Protein AF-A0A0F9F2Z1-F1 (afdb_monomer)

Secondary structure (DSSP, 8-state):
-HHHHHHHHHS-HHHHHHHHHH-HHHHS-HHHHHHHH-HHHHHHHHHTTSS---SHHHHHHHHHHHHHTT--GGGS-TTS---GGGHHHHHHHHHHHHTT-TTSHHHHHHHHHHHHHHHHHTPPPHHHHHHHTT---PPPSS-HHHHHHHHHTHHHHHHHHHHHH-TTS-SS---TTS--HHHHHHHHHHT-EETTEEHHHHHHHHHHHHHH--SSSPPPHHHHHHHHHHHHHHHHH-TTSHHHHHHHHH-HHHHHHHHHH-TT-----S---HHHHHHHHHHHHTHHHHHHHHHTT-TTSTT---SHHHHHHHHHHHHTSTTHHHHHHHHHHHH-TTS-GGGHHHHHHHHHHHHHHHHHHGGGHHHHHHHHHHHSTTHHHHTT-PPPS----HHHHHHHHHTHHHHHHHHHS-HHHHHHHHTSGGGHHHHHHHHHHHHHHTT--SHHHHHHHHHHHIIIIIS-S-TTS-TTS---HHHHHHHH-HHHHHHHHHHHHHH-TTTTHHHHHHHHT---HHHHHHHHHHHHS-SHHHHHHHHHHHHHTT------

Solvent-accessible surface area (backbone atoms only — not comparable to full-atom values): 31124 Å² total; per-residue (Å²): 104,72,65,54,53,48,32,70,74,73,49,53,70,70,56,39,49,57,48,30,71,76,33,57,78,72,63,48,67,51,71,57,54,47,29,46,77,33,25,68,60,24,17,56,33,28,77,72,72,75,40,72,61,63,38,72,65,10,49,54,47,32,53,53,48,35,62,75,67,68,56,56,74,91,74,49,64,86,81,62,65,69,50,83,95,23,46,65,58,51,50,56,44,50,52,34,44,75,72,71,31,61,84,34,57,61,38,51,37,49,52,42,51,43,42,51,54,15,60,78,71,74,50,71,22,50,42,56,51,31,38,76,69,74,57,65,48,84,71,67,63,49,21,70,65,41,35,47,56,50,48,78,42,37,68,60,52,53,51,49,52,50,56,74,67,41,84,84,49,48,77,78,62,55,50,100,85,67,44,22,54,40,53,50,54,53,50,53,56,34,62,38,74,53,88,97,40,33,39,45,50,51,52,51,52,38,52,51,33,60,76,68,14,27,53,93,52,55,65,55,70,68,47,50,53,49,51,51,52,47,50,54,41,21,73,75,72,30,72,89,33,50,59,31,51,41,50,42,70,75,37,53,70,46,45,52,49,40,58,76,66,38,90,83,49,69,84,70,63,90,68,77,43,71,51,56,55,51,36,33,50,48,48,51,75,40,40,74,58,51,54,52,59,50,26,30,72,35,86,88,37,94,64,40,40,90,52,65,68,61,35,51,49,54,48,55,60,50,31,68,45,93,56,44,36,62,50,51,44,40,41,55,45,57,70,36,85,71,41,53,81,92,42,39,68,59,53,32,53,48,50,55,48,48,70,64,29,50,85,74,45,61,88,56,32,53,51,59,52,39,35,49,33,58,72,39,85,64,47,16,64,44,69,76,44,81,61,55,96,72,61,66,57,72,67,45,54,54,48,47,61,76,39,39,71,59,50,57,54,51,68,70,39,53,81,90,45,39,70,61,57,50,64,37,80,90,30,47,67,58,46,49,48,50,38,42,41,53,26,30,76,56,68,40,80,51,67,68,53,26,52,51,45,30,53,36,49,38,43,63,75,64,68,51,71,61,89,85,52,61,90,91,57,83,84,51,66,43,57,50,55,35,67,79,32,56,67,54,43,53,50,51,48,58,44,48,29,75,82,36,75,70,53,59,55,69,54,57,60,44,54,82,74,51,70,52,74,68,57,44,54,51,50,50,60,38,66,72,34,79,52,70,69,51,27,52,50,48,54,52,50,40,52,73,70,66,63,71,86,76,92,122

Foldseek 3Di:
DVVLVCCVVPNDPVSNVVVCVVVVVVVDPCVLVVCQVCLLVVLVCLQVPNHARQDPSVVVNNVVVCVVVVPDPVNRDLPHDDPPLCRVLVNVLVVCVSVVNNVPLVNLLSQQVQVVVCVVVVHQGPQNSCVVVVNHDDNFFFANVLSVLCVVCVVLVVQLVVLVPPPPFFPDDADPVGDGRSRVSNVVSQQPDDPPHGVVLSVVLSVCRVVFNTHVRGDDVLLSVLVSVLVVQCVVPNCPALSSVLSCVVVVVNVVCCVVGPPPVPPPPVPPPVLVNLLSVLCVVCVVLVVLLVLCPDPVHPSHDPDPVVNVVVNVVSCPPPNNVLSVLLNVLSPQPLADPVCSVLSSVLVVLCVPDVVPPPPLSVLVSLCSLQVPPCNCVSVVHDNDPDHFDPLLNVLCVVCVVVVVVLVPDDPVCNLVVCLPPVNVVVLLSVQLNVCRVLVNDDPVLSVLSSVLCCDPRHVDDDPPPDPVDDDCVSLQSCVVPVVSVVSCLVSVCVVPVCPCVVVVVVNVVRDHPVVVVLVVVLVPQPDPVSSVVSVVVCVVVVVPDPPD

Mean predicted aligned error: 10.88 Å

Structure (mmCIF, N/CA/C/O backbone):
data_AF-A0A0F9F2Z1-F1
#
_entry.id   AF-A0A0F9F2Z1-F1
#
loop_
_atom_site.group_PDB
_atom_site.id
_atom_site.type_symbol
_atom_site.label_atom_id
_atom_site.label_alt_id
_atom_site.label_comp_id
_atom_site.label_asym_id
_atom_site.label_entity_id
_atom_site.label_seq_id
_atom_site.pdbx_PDB_ins_code
_atom_site.Cartn_x
_atom_site.Cartn_y
_atom_site.Cartn_z
_atom_site.occupancy
_atom_site.B_iso_or_equiv
_atom_site.auth_seq_id
_atom_site.auth_comp_id
_atom_site.auth_asym_id
_atom_site.auth_atom_id
_atom_site.pdbx_PDB_model_num
ATOM 1 N N . LEU A 1 1 ? -37.367 -12.300 63.112 1.00 57.94 1 LEU A N 1
ATOM 2 C CA . LEU A 1 1 ? -37.069 -10.859 62.886 1.00 57.94 1 LEU A CA 1
ATOM 3 C C . LEU A 1 1 ? -36.165 -10.239 63.952 1.00 57.94 1 LEU A C 1
ATOM 5 O O . LEU A 1 1 ? -35.085 -9.807 63.586 1.00 57.94 1 LEU A O 1
ATOM 9 N N . ILE A 1 2 ? -36.539 -10.191 65.240 1.00 68.81 2 ILE A N 1
ATOM 10 C CA . ILE A 1 2 ? -35.634 -9.657 66.289 1.00 68.81 2 ILE A CA 1
ATOM 11 C C . ILE A 1 2 ? -34.346 -10.487 66.365 1.00 68.81 2 ILE A C 1
ATOM 13 O O . ILE A 1 2 ? -33.257 -9.933 66.327 1.00 68.81 2 ILE A O 1
ATOM 17 N N . GLU A 1 3 ? -34.479 -11.812 66.384 1.00 74.94 3 GLU A N 1
ATOM 18 C CA . GLU A 1 3 ? -33.351 -12.750 66.410 1.00 74.94 3 GLU A CA 1
ATOM 19 C C . GLU A 1 3 ? -32.491 -12.648 65.139 1.00 74.94 3 GLU A C 1
ATOM 21 O O . GLU A 1 3 ? -31.282 -12.490 65.240 1.00 74.94 3 GLU A O 1
ATOM 26 N N . TYR A 1 4 ? -33.125 -12.558 63.961 1.00 77.88 4 TYR A N 1
ATOM 27 C CA . TYR A 1 4 ? -32.459 -12.246 62.687 1.00 77.88 4 TYR A CA 1
ATOM 28 C C . TYR A 1 4 ? -31.630 -10.956 62.754 1.00 77.88 4 TYR A C 1
ATOM 30 O O . TYR A 1 4 ? -30.471 -10.952 62.365 1.00 77.88 4 TYR A O 1
ATOM 38 N N . HIS A 1 5 ? -32.188 -9.854 63.271 1.00 71.12 5 HIS A N 1
ATOM 39 C CA . HIS A 1 5 ? -31.456 -8.589 63.374 1.00 71.12 5 HIS A CA 1
ATOM 40 C C . HIS A 1 5 ? -30.351 -8.619 64.433 1.00 71.12 5 HIS A C 1
ATOM 42 O O . HIS A 1 5 ? -29.343 -7.941 64.265 1.00 71.12 5 HIS A O 1
ATOM 48 N N . ILE A 1 6 ? -30.510 -9.394 65.507 1.00 83.25 6 ILE A N 1
ATOM 49 C CA . ILE A 1 6 ? -29.444 -9.609 66.490 1.00 83.25 6 ILE A CA 1
ATOM 50 C C . ILE A 1 6 ? -28.301 -10.390 65.838 1.00 83.25 6 ILE A C 1
ATOM 52 O O . ILE A 1 6 ? -27.161 -9.942 65.904 1.00 83.25 6 ILE A O 1
ATOM 56 N N . ILE A 1 7 ? -28.598 -11.495 65.152 1.00 83.12 7 ILE A N 1
ATOM 57 C CA . ILE A 1 7 ? -27.598 -12.331 64.472 1.00 83.12 7 ILE A CA 1
ATOM 58 C C . ILE A 1 7 ? -26.920 -11.550 63.342 1.00 83.12 7 ILE A C 1
ATOM 60 O O . ILE A 1 7 ? -25.701 -11.500 63.297 1.00 83.12 7 ILE A O 1
ATOM 64 N N . LYS A 1 8 ? -27.676 -10.827 62.511 1.00 77.81 8 LYS A N 1
ATOM 65 C CA . LYS A 1 8 ? -27.122 -9.980 61.444 1.00 77.81 8 LYS A CA 1
ATOM 66 C C . LYS A 1 8 ? -26.182 -8.886 61.961 1.00 77.81 8 LYS A C 1
ATOM 68 O O . LYS A 1 8 ? -25.235 -8.526 61.277 1.00 77.81 8 LYS A O 1
ATOM 73 N N . ASN A 1 9 ? -26.454 -8.323 63.140 1.00 74.81 9 ASN A N 1
ATOM 74 C CA . ASN A 1 9 ? -25.667 -7.207 63.674 1.00 74.81 9 ASN A CA 1
ATOM 75 C C . ASN A 1 9 ? -24.539 -7.641 64.621 1.00 74.81 9 ASN A C 1
ATOM 77 O O . ASN A 1 9 ? -23.664 -6.831 64.917 1.00 74.81 9 ASN A O 1
ATOM 81 N N . THR A 1 10 ? -24.595 -8.855 65.175 1.00 85.12 10 THR A N 1
ATOM 82 C CA . THR A 1 10 ? -23.687 -9.285 66.256 1.00 85.12 10 THR A CA 1
ATOM 83 C C . THR A 1 10 ? -23.154 -10.710 66.115 1.00 85.12 10 THR A C 1
ATOM 85 O O . THR A 1 10 ? -22.261 -11.084 66.872 1.00 85.12 10 THR A O 1
ATOM 88 N N . GLY A 1 11 ? -23.690 -11.500 65.185 1.00 86.94 11 GLY A N 1
ATOM 89 C CA . GLY A 1 11 ? -23.263 -12.867 64.900 1.00 86.94 11 GLY A CA 1
ATOM 90 C C . GLY A 1 11 ? -22.208 -12.943 63.797 1.00 86.94 11 GLY A C 1
ATOM 91 O O . GLY A 1 11 ? -21.857 -11.935 63.186 1.00 86.94 11 GLY A O 1
ATOM 92 N N . THR A 1 12 ? -21.686 -14.147 63.569 1.00 91.19 12 THR A N 1
ATOM 93 C CA . THR A 1 12 ? -20.809 -14.450 62.426 1.00 91.19 12 THR A CA 1
ATOM 94 C C . THR A 1 12 ? -21.632 -14.767 61.178 1.00 91.19 12 THR A C 1
ATOM 96 O O . THR A 1 12 ? -22.800 -15.145 61.290 1.00 91.19 12 THR A O 1
ATOM 99 N N . ASP A 1 13 ? -21.021 -14.671 59.996 1.00 80.62 13 ASP A N 1
ATOM 100 C CA . ASP A 1 13 ? -21.683 -15.021 58.730 1.00 80.62 13 ASP A CA 1
ATOM 101 C C . ASP A 1 13 ? -22.209 -16.468 58.754 1.00 80.62 13 ASP A C 1
ATOM 103 O O . ASP A 1 13 ? -23.357 -16.710 58.411 1.00 80.62 13 ASP A O 1
ATOM 107 N N . GLU A 1 14 ? -21.463 -17.408 59.344 1.00 87.44 14 GLU A N 1
ATOM 108 C CA . GLU A 1 14 ? -21.900 -18.803 59.537 1.00 87.44 14 GLU A CA 1
ATOM 109 C C . GLU A 1 14 ? -23.153 -18.934 60.424 1.00 87.44 14 GLU A C 1
ATOM 111 O O . GLU A 1 14 ? -23.973 -19.830 60.229 1.00 87.44 14 GLU A O 1
ATOM 116 N N . GLN A 1 15 ? -23.320 -18.055 61.421 1.00 89.69 15 GLN A N 1
ATOM 117 C CA . GLN A 1 15 ? -24.524 -18.027 62.258 1.00 89.69 15 GLN A CA 1
ATOM 118 C C . GLN A 1 15 ? -25.708 -17.422 61.514 1.00 89.69 15 GLN A C 1
ATOM 120 O O . GLN A 1 15 ? -26.841 -17.848 61.738 1.00 89.69 15 GLN A O 1
ATOM 125 N N . LEU A 1 16 ? -25.458 -16.429 60.661 1.00 81.25 16 LEU A N 1
ATOM 126 C CA . LEU A 1 16 ? -26.478 -15.847 59.803 1.00 81.25 16 LEU A CA 1
ATOM 127 C C . LEU A 1 16 ? -26.937 -16.865 58.755 1.00 81.25 16 LEU A C 1
ATOM 129 O O . LEU A 1 16 ? -28.141 -17.054 58.613 1.00 81.25 16 LEU A O 1
ATOM 133 N N . ASP A 1 17 ? -26.012 -17.580 58.118 1.00 82.38 17 ASP A N 1
ATOM 134 C CA . ASP A 1 17 ? -26.298 -18.607 57.115 1.00 82.38 17 ASP A CA 1
ATOM 135 C C . ASP A 1 17 ? -27.052 -19.791 57.719 1.00 82.38 17 ASP A C 1
ATOM 137 O O . ASP A 1 17 ? -28.117 -20.150 57.224 1.00 82.38 17 ASP A O 1
ATOM 141 N N . ALA A 1 18 ? -26.593 -20.333 58.853 1.00 87.88 18 ALA A N 1
ATOM 142 C CA . ALA A 1 18 ? -27.311 -21.401 59.553 1.00 87.88 18 ALA A CA 1
ATOM 143 C C . ALA A 1 18 ? -28.713 -20.956 60.015 1.00 87.88 18 ALA A C 1
ATOM 145 O O . ALA A 1 18 ? -29.653 -21.751 60.052 1.00 87.88 18 ALA A O 1
ATOM 146 N N . PHE A 1 19 ? -28.875 -19.677 60.371 1.00 85.44 19 PHE A N 1
ATOM 147 C CA . PHE A 1 19 ? -30.176 -19.120 60.730 1.00 85.44 19 PHE A CA 1
ATOM 148 C C . PHE A 1 19 ? -31.085 -18.953 59.506 1.00 85.44 19 PHE A C 1
ATOM 150 O O . PHE A 1 19 ? -32.275 -19.242 59.594 1.00 85.44 19 PHE A O 1
ATOM 157 N N . LEU A 1 20 ? -30.541 -18.519 58.368 1.00 82.19 20 LEU A N 1
ATOM 158 C CA . LEU A 1 20 ? -31.265 -18.390 57.103 1.00 82.19 20 LEU A CA 1
ATOM 159 C C . LEU A 1 20 ? -31.618 -19.753 56.487 1.00 82.19 20 LEU A C 1
ATOM 161 O O . LEU A 1 20 ? -32.684 -19.883 55.896 1.00 82.19 20 LEU A O 1
ATOM 165 N N . GLU A 1 21 ? -30.796 -20.784 56.687 1.00 85.94 21 GLU A N 1
ATOM 166 C CA . GLU A 1 21 ? -31.073 -22.166 56.268 1.00 85.94 21 GLU A CA 1
ATOM 167 C C . GLU A 1 21 ? -32.255 -22.770 57.050 1.00 85.94 21 GLU A C 1
ATOM 169 O O . GLU A 1 21 ? -33.092 -23.483 56.494 1.00 85.94 21 GLU A O 1
ATOM 174 N N . LEU A 1 22 ? -32.372 -22.429 58.339 1.00 87.81 22 LEU A N 1
ATOM 175 C CA . LEU A 1 22 ? -33.513 -22.799 59.186 1.00 87.81 22 LEU A CA 1
ATOM 176 C C . LEU A 1 22 ? -34.759 -21.932 58.943 1.00 87.81 22 LEU A C 1
ATOM 178 O O . LEU A 1 22 ? -35.867 -22.357 59.278 1.00 87.81 22 LEU A O 1
ATOM 182 N N . HIS A 1 23 ? -34.576 -20.739 58.375 1.00 78.06 23 HIS A N 1
ATOM 183 C CA . HIS A 1 23 ? -35.622 -19.751 58.116 1.00 78.06 23 HIS A CA 1
ATOM 184 C C . HIS A 1 23 ? -35.543 -19.204 56.683 1.00 78.06 23 HIS A C 1
ATOM 186 O O . HIS A 1 23 ? -35.281 -18.007 56.492 1.00 78.06 23 HIS A O 1
ATOM 192 N N . PRO A 1 24 ? -35.786 -20.045 55.659 1.00 75.62 24 PRO A N 1
ATOM 193 C CA . PRO A 1 24 ? -35.690 -19.633 54.259 1.00 75.62 24 PRO A CA 1
ATOM 194 C C . PRO A 1 24 ? -36.660 -18.491 53.908 1.00 75.62 24 PRO A C 1
ATOM 196 O O . PRO A 1 24 ? -36.387 -17.699 53.008 1.00 75.62 24 PRO A O 1
ATOM 199 N N . GLU A 1 25 ? -37.752 -18.321 54.663 1.00 61.75 25 GLU A N 1
ATOM 200 C CA . GLU A 1 25 ? -38.688 -17.196 54.540 1.00 61.75 25 GLU A CA 1
ATOM 201 C C . GLU A 1 25 ? -38.085 -15.828 54.912 1.00 61.75 25 GLU A C 1
ATOM 203 O O . GLU A 1 25 ? -38.629 -14.789 54.540 1.00 61.75 25 GLU A O 1
ATOM 208 N N . LEU A 1 26 ? -36.980 -15.815 55.664 1.00 66.50 26 LEU A N 1
ATOM 209 C CA . LEU A 1 26 ? -36.228 -14.609 56.028 1.00 66.50 26 LEU A CA 1
ATOM 210 C C . LEU A 1 26 ? -35.025 -14.366 55.107 1.00 66.50 26 LEU A C 1
ATOM 212 O O . LEU A 1 26 ? -34.454 -13.275 55.149 1.00 66.50 26 LEU A O 1
ATOM 216 N N . ALA A 1 27 ? -34.645 -15.367 54.305 1.00 62.88 27 ALA A N 1
ATOM 217 C CA . ALA A 1 27 ? -33.585 -15.276 53.302 1.00 62.88 27 ALA A CA 1
ATOM 218 C C . ALA A 1 27 ? -34.062 -14.554 52.032 1.00 62.88 27 ALA A C 1
ATOM 220 O O . ALA A 1 27 ? -33.276 -13.875 51.375 1.00 62.88 27 ALA A O 1
ATOM 221 N N . GLN A 1 28 ? -35.357 -14.651 51.712 1.00 56.31 28 GLN A N 1
ATOM 222 C CA . GLN A 1 28 ? -35.971 -13.898 50.620 1.00 56.31 28 GLN A CA 1
ATOM 223 C C . GLN A 1 28 ? -36.139 -12.421 50.984 1.00 56.31 28 GLN A C 1
ATOM 225 O O . GLN A 1 28 ? -36.321 -12.051 52.147 1.00 56.31 28 GLN A O 1
ATOM 230 N N . VAL A 1 29 ? -36.124 -11.562 49.968 1.00 60.00 29 VAL A N 1
ATOM 231 C CA . VAL A 1 29 ? -36.244 -10.100 50.041 1.00 60.00 29 VAL A CA 1
ATOM 232 C C . VAL A 1 29 ? -37.689 -9.680 50.401 1.00 60.00 29 VAL A C 1
ATOM 234 O O . VAL A 1 29 ? -38.270 -8.757 49.832 1.00 60.00 29 VAL A O 1
ATOM 237 N N . ALA A 1 30 ? -38.283 -10.326 51.411 1.00 72.69 30 ALA A N 1
ATOM 238 C CA . ALA A 1 30 ? -39.699 -10.273 51.756 1.00 72.69 30 ALA A CA 1
ATOM 239 C C . ALA A 1 30 ? -40.182 -8.858 52.071 1.00 72.69 30 ALA A C 1
ATOM 241 O O . ALA A 1 30 ? -41.321 -8.515 51.779 1.00 72.69 30 ALA A O 1
ATOM 242 N N . ARG A 1 31 ? -39.330 -7.994 52.642 1.00 82.06 31 ARG A N 1
ATOM 243 C CA . ARG A 1 31 ? -39.726 -6.603 52.906 1.00 82.06 31 ARG A CA 1
ATOM 244 C C . ARG A 1 31 ? -39.918 -5.822 51.610 1.00 82.06 31 ARG A C 1
ATOM 246 O O . ARG A 1 31 ? -40.877 -5.068 51.523 1.00 82.06 31 ARG A O 1
ATOM 253 N N . ARG A 1 32 ? -39.022 -5.959 50.631 1.00 85.12 32 ARG A N 1
ATOM 254 C CA . ARG A 1 32 ? -39.130 -5.206 49.375 1.00 85.12 32 ARG A CA 1
ATOM 255 C C . ARG A 1 32 ? -40.265 -5.751 48.520 1.00 85.12 32 ARG A C 1
ATOM 257 O O . ARG A 1 32 ? -41.100 -4.968 48.094 1.00 85.12 32 ARG A O 1
ATOM 264 N N . GLU A 1 33 ? -40.330 -7.066 48.344 1.00 86.31 33 GLU A N 1
ATOM 265 C CA . GLU A 1 33 ? -41.411 -7.727 47.603 1.00 86.31 33 GLU A CA 1
ATOM 266 C C . GLU A 1 33 ? -42.780 -7.420 48.220 1.00 86.31 33 GLU A C 1
ATOM 268 O O . GLU A 1 33 ? -43.728 -7.102 47.506 1.00 86.31 33 GLU A O 1
ATOM 273 N N . TRP A 1 34 ? -42.880 -7.411 49.555 1.00 87.00 34 TRP A N 1
ATOM 274 C CA . TRP A 1 34 ? -44.100 -6.986 50.238 1.00 87.00 34 TRP A CA 1
ATOM 275 C C . TRP A 1 34 ? -44.420 -5.511 49.980 1.00 87.00 34 TRP A C 1
ATOM 277 O O . TRP A 1 34 ? -45.579 -5.193 49.739 1.00 87.00 34 TRP A O 1
ATOM 287 N N . LEU A 1 35 ? -43.432 -4.608 50.002 1.00 90.31 35 LEU A N 1
ATOM 288 C CA . LEU A 1 35 ? -43.659 -3.192 49.687 1.00 90.31 35 LEU A CA 1
ATOM 289 C C . LEU A 1 35 ? -44.115 -2.993 48.231 1.00 90.31 35 LEU A C 1
ATOM 291 O O . LEU A 1 35 ? -45.012 -2.187 48.005 1.00 90.31 35 LEU A O 1
ATOM 295 N N . ILE A 1 36 ? -43.570 -3.757 47.278 1.00 90.81 36 ILE A N 1
ATOM 296 C CA . ILE A 1 36 ? -44.010 -3.767 45.871 1.00 90.81 36 ILE A CA 1
ATOM 297 C C . ILE A 1 36 ? -45.457 -4.271 45.765 1.00 90.81 36 ILE A C 1
ATOM 299 O O . ILE A 1 36 ? -46.292 -3.639 45.126 1.00 90.81 36 ILE A O 1
ATOM 303 N N . ALA A 1 37 ? -45.787 -5.375 46.442 1.00 91.69 37 ALA A N 1
ATOM 304 C CA . ALA A 1 37 ? -47.127 -5.966 46.421 1.00 91.69 37 ALA A CA 1
ATOM 305 C C . ALA A 1 37 ? -48.190 -5.144 47.181 1.00 91.69 37 ALA A C 1
ATOM 307 O O . ALA A 1 37 ? -49.386 -5.386 47.018 1.00 91.69 37 ALA A O 1
ATOM 308 N N . ASN A 1 38 ? -47.774 -4.191 48.022 1.00 93.56 38 ASN A N 1
ATOM 309 C CA . ASN A 1 38 ? -48.647 -3.367 48.862 1.00 93.56 38 ASN A CA 1
ATOM 310 C C . ASN A 1 38 ? -48.329 -1.869 48.659 1.00 93.56 38 ASN A C 1
ATOM 312 O O . ASN A 1 38 ? -47.841 -1.201 49.579 1.00 93.56 38 ASN A O 1
ATOM 316 N N . PRO A 1 39 ? -48.601 -1.305 47.462 1.00 95.75 39 PRO A N 1
ATOM 317 C CA . PRO A 1 39 ? -48.191 0.056 47.106 1.00 95.75 39 PRO A CA 1
ATOM 318 C C . PRO A 1 39 ? -48.835 1.134 47.991 1.00 95.75 39 PRO A C 1
ATOM 320 O O . PRO A 1 39 ? -48.235 2.181 48.229 1.00 95.75 39 PRO A O 1
ATOM 323 N N . GLN A 1 40 ? -50.030 0.878 48.538 1.00 95.88 40 GLN A N 1
ATOM 324 C CA . GLN A 1 40 ? -50.716 1.796 49.450 1.00 95.88 40 GLN A CA 1
ATOM 325 C C . GLN A 1 40 ? -49.989 1.917 50.795 1.00 95.88 40 GLN A C 1
ATOM 327 O O . GLN A 1 40 ? -49.794 3.019 51.316 1.00 95.88 40 GLN A O 1
ATOM 332 N N . GLU A 1 41 ? -49.588 0.790 51.370 1.00 94.19 41 GLU A N 1
ATOM 333 C CA . GLU A 1 41 ? -48.808 0.710 52.596 1.00 94.19 41 GLU A CA 1
ATOM 334 C C . GLU A 1 41 ? -47.394 1.246 52.373 1.00 94.19 41 GLU A C 1
ATOM 336 O O . GLU A 1 41 ? -46.895 1.998 53.210 1.00 94.19 41 GLU A O 1
ATOM 341 N N . ASN A 1 42 ? -46.767 0.931 51.234 1.00 93.56 42 ASN A N 1
ATOM 342 C CA . ASN A 1 42 ? -45.454 1.459 50.888 1.00 93.56 42 ASN A CA 1
ATOM 343 C C . ASN A 1 42 ? -45.462 2.987 50.762 1.00 93.56 42 ASN A C 1
ATOM 345 O O . ASN A 1 42 ? -44.616 3.630 51.383 1.00 93.56 42 ASN A O 1
ATOM 349 N N . ALA A 1 43 ? -46.446 3.563 50.065 1.00 93.69 43 ALA A N 1
ATOM 350 C CA . ALA A 1 43 ? -46.624 5.010 49.957 1.00 93.69 43 ALA A CA 1
ATOM 351 C C . ALA A 1 43 ? -46.824 5.680 51.325 1.00 93.69 43 ALA A C 1
ATOM 353 O O . ALA A 1 43 ? -46.188 6.689 51.621 1.00 93.69 43 ALA A O 1
ATOM 354 N N . ASN A 1 44 ? -47.658 5.095 52.194 1.00 92.75 44 ASN A N 1
ATOM 355 C CA . ASN A 1 44 ? -47.851 5.598 53.556 1.00 92.75 44 ASN A CA 1
ATOM 356 C C . ASN A 1 44 ? -46.552 5.544 54.374 1.00 92.75 44 ASN A C 1
ATOM 358 O O . ASN A 1 44 ? -46.220 6.506 55.058 1.00 92.75 44 ASN A O 1
ATOM 362 N N . LEU A 1 45 ? -45.808 4.437 54.318 1.00 90.69 45 LEU A N 1
ATOM 363 C CA . LEU A 1 45 ? -44.536 4.305 55.032 1.00 90.69 45 LEU A CA 1
ATOM 364 C C . LEU A 1 45 ? -43.482 5.286 54.505 1.00 90.69 45 LEU A C 1
ATOM 366 O O . LEU A 1 45 ? -42.739 5.853 55.306 1.00 90.69 45 LEU A O 1
ATOM 370 N N . ALA A 1 46 ? -43.434 5.505 53.191 1.00 90.81 46 ALA A N 1
ATOM 371 C CA . ALA A 1 46 ? -42.532 6.465 52.567 1.00 90.81 46 ALA A CA 1
ATOM 372 C C . ALA A 1 46 ? -42.860 7.910 52.946 1.00 90.81 46 ALA A C 1
ATOM 374 O O . ALA A 1 46 ? -41.946 8.667 53.263 1.00 90.81 46 ALA A O 1
ATOM 375 N N . LEU A 1 47 ? -44.148 8.271 53.025 1.00 90.25 47 LEU A N 1
ATOM 376 C CA . LEU A 1 47 ? -44.596 9.606 53.442 1.00 90.25 47 LEU A CA 1
ATOM 377 C C . LEU A 1 47 ? -44.050 10.011 54.816 1.00 90.25 47 LEU A C 1
ATOM 379 O O . LEU A 1 47 ? -43.745 11.176 55.053 1.00 90.25 47 LEU A O 1
ATOM 383 N N . TRP A 1 48 ? -43.888 9.035 55.708 1.00 88.44 48 TRP A N 1
ATOM 384 C CA . TRP A 1 48 ? -43.362 9.238 57.058 1.00 88.44 48 TRP A CA 1
ATOM 385 C C . TRP A 1 48 ? -41.867 8.896 57.197 1.00 88.44 48 TRP A C 1
ATOM 387 O O . TRP A 1 48 ? -41.351 8.858 58.312 1.00 88.44 48 TRP A O 1
ATOM 397 N N . GLY A 1 49 ? -41.161 8.631 56.091 1.00 86.25 49 GLY A N 1
ATOM 398 C CA . GLY A 1 49 ? -39.723 8.334 56.085 1.00 86.25 49 GLY A CA 1
ATOM 399 C C . GLY A 1 49 ? -39.340 6.964 56.662 1.00 86.25 49 GLY A C 1
ATOM 400 O O . GLY A 1 49 ? -38.201 6.762 57.077 1.00 86.25 49 GLY A O 1
ATOM 401 N N . HIS A 1 50 ? -40.274 6.010 56.726 1.00 87.19 50 HIS A N 1
ATOM 402 C CA . HIS A 1 50 ? -40.046 4.677 57.303 1.00 87.19 50 HIS A CA 1
ATOM 403 C C . HIS A 1 50 ? -39.610 3.611 56.284 1.00 87.19 50 HIS A C 1
ATOM 405 O O . HIS A 1 50 ? -39.094 2.555 56.676 1.00 87.19 50 HIS A O 1
ATOM 411 N N . ALA A 1 51 ? -39.824 3.850 54.990 1.00 87.94 51 ALA A N 1
ATOM 412 C CA . ALA A 1 51 ? -39.397 2.973 53.902 1.00 87.94 51 ALA A CA 1
ATOM 413 C C . ALA A 1 51 ? -39.167 3.782 52.614 1.00 87.94 51 ALA A C 1
ATOM 415 O O . ALA A 1 51 ? -39.870 4.767 52.412 1.00 87.94 51 ALA A O 1
ATOM 416 N N . PRO A 1 52 ? -38.237 3.380 51.730 1.00 88.94 52 PRO A N 1
ATOM 417 C CA . PRO A 1 52 ? -38.192 3.922 50.376 1.00 88.94 52 PRO A CA 1
ATOM 418 C C . PRO A 1 52 ? -39.415 3.451 49.578 1.00 88.94 52 PRO A C 1
ATOM 420 O O . PRO A 1 52 ? -39.996 2.403 49.881 1.00 88.94 52 PRO A O 1
ATOM 423 N N . LEU A 1 53 ? -39.800 4.209 48.553 1.00 91.44 53 LEU A N 1
ATOM 424 C CA . LEU A 1 53 ? -40.770 3.740 47.566 1.00 91.44 53 LEU A CA 1
ATOM 425 C C . LEU A 1 53 ? -40.148 2.590 46.768 1.00 91.44 53 LEU A C 1
ATOM 427 O O . LEU A 1 53 ? -38.969 2.635 46.431 1.00 91.44 53 LEU A O 1
ATOM 431 N N . ALA A 1 54 ? -40.925 1.539 46.535 1.00 90.38 54 ALA A N 1
ATOM 432 C CA . ALA A 1 54 ? -40.454 0.286 45.957 1.00 90.38 54 ALA A CA 1
ATOM 433 C C . ALA A 1 54 ? -41.068 -0.011 44.580 1.00 90.38 54 ALA A C 1
ATOM 435 O O . ALA A 1 54 ? -40.554 -0.891 43.897 1.00 90.38 54 ALA A O 1
ATOM 436 N N . SER A 1 55 ? -42.130 0.700 44.176 1.00 92.88 55 SER A N 1
ATOM 437 C CA . SER A 1 55 ? -42.768 0.554 42.862 1.00 92.88 55 SER A CA 1
ATOM 438 C C . SER A 1 55 ? -43.371 1.867 42.347 1.00 92.88 55 SER A C 1
ATOM 440 O O . SER A 1 55 ? -43.618 2.806 43.113 1.00 92.88 55 SER A O 1
ATOM 442 N N . GLN A 1 56 ? -43.668 1.917 41.048 1.00 93.06 56 GLN A N 1
ATOM 443 C CA . GLN A 1 56 ? -44.276 3.077 40.393 1.00 93.06 56 GLN A CA 1
ATOM 444 C C . GLN A 1 56 ? -45.736 3.308 40.826 1.00 93.06 56 GLN A C 1
ATOM 446 O O . GLN A 1 56 ? -46.194 4.450 40.953 1.00 93.06 56 GLN A O 1
ATOM 451 N N . GLU A 1 57 ? -46.468 2.242 41.154 1.00 94.44 57 GLU A N 1
ATOM 452 C CA . GLU A 1 57 ? -47.798 2.337 41.762 1.00 94.44 57 GLU A CA 1
ATOM 453 C C . GLU A 1 57 ? -47.722 3.021 43.127 1.00 94.44 57 GLU A C 1
ATOM 455 O O . GLU A 1 57 ? -48.549 3.884 43.432 1.00 94.44 57 GLU A O 1
ATOM 460 N N . ALA A 1 58 ? -46.709 2.691 43.936 1.00 94.00 58 ALA A N 1
ATOM 461 C CA . ALA A 1 58 ? -46.497 3.341 45.223 1.00 94.00 58 ALA A CA 1
ATOM 462 C C . ALA A 1 58 ? -46.190 4.838 45.054 1.00 94.00 58 ALA A C 1
ATOM 464 O O . ALA A 1 58 ? -46.677 5.639 45.846 1.00 94.00 58 ALA A O 1
ATOM 465 N N . VAL A 1 59 ? -45.463 5.242 44.004 1.00 94.62 59 VAL A N 1
ATOM 466 C CA . VAL A 1 59 ? -45.224 6.664 43.671 1.00 94.62 59 VAL A CA 1
ATOM 467 C C . VAL A 1 59 ? -46.527 7.378 43.332 1.00 94.62 59 VAL A C 1
ATOM 469 O O . VAL A 1 59 ? -46.785 8.474 43.827 1.00 94.62 59 VAL A O 1
ATOM 472 N N . THR A 1 60 ? -47.384 6.745 42.531 1.00 94.50 60 THR A N 1
ATOM 473 C CA . THR A 1 60 ? -48.693 7.306 42.167 1.00 94.50 60 THR A CA 1
ATOM 474 C C . THR A 1 60 ? -49.561 7.516 43.408 1.00 94.50 60 THR A C 1
ATOM 476 O O . THR A 1 60 ? -50.142 8.587 43.595 1.00 94.50 60 THR A O 1
ATOM 479 N N . VAL A 1 61 ? -49.609 6.519 44.299 1.00 96.19 61 VAL A N 1
ATOM 480 C CA . VAL A 1 61 ? -50.336 6.628 45.570 1.00 96.19 61 VAL A CA 1
ATOM 481 C C . VAL A 1 61 ? -49.699 7.670 46.492 1.00 96.19 61 VAL A C 1
ATOM 483 O O . VAL A 1 61 ? -50.421 8.433 47.130 1.00 96.19 61 VAL A O 1
ATOM 486 N N . PHE A 1 62 ? -48.370 7.737 46.555 1.00 94.62 62 PHE A N 1
ATOM 487 C CA . PHE A 1 62 ? -47.635 8.726 47.338 1.00 94.62 62 PHE A CA 1
ATOM 488 C C . PHE A 1 62 ? -47.975 10.148 46.887 1.00 94.62 62 PHE A C 1
ATOM 490 O O . PHE A 1 62 ? -48.379 10.956 47.717 1.00 94.62 62 PHE A O 1
ATOM 497 N N . ASN A 1 63 ? -47.927 10.433 45.584 1.00 93.50 63 ASN A N 1
ATOM 498 C CA . ASN A 1 63 ? -48.273 11.746 45.036 1.00 93.50 63 ASN A CA 1
ATOM 499 C C . ASN A 1 63 ? -49.736 12.117 45.326 1.00 93.50 63 ASN A C 1
ATOM 501 O O . ASN A 1 63 ? -50.011 13.230 45.771 1.00 93.50 63 ASN A O 1
ATOM 505 N N . ALA A 1 64 ? -50.668 11.167 45.185 1.00 95.56 64 ALA A N 1
ATOM 506 C CA . ALA A 1 64 ? -52.068 11.382 45.552 1.00 95.56 64 ALA A CA 1
ATOM 507 C C . ALA A 1 64 ? -52.252 11.648 47.060 1.00 95.56 64 ALA A C 1
ATOM 509 O O . ALA A 1 64 ? -53.133 12.411 47.456 1.00 95.56 64 ALA A O 1
ATOM 510 N N . LEU A 1 65 ? -51.440 11.025 47.923 1.00 94.81 65 LEU A N 1
ATOM 511 C CA . LEU A 1 65 ? -51.438 11.296 49.361 1.00 94.81 65 LEU A CA 1
ATOM 512 C C . LEU A 1 65 ? -50.876 12.684 49.679 1.00 94.81 65 LEU A C 1
ATOM 514 O O . LEU A 1 65 ? -51.484 13.376 50.493 1.00 94.81 65 LEU A O 1
ATOM 518 N N . VAL A 1 66 ? -49.773 13.087 49.044 1.00 93.81 66 VAL A N 1
ATOM 519 C CA . VAL A 1 66 ? -49.165 14.420 49.191 1.00 93.81 66 VAL A CA 1
ATOM 520 C C . VAL A 1 66 ? -50.161 15.509 48.800 1.00 93.81 66 VAL A C 1
ATOM 522 O O . VAL A 1 66 ? -50.408 16.411 49.597 1.00 93.81 66 VAL A O 1
ATOM 525 N N . GLU A 1 67 ? -50.805 15.370 47.638 1.00 95.38 67 GLU A N 1
ATOM 526 C CA . GLU A 1 67 ? -51.832 16.302 47.160 1.00 95.38 67 GLU A CA 1
ATOM 527 C C . GLU A 1 67 ? -53.047 16.329 48.099 1.00 95.38 67 GLU A C 1
ATOM 529 O O . GLU A 1 67 ? -53.484 17.388 48.544 1.00 95.38 67 GLU A O 1
ATOM 534 N N . ARG A 1 68 ? -53.583 15.155 48.463 1.00 96.69 68 ARG A N 1
ATOM 535 C CA . ARG A 1 68 ? -54.772 15.052 49.326 1.00 96.69 68 ARG A CA 1
ATOM 536 C C . ARG A 1 68 ? -54.547 15.636 50.720 1.00 96.69 68 ARG A C 1
ATOM 538 O O . ARG A 1 68 ? -55.498 16.116 51.335 1.00 96.69 68 ARG A O 1
ATOM 545 N N . LEU A 1 69 ? -53.334 15.506 51.249 1.00 95.81 69 LEU A N 1
ATOM 546 C CA . LEU A 1 69 ? -52.965 15.992 52.576 1.00 95.81 69 LEU A CA 1
ATOM 547 C C . LEU A 1 69 ? -52.399 17.420 52.551 1.00 95.81 69 LEU A C 1
ATOM 549 O O . LEU A 1 69 ? -52.095 17.934 53.625 1.00 95.81 69 LEU A O 1
ATOM 553 N N . ASP A 1 70 ? -52.296 18.046 51.371 1.00 95.50 70 ASP A N 1
ATOM 554 C CA . ASP A 1 70 ? -51.744 19.394 51.164 1.00 95.50 70 ASP A CA 1
ATOM 555 C C . ASP A 1 70 ? -50.351 19.557 51.802 1.00 95.50 70 ASP A C 1
ATOM 557 O O . ASP A 1 70 ? -50.048 20.523 52.506 1.00 95.50 70 ASP A O 1
ATOM 561 N N . ILE A 1 71 ? -49.503 18.538 51.622 1.00 92.06 71 ILE A N 1
ATOM 562 C CA . ILE A 1 71 ? -48.142 18.533 52.160 1.00 92.06 71 ILE A CA 1
ATOM 563 C C . ILE A 1 71 ? -47.254 19.314 51.193 1.00 92.06 71 ILE A C 1
ATOM 565 O O . ILE A 1 71 ? -47.083 18.919 50.044 1.00 92.06 71 ILE A O 1
ATOM 569 N N . SER A 1 72 ? -46.671 20.418 51.666 1.00 90.62 72 SER A N 1
ATOM 570 C CA . SER A 1 72 ? -45.692 21.186 50.887 1.00 90.62 72 SER A CA 1
ATOM 571 C C . SER A 1 72 ? -44.478 20.320 50.529 1.00 90.62 72 SER A C 1
ATOM 573 O O . SER A 1 72 ? -43.976 19.580 51.376 1.00 90.62 72 SER A O 1
ATOM 575 N N . GLU A 1 73 ? -43.968 20.447 49.301 1.00 84.94 73 GLU A N 1
ATOM 576 C CA . GLU A 1 73 ? -42.787 19.712 48.820 1.00 84.94 73 GLU A CA 1
ATOM 577 C C . GLU A 1 73 ? -41.555 19.921 49.716 1.00 84.94 73 GLU A C 1
ATOM 579 O O . GLU A 1 73 ? -40.786 18.987 49.930 1.00 84.94 73 GLU A O 1
ATOM 584 N N . ASP A 1 74 ? -41.418 21.099 50.339 1.00 86.12 74 ASP A N 1
ATOM 585 C CA . ASP A 1 74 ? -40.337 21.410 51.289 1.00 86.12 74 ASP A CA 1
ATOM 586 C C . ASP A 1 74 ? -40.354 20.521 52.547 1.00 86.12 74 ASP A C 1
ATOM 588 O O . ASP A 1 74 ? -39.358 20.431 53.269 1.00 86.12 74 ASP A O 1
ATOM 592 N N . TRP A 1 75 ? -41.504 19.910 52.849 1.00 87.12 75 TRP A N 1
ATOM 593 C CA . TRP A 1 75 ? -41.714 19.047 54.012 1.00 87.12 75 TRP A CA 1
ATOM 594 C C . TRP A 1 75 ? -41.495 17.575 53.681 1.00 87.12 75 TRP A C 1
ATOM 596 O O . TRP A 1 75 ? -41.369 16.760 54.598 1.00 87.12 75 TRP A O 1
ATOM 606 N N . LEU A 1 76 ? -41.438 17.226 52.393 1.00 85.62 76 LEU A N 1
ATOM 607 C CA . LEU A 1 76 ? -41.064 15.886 51.983 1.00 85.62 76 LEU A CA 1
ATOM 608 C C . LEU A 1 76 ? -39.572 15.692 52.265 1.00 85.62 76 LEU A C 1
ATOM 610 O O . LEU A 1 76 ? -38.759 16.576 51.971 1.00 85.62 76 LEU A O 1
ATOM 614 N N . PRO A 1 77 ? -39.162 14.544 52.829 1.00 78.94 77 PRO A N 1
ATOM 615 C CA . PRO A 1 77 ? -37.748 14.234 52.919 1.00 78.94 77 PRO A CA 1
ATOM 616 C C . PRO A 1 77 ? -37.141 14.331 51.513 1.00 78.94 77 PRO A C 1
ATOM 618 O O . PRO A 1 77 ? -37.628 13.694 50.578 1.00 78.94 77 PRO A O 1
ATOM 621 N N . ARG A 1 78 ? -36.060 15.103 51.348 1.00 67.81 78 ARG A N 1
ATOM 622 C CA . ARG A 1 78 ? -35.363 15.255 50.050 1.00 67.81 78 ARG A CA 1
ATOM 623 C C . ARG A 1 78 ? -34.936 13.917 49.422 1.00 67.81 78 ARG A C 1
ATOM 625 O O . ARG A 1 78 ? -34.654 13.861 48.234 1.00 67.81 78 ARG A O 1
ATOM 632 N N . GLN A 1 79 ? -34.909 12.862 50.233 1.00 66.44 79 GLN A N 1
ATOM 633 C CA . GLN A 1 79 ? -34.531 11.489 49.905 1.00 66.44 79 GLN A CA 1
ATOM 634 C C . GLN A 1 79 ? -35.666 10.644 49.304 1.00 66.44 79 GLN A C 1
ATOM 636 O O . GLN A 1 79 ? -35.421 9.495 48.949 1.00 66.44 79 GLN A O 1
ATOM 641 N N . THR A 1 80 ? -36.905 11.146 49.243 1.00 71.12 80 THR A N 1
ATOM 642 C CA . THR A 1 80 ? -38.066 10.251 49.060 1.00 71.12 80 THR A CA 1
ATOM 643 C C . THR A 1 80 ? -38.333 9.868 47.605 1.00 71.12 80 THR A C 1
ATOM 645 O O . THR A 1 80 ? -38.814 8.764 47.365 1.00 71.12 80 THR A O 1
ATOM 648 N N . LEU A 1 81 ? -38.023 10.741 46.641 1.00 84.19 81 LEU A N 1
ATOM 649 C CA . LEU A 1 81 ? -38.319 10.517 45.224 1.00 84.19 81 LEU A CA 1
ATOM 650 C C . LEU A 1 81 ? -37.187 11.028 44.322 1.00 84.19 81 LEU A C 1
ATOM 652 O O . LEU A 1 81 ? -36.709 12.144 44.551 1.00 84.19 81 LEU A O 1
ATOM 656 N N . PRO A 1 82 ? -36.782 10.259 43.293 1.00 88.81 82 PRO A N 1
ATOM 657 C CA . PRO A 1 82 ? -35.994 10.800 42.194 1.00 88.81 82 PRO A CA 1
ATOM 658 C C . PRO A 1 82 ? -36.848 11.783 41.366 1.00 88.81 82 PRO A C 1
ATOM 660 O O . PRO A 1 82 ? -38.077 11.811 41.506 1.00 88.81 82 PRO A O 1
ATOM 663 N N . PRO A 1 83 ? -36.226 12.585 40.486 1.00 90.69 83 PRO A N 1
ATOM 664 C CA . PRO A 1 83 ? -36.942 13.373 39.488 1.00 90.69 83 PRO A CA 1
ATOM 665 C C . PRO A 1 83 ? -37.926 12.501 38.703 1.00 90.69 83 PRO A C 1
ATOM 667 O O . PRO A 1 83 ? -37.632 11.342 38.413 1.00 90.69 83 PRO A O 1
ATOM 670 N N . VAL A 1 84 ? -39.086 13.056 38.335 1.00 90.44 84 VAL A N 1
ATOM 671 C CA . VAL A 1 84 ? -40.151 12.303 37.640 1.00 90.44 84 VAL A CA 1
ATOM 672 C C . VAL A 1 84 ? -39.640 11.656 36.348 1.00 90.44 84 VAL A C 1
ATOM 674 O O . VAL A 1 84 ? -40.034 10.538 36.035 1.00 90.44 84 VAL A O 1
ATOM 677 N N . SER A 1 85 ? -38.724 12.325 35.643 1.00 93.12 85 SER A N 1
ATOM 678 C CA . SER A 1 85 ? -38.061 11.824 34.431 1.00 93.12 85 SER A CA 1
ATOM 679 C C . SER A 1 85 ? -37.194 10.580 34.648 1.00 93.12 85 SER A C 1
ATOM 681 O O . SER A 1 85 ? -36.893 9.896 33.683 1.00 93.12 85 SER A O 1
ATOM 683 N N . SER A 1 86 ? -36.810 10.288 35.891 1.00 95.81 86 SER A N 1
ATOM 684 C CA . SER A 1 86 ? -35.874 9.223 36.268 1.00 95.81 86 SER A CA 1
ATOM 685 C C . SER A 1 86 ? -36.517 8.161 37.171 1.00 95.81 86 SER A C 1
ATOM 687 O O . SER A 1 86 ? -35.817 7.402 37.846 1.00 95.81 86 SER A O 1
ATOM 689 N N . LEU A 1 87 ? -37.853 8.123 37.246 1.00 94.19 87 LEU A N 1
ATOM 690 C CA . LEU A 1 87 ? -38.576 7.149 38.070 1.00 94.19 87 LEU A CA 1
ATOM 691 C C . LEU A 1 87 ? -38.392 5.717 37.567 1.00 94.19 87 LEU A C 1
ATOM 693 O O . LEU A 1 87 ? -38.125 4.837 38.381 1.00 94.19 87 LEU A O 1
ATOM 697 N N . ASP A 1 88 ? -38.488 5.503 36.256 1.00 95.81 88 ASP A N 1
ATOM 698 C CA . ASP A 1 88 ? -38.305 4.180 35.644 1.00 95.81 88 ASP A CA 1
ATOM 699 C C . ASP A 1 88 ? -36.873 3.687 35.902 1.00 95.81 88 ASP A C 1
ATOM 701 O O . ASP A 1 88 ? -36.675 2.657 36.543 1.00 95.81 88 ASP A O 1
ATOM 705 N N . THR A 1 89 ? -35.878 4.530 35.597 1.00 96.62 89 THR A N 1
ATOM 706 C CA . THR A 1 89 ? -34.458 4.307 35.914 1.00 96.62 89 THR A CA 1
ATOM 707 C C . THR A 1 89 ? -34.229 3.903 37.371 1.00 96.62 89 THR A C 1
ATOM 709 O O . THR A 1 89 ? -33.424 3.017 37.659 1.00 96.62 89 THR A O 1
ATOM 712 N N . HIS A 1 90 ? -34.909 4.553 38.320 1.00 95.00 90 HIS A N 1
ATOM 713 C CA . HIS A 1 90 ? -34.757 4.242 39.736 1.00 95.00 90 HIS A CA 1
ATOM 714 C C . HIS A 1 90 ? -35.225 2.827 40.075 1.00 95.00 90 HIS A C 1
ATOM 716 O O . HIS 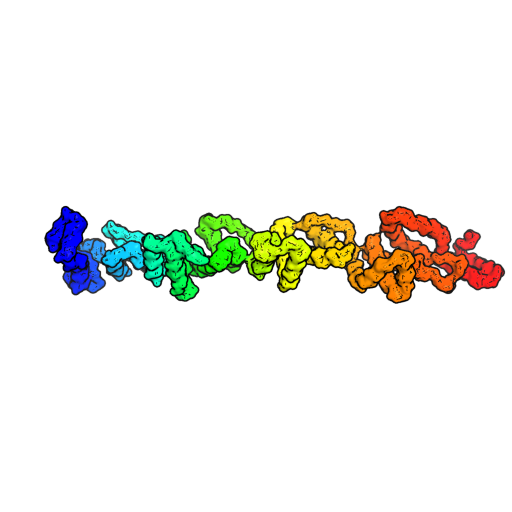A 1 90 ? -34.507 2.110 40.777 1.00 95.00 90 HIS A O 1
ATOM 722 N N . PHE A 1 91 ? -36.411 2.433 39.611 1.00 94.75 91 PHE A N 1
ATOM 723 C CA . PHE A 1 91 ? -36.973 1.123 39.930 1.00 94.75 91 PHE A CA 1
ATOM 724 C C . PHE A 1 91 ? -36.253 -0.003 39.195 1.00 94.75 91 PHE A C 1
ATOM 726 O O . PHE A 1 91 ? -35.890 -0.983 39.850 1.00 94.75 91 PHE A O 1
ATOM 733 N N . ASP A 1 92 ? -35.938 0.193 37.916 1.00 95.50 92 ASP A N 1
ATOM 734 C CA . ASP A 1 92 ? -35.152 -0.748 37.118 1.00 95.50 92 ASP A CA 1
ATOM 735 C C . ASP A 1 92 ? -33.764 -0.957 37.750 1.00 95.50 92 ASP A C 1
ATOM 737 O O . ASP A 1 92 ? -33.303 -2.084 37.936 1.00 95.50 92 ASP A O 1
ATOM 741 N N . TYR A 1 93 ? -33.111 0.120 38.209 1.00 95.44 93 TYR A N 1
ATOM 742 C CA . TYR A 1 93 ? -31.828 0.008 38.906 1.00 95.44 93 TYR A CA 1
ATOM 743 C C . TYR A 1 93 ? -31.958 -0.753 40.225 1.00 95.44 93 TYR A C 1
ATOM 745 O O . TYR A 1 93 ? -31.089 -1.552 40.572 1.00 95.44 93 TYR A O 1
ATOM 753 N N . LEU A 1 94 ? -33.026 -0.515 40.994 1.00 91.94 94 LEU A N 1
ATOM 754 C CA . LEU A 1 94 ? -33.250 -1.274 42.218 1.00 91.94 94 LEU A CA 1
ATOM 755 C C . LEU A 1 94 ? -33.438 -2.761 41.906 1.00 91.94 94 LEU A C 1
ATOM 757 O O . LEU A 1 94 ? -32.953 -3.586 42.674 1.00 91.94 94 LEU A O 1
ATOM 761 N N . GLU A 1 95 ? -34.162 -3.133 40.850 1.00 92.81 95 GLU A N 1
ATOM 762 C CA . GLU A 1 95 ? -34.313 -4.535 40.423 1.00 92.81 95 GLU A CA 1
ATOM 763 C C . GLU A 1 95 ? -32.949 -5.168 40.139 1.00 92.81 95 GLU A C 1
ATOM 765 O O . GLU A 1 95 ? -32.586 -6.131 40.812 1.00 92.81 95 GLU A O 1
ATOM 770 N N . LEU A 1 96 ? -32.107 -4.502 39.343 1.00 94.69 96 LEU A N 1
ATOM 771 C CA . LEU A 1 96 ? -30.725 -4.931 39.108 1.00 94.69 96 LEU A CA 1
ATOM 772 C C . LEU A 1 96 ? -29.905 -5.055 40.405 1.00 94.69 96 LEU A C 1
ATOM 774 O O . LEU A 1 96 ? -29.084 -5.958 40.539 1.00 94.69 96 LEU A O 1
ATOM 778 N N . VAL A 1 97 ? -30.122 -4.184 41.398 1.00 91.25 97 VAL A N 1
ATOM 779 C CA . VAL A 1 97 ? -29.479 -4.305 42.721 1.00 91.25 97 VAL A CA 1
ATOM 780 C C . VAL A 1 97 ? -29.953 -5.549 43.479 1.00 91.25 97 VAL A C 1
ATOM 782 O O . VAL A 1 97 ? -29.136 -6.175 44.154 1.00 91.25 97 VAL A O 1
ATOM 785 N N . ALA A 1 98 ? -31.238 -5.909 43.400 1.00 87.81 98 ALA A N 1
ATOM 786 C CA . ALA A 1 98 ? -31.738 -7.140 44.024 1.00 87.81 98 ALA A CA 1
ATOM 787 C C . ALA A 1 98 ? -31.132 -8.389 43.383 1.00 87.81 98 ALA A C 1
ATOM 789 O O . ALA A 1 98 ? -30.827 -9.334 44.106 1.00 87.81 98 ALA A O 1
ATOM 790 N N . ASP A 1 99 ? -30.876 -8.339 42.079 1.00 89.12 99 ASP A N 1
ATOM 791 C CA . ASP A 1 99 ? -30.260 -9.434 41.330 1.00 89.12 99 ASP A CA 1
ATOM 792 C C . ASP A 1 99 ? -28.729 -9.483 41.483 1.00 89.12 99 ASP A C 1
ATOM 794 O O . ASP A 1 99 ? -28.058 -10.293 40.848 1.00 89.12 99 ASP A O 1
ATOM 798 N N . GLY A 1 100 ? -28.139 -8.607 42.307 1.00 91.19 100 GLY A N 1
ATOM 799 C CA . GLY A 1 100 ? -26.685 -8.522 42.484 1.00 91.19 100 GLY A CA 1
ATOM 800 C C . GLY A 1 100 ? -25.946 -7.887 41.299 1.00 91.19 100 GLY A C 1
ATOM 801 O O . GLY A 1 100 ? -24.719 -7.841 41.288 1.00 91.19 100 GLY A O 1
ATOM 802 N N . LYS A 1 101 ? -26.673 -7.325 40.330 1.00 94.62 101 LYS A N 1
ATOM 803 C CA . LYS A 1 101 ? -26.165 -6.710 39.094 1.00 94.62 101 LYS A CA 1
ATOM 804 C C . LYS A 1 101 ? -25.967 -5.193 39.198 1.00 94.62 101 LYS A C 1
ATOM 806 O O . LYS A 1 101 ? -25.854 -4.505 38.186 1.00 94.62 101 LYS A O 1
ATOM 811 N N . ALA A 1 102 ? -25.870 -4.651 40.414 1.00 93.69 102 ALA A N 1
ATOM 812 C CA . ALA A 1 102 ? -25.753 -3.210 40.682 1.00 93.69 102 ALA A CA 1
ATOM 813 C C . ALA A 1 102 ? -24.576 -2.515 39.962 1.00 93.69 102 ALA A C 1
ATOM 815 O O . ALA A 1 102 ? -24.628 -1.308 39.720 1.00 93.69 102 ALA A O 1
ATOM 816 N N . SER A 1 103 ? -23.512 -3.266 39.654 1.00 94.62 103 SER A N 1
ATOM 817 C CA . SER A 1 103 ? -22.313 -2.818 38.929 1.00 94.62 103 SER A CA 1
ATOM 818 C C . SER A 1 103 ? -22.147 -3.464 37.545 1.00 94.62 103 SER A C 1
ATOM 820 O O . SER A 1 103 ? -21.109 -3.264 36.907 1.00 94.62 103 SER A O 1
ATOM 822 N N . GLY A 1 104 ? -23.136 -4.244 37.095 1.00 95.88 104 GLY A N 1
ATOM 823 C CA . GLY A 1 104 ? -23.126 -4.957 35.817 1.00 95.88 104 GLY A CA 1
ATOM 824 C C . GLY A 1 104 ? -23.311 -4.038 34.606 1.00 95.88 104 GLY A C 1
ATOM 825 O O . GLY A 1 104 ? -23.573 -2.840 34.743 1.00 95.88 104 GLY A O 1
ATOM 826 N N . ALA A 1 105 ? -23.174 -4.606 33.404 1.00 96.94 105 ALA A N 1
ATOM 827 C CA . ALA A 1 105 ? -23.321 -3.867 32.148 1.00 96.94 105 ALA A CA 1
ATOM 828 C C . ALA A 1 105 ? -24.722 -3.247 31.997 1.00 96.94 105 ALA A C 1
ATOM 830 O O . ALA A 1 105 ? -24.837 -2.080 31.628 1.00 96.94 105 ALA A O 1
ATOM 831 N N . GLU A 1 106 ? -25.768 -3.984 32.381 1.00 97.44 106 GLU A N 1
ATOM 832 C CA . GLU A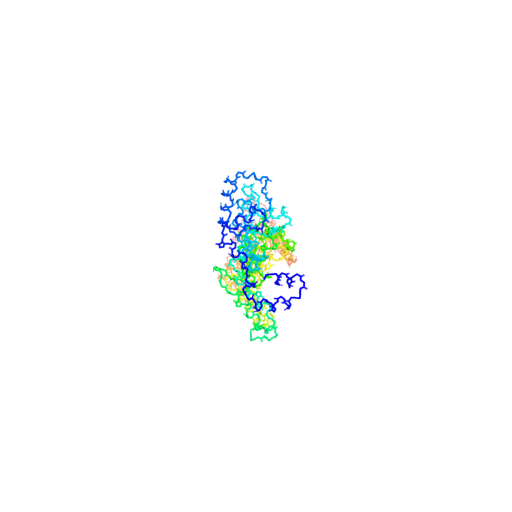 1 106 ? -27.166 -3.533 32.341 1.00 97.44 106 GLU A CA 1
ATOM 833 C C . GLU A 1 106 ? -27.390 -2.286 33.207 1.00 97.44 106 GLU A C 1
ATOM 835 O O . GLU A 1 106 ? -27.950 -1.292 32.744 1.00 97.44 106 GLU A O 1
ATOM 840 N N . ALA A 1 107 ? -26.875 -2.287 34.442 1.00 97.56 107 ALA A N 1
ATOM 841 C CA . ALA A 1 107 ? -27.012 -1.156 35.359 1.00 97.56 107 ALA A CA 1
ATOM 842 C C . ALA A 1 107 ? -26.264 0.085 34.858 1.00 97.56 107 ALA A C 1
ATOM 844 O O . ALA A 1 107 ? -26.770 1.203 34.962 1.00 97.56 107 ALA A O 1
ATOM 845 N N . LYS A 1 108 ? -25.069 -0.105 34.284 1.00 97.56 108 LYS A N 1
ATOM 846 C CA . LYS A 1 108 ? -24.286 0.987 33.690 1.00 97.56 108 LYS A CA 1
ATOM 847 C C . LYS A 1 108 ? -24.979 1.576 32.462 1.00 97.56 108 LYS A C 1
ATOM 849 O O . LYS A 1 108 ? -25.052 2.799 32.361 1.00 97.56 108 LYS A O 1
ATOM 854 N N . LEU A 1 109 ? -25.529 0.735 31.582 1.00 97.94 109 LEU A N 1
ATOM 855 C CA . LEU A 1 109 ? -26.301 1.170 30.416 1.00 97.94 109 LEU A CA 1
ATOM 856 C C . LEU A 1 109 ? -27.541 1.970 30.830 1.00 97.94 109 LEU A C 1
ATOM 858 O O . LEU A 1 109 ? -27.798 3.036 30.277 1.00 97.94 109 LEU A O 1
ATOM 862 N N . LEU A 1 110 ? -28.285 1.468 31.819 1.00 98.12 110 LEU A N 1
ATOM 863 C CA . LEU A 1 110 ? -29.487 2.108 32.348 1.00 98.12 110 LEU A CA 1
ATOM 864 C C . LEU A 1 110 ? -29.188 3.515 32.893 1.00 98.12 110 LEU A C 1
ATOM 866 O O . LEU A 1 110 ? -29.833 4.484 32.500 1.00 98.12 110 LEU A O 1
ATOM 870 N N . ILE A 1 111 ? -28.170 3.639 33.754 1.00 97.88 111 ILE A N 1
ATOM 871 C CA . ILE A 1 111 ? -27.755 4.930 34.327 1.00 97.88 111 ILE A CA 1
ATOM 872 C C . ILE A 1 111 ? -27.256 5.889 33.237 1.00 97.88 111 ILE A C 1
ATOM 874 O O . ILE A 1 111 ? -27.502 7.094 33.316 1.00 97.88 111 ILE A O 1
ATOM 878 N N . LEU A 1 112 ? -26.543 5.376 32.232 1.00 97.56 112 LEU A N 1
ATOM 879 C CA . LEU A 1 112 ? -26.029 6.183 31.131 1.00 97.56 112 LEU A CA 1
ATOM 880 C C . LEU A 1 112 ? -27.161 6.758 30.268 1.00 97.56 112 LEU A C 1
ATOM 882 O O . LEU A 1 112 ? -27.148 7.957 30.000 1.00 97.56 112 LEU A O 1
ATOM 886 N N . LYS A 1 113 ? -28.144 5.933 29.878 1.00 98.00 113 LYS A N 1
ATOM 887 C CA . LYS A 1 113 ? -29.322 6.371 29.106 1.00 98.00 113 LYS A CA 1
ATOM 888 C C . LYS A 1 113 ? -30.062 7.501 29.815 1.00 98.00 113 LYS A C 1
ATOM 890 O O . LYS A 1 113 ? -30.250 8.565 29.239 1.00 98.00 113 LYS A O 1
ATOM 895 N N . ASP A 1 114 ? -30.361 7.307 31.096 1.00 98.19 114 ASP A N 1
ATOM 896 C CA . ASP A 1 114 ? -31.010 8.325 31.924 1.00 98.19 114 ASP A CA 1
ATOM 897 C C . ASP A 1 114 ? -30.198 9.625 32.011 1.00 98.19 114 ASP A C 1
ATOM 899 O O . ASP A 1 114 ? -30.750 10.719 31.913 1.00 98.19 114 ASP A O 1
ATOM 903 N N . SER A 1 115 ? -28.872 9.519 32.149 1.00 97.62 115 SER A N 1
ATOM 904 C CA . SER A 1 115 ? -27.997 10.691 32.179 1.00 97.62 115 SER A CA 1
ATOM 905 C C . SER A 1 115 ? -28.043 11.491 30.876 1.00 97.62 115 SER A C 1
ATOM 907 O O . SER A 1 115 ? -28.039 12.719 30.940 1.00 97.62 115 SER A O 1
ATOM 909 N N . LEU A 1 116 ? -28.064 10.820 29.721 1.00 96.62 116 LEU A N 1
ATOM 910 C CA . LEU A 1 116 ? -28.126 11.466 28.406 1.00 96.62 116 LEU A CA 1
ATOM 911 C C . LEU A 1 116 ? -29.503 12.096 28.155 1.00 96.62 116 LEU A C 1
ATOM 913 O O . LEU A 1 116 ? -29.586 13.246 27.720 1.00 96.62 116 LEU A O 1
ATOM 917 N N . ASP A 1 117 ? -30.580 11.389 28.502 1.00 97.25 117 ASP A N 1
ATOM 918 C CA . ASP A 1 117 ? -31.951 11.894 28.380 1.00 97.25 117 ASP A CA 1
ATOM 919 C C . ASP A 1 117 ? -32.176 13.125 29.274 1.00 97.25 117 ASP A C 1
ATOM 921 O O . ASP A 1 117 ? -32.796 14.116 28.866 1.00 97.25 117 ASP A O 1
ATOM 925 N N . ALA A 1 118 ? -31.638 13.102 30.497 1.00 96.88 118 ALA A N 1
ATOM 926 C CA . ALA A 1 118 ? -31.680 14.229 31.420 1.00 96.88 118 ALA A CA 1
ATOM 927 C C . ALA A 1 118 ? -30.901 15.441 30.882 1.00 96.88 118 ALA A C 1
ATOM 929 O O . ALA A 1 118 ? -31.416 16.558 30.925 1.00 96.88 118 ALA A O 1
ATOM 930 N N . GLU A 1 119 ? -29.709 15.232 30.315 1.00 95.94 119 GLU A N 1
ATOM 931 C CA . GLU A 1 119 ? -28.912 16.294 29.689 1.00 95.94 119 GLU A CA 1
ATOM 932 C C . GLU A 1 119 ? -29.646 16.933 28.502 1.00 95.94 119 GLU A C 1
ATOM 934 O O . GLU A 1 119 ? -29.774 18.158 28.437 1.00 95.94 119 GLU A O 1
ATOM 939 N N . GLN A 1 120 ? -30.214 16.116 27.610 1.00 96.56 120 GLN A N 1
ATOM 940 C CA . GLN A 1 120 ? -30.961 16.598 26.448 1.00 96.56 120 GLN A CA 1
ATOM 941 C C . GLN A 1 120 ? -32.219 17.386 26.846 1.00 96.56 120 GLN A C 1
ATOM 943 O O . GLN A 1 120 ? -32.594 18.354 26.177 1.00 96.56 120 GLN A O 1
ATOM 948 N N . SER A 1 121 ? -32.881 16.977 27.930 1.00 96.38 121 SER A N 1
ATOM 949 C CA . SER A 1 121 ? -34.112 17.605 28.422 1.00 96.38 121 SER A CA 1
ATOM 950 C C . SER A 1 121 ? -33.884 18.741 29.429 1.00 96.38 121 SER A C 1
ATOM 952 O O . SER A 1 121 ? -34.835 19.450 29.761 1.00 96.38 121 SER A O 1
ATOM 954 N N . GLY A 1 122 ? -32.649 18.949 29.898 1.00 96.25 122 GLY A N 1
ATOM 955 C CA . GLY A 1 122 ? -32.321 19.914 30.952 1.00 96.25 122 GLY A CA 1
ATOM 956 C C . GLY A 1 122 ? -32.844 19.522 32.341 1.00 96.25 122 GLY A C 1
ATOM 957 O O . GLY A 1 122 ? -33.028 20.394 33.192 1.00 96.25 122 GLY A O 1
ATOM 958 N N . ASN A 1 123 ? -33.113 18.233 32.562 1.00 96.00 123 ASN A N 1
ATOM 959 C CA . ASN A 1 123 ? -33.576 17.680 33.833 1.00 96.00 123 ASN A CA 1
ATOM 960 C C . ASN A 1 123 ? -32.402 17.174 34.689 1.00 96.00 123 ASN A C 1
ATOM 962 O O . ASN A 1 123 ? -31.269 17.044 34.231 1.00 96.00 123 ASN A O 1
ATOM 966 N N . VAL A 1 124 ? -32.675 16.877 35.962 1.00 95.19 124 VAL A N 1
ATOM 967 C CA . VAL A 1 124 ? -31.707 16.227 36.860 1.00 95.19 124 VAL A CA 1
ATOM 968 C C . VAL A 1 124 ? -31.723 14.725 36.580 1.00 95.19 124 VAL A C 1
ATOM 970 O O . VAL A 1 124 ? -32.787 14.114 36.638 1.00 95.19 124 VAL A O 1
ATOM 973 N N . SER A 1 125 ? -30.561 14.134 36.298 1.00 96.94 125 SER A N 1
ATOM 974 C CA . SER A 1 125 ? -30.436 12.684 36.107 1.00 96.94 125 SER A CA 1
ATOM 975 C C . SER A 1 125 ? -30.536 11.921 37.429 1.00 96.94 125 SER A C 1
ATOM 977 O O . SER A 1 125 ? -30.247 12.449 38.510 1.00 96.94 125 SER A O 1
ATOM 979 N N . TYR A 1 126 ? -30.852 10.634 37.348 1.00 96.19 126 TYR A N 1
ATOM 980 C CA . TYR A 1 126 ? -30.863 9.706 38.467 1.00 96.19 126 TYR A CA 1
ATOM 981 C C . TYR A 1 126 ? -29.519 9.666 39.200 1.00 96.19 126 TYR A C 1
ATOM 983 O O . TYR A 1 126 ? -29.476 9.716 40.431 1.00 96.19 126 TYR A O 1
ATOM 991 N N . SER A 1 127 ? -28.407 9.625 38.461 1.00 96.44 127 SER A N 1
ATOM 992 C CA . SER A 1 127 ? -27.053 9.627 39.032 1.00 96.44 127 SER A CA 1
ATOM 993 C C . SER A 1 127 ? -26.728 10.926 39.779 1.00 96.44 127 SER A C 1
ATOM 995 O O . SER A 1 127 ? -26.134 10.884 40.864 1.00 96.44 127 SER A O 1
ATOM 997 N N . THR A 1 128 ? -27.166 12.074 39.251 1.00 96.00 128 THR A N 1
ATOM 998 C CA . THR A 1 128 ? -27.006 13.386 39.896 1.00 96.00 128 THR A CA 1
ATOM 999 C C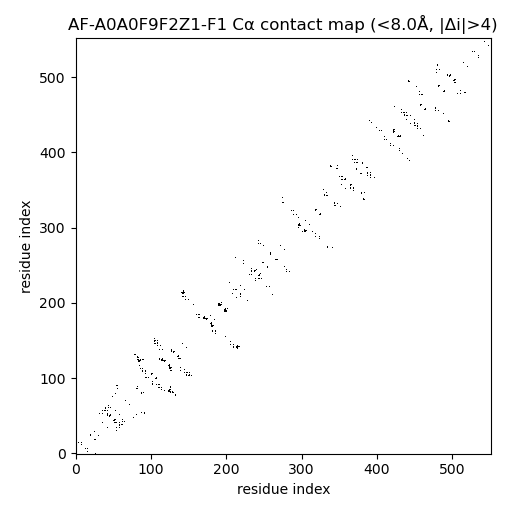 . THR A 1 128 ? -27.820 13.445 41.181 1.00 96.00 128 THR A C 1
ATOM 1001 O O . THR A 1 128 ? -27.269 13.724 42.246 1.00 96.00 128 THR A O 1
ATOM 1004 N N . TRP A 1 129 ? -29.101 13.071 41.113 1.00 94.88 129 TRP A N 1
ATOM 1005 C CA . TRP A 1 129 ? -29.973 12.999 42.283 1.00 94.88 129 TRP A CA 1
ATOM 1006 C C . TRP A 1 129 ? -29.387 12.084 43.370 1.00 94.88 129 TRP A C 1
ATOM 1008 O O . TRP A 1 129 ? -29.280 12.479 44.530 1.00 94.88 129 TRP A O 1
ATOM 1018 N N . ARG A 1 130 ? -28.919 10.883 43.009 1.00 94.00 130 ARG A N 1
ATOM 1019 C CA . ARG A 1 130 ? -28.257 9.940 43.930 1.00 94.00 130 ARG A CA 1
ATOM 1020 C C . ARG A 1 130 ? -27.022 10.535 44.609 1.00 94.00 130 ARG A C 1
ATOM 1022 O O . ARG A 1 130 ? -26.802 10.297 45.800 1.00 94.00 130 ARG A O 1
ATOM 1029 N N . SER A 1 131 ? -26.244 11.323 43.872 1.00 94.00 131 SER A N 1
ATOM 1030 C CA . SER A 1 131 ? -25.064 12.017 44.395 1.00 94.00 131 SER A CA 1
ATOM 1031 C C . SER A 1 131 ? -25.441 13.083 45.425 1.00 94.00 131 SER A C 1
ATOM 1033 O O . SER A 1 131 ? -24.818 13.152 46.484 1.00 94.00 131 SER A O 1
ATOM 1035 N N . GLU A 1 132 ? -26.515 13.840 45.189 1.00 92.44 132 GLU A N 1
ATOM 1036 C CA . GLU A 1 132 ? -27.061 14.800 46.161 1.00 92.44 132 GLU A CA 1
ATOM 1037 C C . GLU A 1 132 ? -27.575 14.121 47.440 1.00 92.44 132 GLU A C 1
ATOM 1039 O O . GLU A 1 132 ? -27.492 14.698 48.526 1.00 92.44 132 GLU A O 1
ATOM 1044 N N . GLN A 1 133 ? -28.041 12.870 47.338 1.00 89.19 133 GLN A N 1
ATOM 1045 C CA . GLN A 1 133 ? -28.435 12.054 48.493 1.00 89.19 133 GLN A CA 1
ATOM 1046 C C . GLN A 1 133 ? -27.250 11.419 49.243 1.00 89.19 133 GLN A C 1
ATOM 1048 O O . GLN A 1 133 ? -27.464 10.662 50.192 1.00 89.19 133 GLN A O 1
ATOM 1053 N N . GLY A 1 134 ? -26.005 11.686 48.835 1.00 91.12 134 GLY A N 1
ATOM 1054 C CA . GLY A 1 134 ? -24.807 11.109 49.449 1.00 91.12 134 GLY A CA 1
ATOM 1055 C C . GLY A 1 134 ? -24.549 9.643 49.085 1.00 91.12 134 GLY A C 1
ATOM 1056 O O . GLY A 1 134 ? -23.724 9.004 49.731 1.00 91.12 134 GLY A O 1
ATOM 1057 N N . ASN A 1 135 ? -25.225 9.114 48.058 1.00 90.69 135 ASN A N 1
ATOM 1058 C CA . ASN A 1 135 ? -25.035 7.756 47.535 1.00 90.69 135 ASN A CA 1
ATOM 1059 C C . ASN A 1 135 ? -24.705 7.804 46.033 1.00 90.69 135 ASN A C 1
ATOM 1061 O O . ASN A 1 135 ? -25.509 7.309 45.230 1.00 90.69 135 ASN A O 1
ATOM 1065 N N . PRO A 1 136 ? -23.580 8.437 45.647 1.00 93.81 136 PRO A N 1
ATOM 1066 C CA . PRO A 1 136 ? -23.275 8.738 44.254 1.00 93.81 136 PRO A CA 1
ATOM 1067 C C . PRO A 1 136 ? -23.226 7.473 43.399 1.00 93.81 136 PRO A C 1
ATOM 1069 O O . PRO A 1 136 ? -22.662 6.456 43.803 1.00 93.81 136 PRO A O 1
ATOM 1072 N N . LEU A 1 137 ? -23.821 7.562 42.211 1.00 95.25 137 LEU A N 1
ATOM 1073 C CA . LEU A 1 137 ? -23.663 6.574 41.150 1.00 95.25 137 LEU A CA 1
ATOM 1074 C C . LEU A 1 137 ? -22.768 7.183 40.079 1.00 95.25 137 LEU A C 1
ATOM 1076 O O . LEU A 1 137 ? -23.046 8.278 39.589 1.00 95.25 137 LEU A O 1
ATOM 1080 N N . THR A 1 138 ? -21.697 6.483 39.728 1.00 94.25 138 THR A N 1
ATOM 1081 C CA . THR A 1 138 ? -20.777 6.937 38.688 1.00 94.25 138 THR A CA 1
ATOM 1082 C C . THR A 1 138 ? -21.401 6.686 37.323 1.00 94.25 138 THR A C 1
ATOM 1084 O O . THR A 1 138 ? -21.642 5.536 36.952 1.00 94.25 138 THR A O 1
ATOM 1087 N N . VAL A 1 139 ? -21.650 7.760 36.572 1.00 94.88 139 VAL A N 1
ATOM 1088 C CA . VAL A 1 139 ? -21.897 7.648 35.132 1.00 94.88 139 VAL A CA 1
ATOM 1089 C C . VAL A 1 139 ? -20.571 7.266 34.490 1.00 94.88 139 VAL A C 1
ATOM 1091 O O . VAL A 1 139 ? -19.547 7.889 34.747 1.00 94.88 139 VAL A O 1
ATOM 1094 N N . THR A 1 140 ? -20.585 6.184 33.730 1.00 95.62 140 THR A N 1
ATOM 1095 C CA . THR A 1 140 ? -19.430 5.691 32.978 1.00 95.62 140 THR A CA 1
ATOM 1096 C C . THR A 1 140 ? -19.008 6.671 31.883 1.00 95.62 140 THR A C 1
ATOM 1098 O O . THR A 1 140 ? -19.860 7.276 31.237 1.00 95.62 140 THR A O 1
ATOM 1101 N N . ASP A 1 141 ? -17.698 6.763 31.647 1.00 96.75 141 ASP A N 1
ATOM 1102 C CA . ASP A 1 141 ? -17.133 7.570 30.561 1.00 96.75 141 ASP A CA 1
ATOM 1103 C C . ASP A 1 141 ? -17.230 6.886 29.187 1.00 96.75 141 ASP A C 1
ATOM 1105 O O . ASP A 1 141 ? -16.975 7.531 28.176 1.00 96.75 141 ASP A O 1
ATOM 1109 N N . ASN A 1 142 ? -17.607 5.603 29.120 1.00 97.12 142 ASN A N 1
ATOM 1110 C CA . ASN A 1 142 ? -17.756 4.885 27.852 1.00 97.12 142 ASN A CA 1
ATOM 1111 C C . ASN A 1 142 ? -19.038 5.309 27.117 1.00 97.12 142 ASN A C 1
ATOM 1113 O O . ASN A 1 142 ? -20.042 5.676 27.729 1.00 97.12 142 ASN A O 1
ATOM 1117 N N . SER A 1 143 ? -19.007 5.188 25.789 1.00 97.06 143 SER A N 1
ATOM 1118 C CA . SER A 1 143 ? -20.137 5.500 24.904 1.00 97.06 143 SER A CA 1
ATOM 1119 C C . SER A 1 143 ? -21.394 4.650 25.155 1.00 97.06 143 SER A C 1
ATOM 1121 O O . SER A 1 143 ? -21.338 3.549 25.714 1.00 97.06 143 SER A O 1
ATOM 1123 N N . LEU A 1 144 ? -22.550 5.158 24.711 1.00 97.38 144 LEU A N 1
ATOM 1124 C CA . LEU A 1 144 ? -23.827 4.439 24.776 1.00 97.38 144 LEU A CA 1
ATOM 1125 C C . LEU A 1 144 ? -23.782 3.158 23.934 1.00 97.38 144 LEU A C 1
ATOM 1127 O O . LEU A 1 144 ? -24.279 2.114 24.355 1.00 97.38 144 LEU A O 1
ATOM 1131 N N . GLU A 1 145 ? -23.151 3.235 22.766 1.00 97.44 145 GLU A N 1
ATOM 1132 C CA . GLU A 1 145 ? -22.974 2.138 21.822 1.00 97.44 145 GLU A CA 1
ATOM 1133 C C . GLU A 1 145 ? -22.138 1.007 22.432 1.00 97.44 145 GLU A C 1
ATOM 1135 O O . GLU A 1 145 ? -22.491 -0.156 22.261 1.00 97.44 145 GLU A O 1
ATOM 1140 N N . TYR A 1 146 ? -21.084 1.331 23.196 1.00 97.56 146 TYR A N 1
ATOM 1141 C CA . TYR A 1 146 ? -20.280 0.341 23.925 1.00 97.56 146 TYR A CA 1
ATOM 1142 C C . TYR A 1 146 ? -21.138 -0.498 24.880 1.00 97.56 146 TYR A C 1
ATOM 1144 O O . TYR A 1 146 ? -21.124 -1.728 24.832 1.00 97.56 146 TYR A O 1
ATOM 1152 N N . TRP A 1 147 ? -21.905 0.163 25.752 1.00 97.62 147 TRP A N 1
ATOM 1153 C CA . TRP A 1 147 ? -22.709 -0.545 26.749 1.00 97.62 147 TRP A CA 1
ATOM 1154 C C . TRP A 1 147 ? -23.908 -1.256 26.132 1.00 97.62 147 TRP A C 1
ATOM 1156 O O . TRP A 1 147 ? -24.277 -2.325 26.608 1.00 97.62 147 TRP A O 1
ATOM 1166 N N . THR A 1 148 ? -24.492 -0.692 25.073 1.00 97.69 148 THR A N 1
ATOM 1167 C CA . THR A 1 148 ? -25.581 -1.336 24.329 1.00 97.69 148 THR A CA 1
ATOM 1168 C C . THR A 1 148 ? -25.097 -2.649 23.726 1.00 97.69 148 THR A C 1
ATOM 1170 O O . THR A 1 148 ? -25.684 -3.687 24.011 1.00 97.69 148 THR A O 1
ATOM 1173 N N . LEU A 1 149 ? -23.966 -2.625 23.014 1.00 97.00 149 LEU A N 1
ATOM 1174 C CA . LEU A 1 149 ? -23.390 -3.814 22.391 1.00 97.00 149 LEU A CA 1
ATOM 1175 C C . LEU A 1 149 ? -23.046 -4.902 23.423 1.00 97.00 149 LEU A C 1
ATOM 1177 O O . LEU A 1 149 ? -23.315 -6.081 23.195 1.00 97.00 149 LEU A O 1
ATOM 1181 N N . ARG A 1 150 ? -22.507 -4.505 24.584 1.00 97.31 150 ARG A N 1
ATOM 1182 C CA . ARG A 1 150 ? -22.177 -5.437 25.672 1.00 97.31 150 ARG A CA 1
ATOM 1183 C C . ARG A 1 150 ? -23.411 -6.064 26.324 1.00 97.31 150 ARG A C 1
ATOM 1185 O O . ARG A 1 150 ? -23.357 -7.227 26.699 1.00 97.31 150 ARG A O 1
ATOM 1192 N N . VAL A 1 151 ? -24.504 -5.314 26.478 1.00 97.94 151 VAL A N 1
ATOM 1193 C CA . VAL A 1 151 ? -25.763 -5.833 27.044 1.00 97.94 151 VAL A CA 1
ATOM 1194 C C . VAL A 1 151 ? -26.505 -6.723 26.045 1.00 97.94 151 VAL A C 1
ATOM 1196 O O . VAL A 1 151 ? -27.044 -7.749 26.441 1.00 97.94 151 VAL A O 1
ATOM 1199 N N . GLU A 1 152 ? -26.507 -6.372 24.757 1.00 98.06 152 GLU A N 1
ATOM 1200 C CA . GLU A 1 152 ? -27.141 -7.177 23.701 1.00 98.06 152 GLU A CA 1
ATOM 1201 C C . GLU A 1 152 ? -26.486 -8.554 23.510 1.00 98.06 152 GLU A C 1
ATOM 1203 O O . GLU A 1 152 ? -27.143 -9.464 23.016 1.00 98.06 152 GLU A O 1
ATOM 1208 N N . ASN A 1 153 ? -25.225 -8.706 23.930 1.00 98.19 153 ASN A N 1
ATOM 1209 C CA . ASN A 1 153 ? -24.443 -9.946 23.851 1.00 98.19 153 ASN A CA 1
ATOM 1210 C C . ASN A 1 153 ? -23.966 -10.414 25.238 1.00 98.19 153 ASN A C 1
ATOM 1212 O O . ASN A 1 153 ? -22.887 -10.993 25.368 1.00 98.19 153 ASN A O 1
ATOM 1216 N N . LEU A 1 154 ? -24.718 -10.076 26.294 1.00 97.44 154 LEU A N 1
ATOM 1217 C CA . LEU A 1 154 ? -24.300 -10.294 27.682 1.00 97.44 154 LEU A CA 1
ATOM 1218 C C . LEU A 1 154 ? -24.034 -11.771 27.989 1.00 97.44 154 LEU A C 1
ATOM 1220 O O . LEU A 1 154 ? -23.063 -12.083 28.668 1.00 97.44 154 LEU A O 1
ATOM 1224 N N . ASP A 1 155 ? -24.875 -12.658 27.470 1.00 97.88 155 ASP A N 1
ATOM 1225 C CA . ASP A 1 155 ? -24.758 -14.107 27.612 1.00 97.88 155 ASP A CA 1
ATOM 1226 C C . ASP A 1 155 ? -23.442 -14.644 27.037 1.00 97.88 155 ASP A C 1
ATOM 1228 O O . ASP A 1 155 ? -22.767 -15.428 27.700 1.00 97.88 155 ASP A O 1
ATOM 1232 N N . LEU A 1 156 ? -23.029 -14.167 25.861 1.00 98.12 156 LEU A N 1
ATOM 1233 C CA . LEU A 1 156 ? -21.760 -14.561 25.242 1.00 98.12 156 LEU A CA 1
ATOM 1234 C C . LEU A 1 156 ? -20.543 -14.016 26.003 1.00 98.12 156 LEU A C 1
ATOM 1236 O O . LEU A 1 156 ? -19.546 -14.721 26.144 1.00 98.12 156 LEU A O 1
ATOM 1240 N N . PHE A 1 157 ? -20.622 -12.790 26.538 1.00 98.06 157 PHE A N 1
ATOM 1241 C CA . PHE A 1 157 ? -19.576 -12.257 27.420 1.00 98.06 157 PHE A CA 1
ATOM 1242 C C . PHE A 1 157 ? -19.465 -13.060 28.722 1.00 98.06 157 PHE A C 1
ATOM 1244 O O . PHE A 1 157 ? -18.356 -13.374 29.143 1.00 98.06 157 PHE A O 1
ATOM 1251 N N . GLU A 1 158 ? -20.590 -13.412 29.348 1.00 96.88 158 GLU A N 1
ATOM 1252 C CA . GLU A 1 158 ? -20.607 -14.234 30.563 1.00 96.88 158 GLU A CA 1
ATOM 1253 C C . GLU A 1 158 ? -20.090 -15.656 30.296 1.00 96.88 158 GLU A C 1
ATOM 1255 O O . GLU A 1 158 ? -19.330 -16.187 31.106 1.00 96.88 158 GLU A O 1
ATOM 1260 N N . GLU A 1 159 ? -20.448 -16.261 29.159 1.00 97.75 159 GLU A N 1
ATOM 1261 C CA . GLU A 1 159 ? -19.934 -17.569 28.738 1.00 97.75 159 GLU A CA 1
ATOM 1262 C C . GLU A 1 159 ? -18.421 -17.525 28.488 1.00 97.75 159 GLU A C 1
ATOM 1264 O O . GLU A 1 159 ? -17.688 -18.384 28.981 1.00 97.75 159 GLU A O 1
ATOM 1269 N N . PHE A 1 160 ? -17.934 -16.498 27.785 1.00 97.75 160 PHE A N 1
ATOM 1270 C CA . PHE A 1 160 ? -16.506 -16.294 27.553 1.00 97.75 160 PHE A CA 1
ATOM 1271 C C . PHE A 1 160 ? -15.733 -16.105 28.865 1.00 97.75 160 PHE A C 1
ATOM 1273 O O . PHE A 1 160 ? -14.751 -16.811 29.102 1.00 97.75 160 PHE A O 1
ATOM 1280 N N . ASP A 1 161 ? -16.200 -15.217 29.749 1.00 97.06 161 ASP A N 1
ATOM 1281 C CA . ASP A 1 161 ? -15.577 -14.971 31.054 1.00 97.06 161 ASP A CA 1
ATOM 1282 C C . ASP A 1 161 ? -15.570 -16.248 31.916 1.00 97.06 161 ASP A C 1
ATOM 1284 O O . ASP A 1 161 ? -14.582 -16.533 32.598 1.00 97.06 161 ASP A O 1
ATOM 1288 N N . ALA A 1 162 ? -16.639 -17.053 31.858 1.00 97.25 162 ALA A N 1
ATOM 1289 C CA . ALA A 1 162 ? -16.718 -18.332 32.558 1.00 97.25 162 ALA A CA 1
ATOM 1290 C C . ALA A 1 162 ? -15.694 -19.350 32.032 1.00 97.25 162 ALA A C 1
ATOM 1292 O O . ALA A 1 162 ? -15.042 -20.005 32.842 1.00 97.25 162 ALA A O 1
ATOM 1293 N N . ILE A 1 163 ? -15.506 -19.456 30.711 1.00 96.81 163 ILE A N 1
ATOM 1294 C CA . ILE A 1 163 ? -14.497 -20.339 30.096 1.00 96.81 163 ILE A CA 1
ATOM 1295 C C . ILE A 1 163 ? -13.080 -19.894 30.466 1.00 96.81 163 ILE A C 1
ATOM 1297 O O . ILE A 1 163 ? -12.238 -20.727 30.804 1.00 96.81 163 ILE A O 1
ATOM 1301 N N . VAL A 1 164 ? -12.805 -18.587 30.425 1.00 95.81 164 VAL A N 1
ATOM 1302 C CA . VAL A 1 164 ? -11.489 -18.034 30.783 1.00 95.81 164 VAL A CA 1
ATOM 1303 C C . VAL A 1 164 ? -11.176 -18.264 32.265 1.00 95.81 164 VAL A C 1
ATOM 1305 O O . VAL A 1 164 ? -10.030 -18.547 32.610 1.00 95.81 164 VAL A O 1
ATOM 1308 N N . ALA A 1 165 ? -12.181 -18.174 33.139 1.00 96.00 165 ALA A N 1
ATOM 1309 C CA . ALA A 1 165 ? -12.038 -18.431 34.571 1.00 96.00 165 ALA A CA 1
ATOM 1310 C C . ALA A 1 165 ? -12.022 -19.929 34.939 1.00 96.00 165 ALA A C 1
ATOM 1312 O O . ALA A 1 165 ? -11.718 -20.265 36.087 1.00 96.00 165 ALA A O 1
ATOM 1313 N N . ASP A 1 166 ? -12.352 -20.830 34.008 1.00 96.38 166 ASP A N 1
ATOM 1314 C CA . ASP A 1 166 ? -12.393 -22.267 34.267 1.00 96.38 166 ASP A CA 1
ATOM 1315 C C . ASP A 1 166 ? -10.980 -22.877 34.273 1.00 96.38 166 ASP A C 1
ATOM 1317 O O . ASP A 1 166 ? -10.399 -23.259 33.249 1.00 96.38 166 ASP A O 1
ATOM 1321 N N . GLU A 1 167 ? -10.421 -22.996 35.478 1.00 95.25 167 GLU A N 1
ATOM 1322 C CA . GLU A 1 167 ? -9.142 -23.665 35.739 1.00 95.25 167 GLU A CA 1
ATOM 1323 C C . GLU A 1 167 ? -9.184 -25.185 35.486 1.00 95.25 167 GLU A C 1
ATOM 1325 O O . GLU A 1 167 ? -8.141 -25.836 35.536 1.00 95.25 167 GLU A O 1
ATOM 1330 N N . THR A 1 168 ? -10.362 -25.779 35.250 1.00 95.31 168 THR A N 1
ATOM 1331 C CA . THR A 1 168 ? -10.495 -27.223 34.994 1.00 95.31 168 THR A CA 1
ATOM 1332 C C . THR A 1 168 ? -10.293 -27.606 33.532 1.00 95.31 168 THR A C 1
ATOM 1334 O O . THR A 1 168 ? -9.977 -28.768 33.268 1.00 95.31 168 THR A O 1
ATOM 1337 N N . LEU A 1 169 ? -10.434 -26.653 32.604 1.00 93.94 169 LEU A N 1
ATOM 1338 C CA . LEU A 1 169 ? -10.119 -26.856 31.190 1.00 93.94 169 LEU A CA 1
ATOM 1339 C C . LEU A 1 169 ? -8.604 -26.976 31.002 1.00 93.94 169 LEU A C 1
ATOM 1341 O O . LEU A 1 169 ? -7.851 -26.126 31.479 1.00 93.94 169 LEU A O 1
ATOM 1345 N N . ASP A 1 170 ? -8.171 -28.019 30.290 1.00 92.75 170 ASP A N 1
ATOM 1346 C CA . ASP A 1 170 ? -6.756 -28.237 29.979 1.00 92.75 170 ASP A CA 1
ATOM 1347 C C . ASP A 1 170 ? -6.227 -27.120 29.066 1.00 92.75 170 ASP A C 1
ATOM 1349 O O . ASP A 1 170 ? -6.755 -26.887 27.973 1.00 92.75 170 ASP A O 1
ATOM 1353 N N . ASP A 1 171 ? -5.178 -26.440 29.528 1.00 94.62 171 ASP A N 1
ATOM 1354 C CA . ASP A 1 171 ? -4.458 -25.365 28.844 1.00 94.62 171 ASP A CA 1
ATOM 1355 C C . ASP A 1 171 ? -2.998 -25.736 28.522 1.00 94.62 171 ASP A C 1
ATOM 1357 O O . ASP A 1 171 ? -2.186 -24.867 28.202 1.00 94.62 171 ASP A O 1
ATOM 1361 N N . VAL A 1 172 ? -2.652 -27.027 28.601 1.00 93.38 172 VAL A N 1
ATOM 1362 C CA . VAL A 1 172 ? -1.293 -27.539 28.367 1.00 93.38 172 VAL A CA 1
ATOM 1363 C C . VAL A 1 172 ? -1.241 -28.525 27.205 1.00 93.38 172 VAL A C 1
ATOM 1365 O O . VAL A 1 172 ? -0.257 -28.546 26.465 1.00 93.38 172 VAL A O 1
ATOM 1368 N N . VAL A 1 173 ? -2.248 -29.390 27.055 1.00 90.94 173 VAL A N 1
ATOM 1369 C CA . VAL A 1 173 ? -2.229 -30.426 26.013 1.00 90.94 173 VAL A CA 1
ATOM 1370 C C . VAL A 1 173 ? -2.861 -29.911 24.725 1.00 90.94 173 VAL A C 1
ATOM 1372 O O . VAL A 1 173 ? -4.080 -29.810 24.598 1.00 90.94 173 VAL A O 1
ATOM 1375 N N . GLU A 1 174 ? -2.004 -29.650 23.746 1.00 95.31 174 GLU A N 1
ATOM 1376 C CA . GLU A 1 174 ? -2.398 -29.292 22.387 1.00 95.31 174 GLU A CA 1
ATOM 1377 C C . GLU A 1 174 ? -2.845 -30.524 21.575 1.00 95.31 174 GLU A C 1
ATOM 1379 O O . GLU A 1 174 ? -2.290 -31.623 21.701 1.00 95.31 174 GLU A O 1
ATOM 1384 N N . ASP A 1 175 ? -3.864 -30.343 20.733 1.00 93.00 175 ASP A N 1
ATOM 1385 C CA . ASP A 1 175 ? -4.317 -31.343 19.765 1.00 93.00 175 ASP A CA 1
ATOM 1386 C C . ASP A 1 175 ? -3.488 -31.337 18.463 1.00 93.00 175 ASP A C 1
ATOM 1388 O O . ASP A 1 175 ? -2.435 -30.711 18.362 1.00 93.00 175 ASP A O 1
ATOM 1392 N N . GLU A 1 176 ? -3.950 -32.063 17.439 1.00 94.44 176 GLU A N 1
ATOM 1393 C CA . GLU A 1 176 ? -3.282 -32.125 16.129 1.00 94.44 176 GLU A CA 1
ATOM 1394 C C . GLU A 1 176 ? -3.225 -30.781 15.385 1.00 94.44 176 GLU A C 1
ATOM 1396 O O . GLU A 1 176 ? -2.419 -30.637 14.467 1.00 94.44 176 GLU A O 1
ATOM 1401 N N . ASN A 1 177 ? -4.041 -29.805 15.794 1.00 93.62 177 ASN A N 1
ATOM 1402 C CA . ASN A 1 177 ? -4.058 -28.447 15.259 1.00 93.62 177 ASN A CA 1
ATOM 1403 C C . ASN A 1 177 ? -3.308 -27.455 16.162 1.00 93.62 177 ASN A C 1
ATOM 1405 O O . ASN A 1 177 ? -3.327 -26.259 15.883 1.00 93.62 177 ASN A O 1
ATOM 1409 N N . GLY A 1 178 ? -2.665 -27.925 17.238 1.00 95.00 178 GLY A N 1
ATOM 1410 C CA . GLY A 1 178 ? -1.958 -27.060 18.180 1.00 95.00 178 GLY A CA 1
ATOM 1411 C C . GLY A 1 178 ? -2.872 -26.336 19.174 1.00 95.00 178 GLY A C 1
ATOM 1412 O O . GLY A 1 178 ? -2.445 -25.348 19.758 1.00 95.00 178 GLY A O 1
ATOM 1413 N N . LEU A 1 179 ? -4.130 -26.767 19.353 1.00 95.25 179 LEU A N 1
ATOM 1414 C CA . LEU A 1 179 ? -5.087 -26.093 20.242 1.00 95.25 179 LEU A CA 1
ATOM 1415 C C . LEU A 1 179 ? -5.313 -26.872 21.538 1.00 95.25 179 LEU A C 1
ATOM 1417 O O . LEU A 1 179 ? -5.532 -28.090 21.521 1.00 95.25 179 LEU A O 1
ATOM 1421 N N . THR A 1 180 ? -5.332 -26.166 22.667 1.00 96.81 180 THR A N 1
ATOM 1422 C CA . THR A 1 180 ? -5.712 -26.739 23.966 1.00 96.81 180 THR A CA 1
ATOM 1423 C C . THR A 1 180 ? -7.234 -26.897 24.088 1.00 96.81 180 THR A C 1
ATOM 1425 O O . THR A 1 180 ? -8.003 -26.473 23.219 1.00 96.81 180 THR A O 1
ATOM 1428 N N . GLU A 1 181 ? -7.716 -27.545 25.152 1.00 96.50 181 GLU A N 1
ATOM 1429 C CA . GLU A 1 181 ? -9.160 -27.642 25.399 1.00 96.50 181 GLU A CA 1
ATOM 1430 C C . GLU A 1 181 ? -9.783 -26.272 25.655 1.00 96.50 181 GLU A C 1
ATOM 1432 O O . GLU A 1 181 ? -10.834 -25.965 25.081 1.00 96.50 181 GLU A O 1
ATOM 1437 N N . ARG A 1 182 ? -9.096 -25.428 26.433 1.00 96.44 182 ARG A N 1
ATOM 1438 C CA . ARG A 1 182 ? -9.521 -24.048 26.669 1.00 96.44 182 ARG A CA 1
ATOM 1439 C C . ARG A 1 182 ? -9.548 -23.236 25.373 1.00 96.44 182 ARG A C 1
ATOM 1441 O O . ARG A 1 182 ? -10.543 -22.558 25.121 1.00 96.44 182 ARG A O 1
ATOM 1448 N N . ASP A 1 183 ? -8.529 -23.347 24.519 1.00 96.44 183 ASP A N 1
ATOM 1449 C CA . ASP A 1 183 ? -8.486 -22.599 23.252 1.00 96.44 183 ASP A CA 1
ATOM 1450 C C . ASP A 1 183 ? -9.631 -22.987 22.317 1.00 96.44 183 ASP A C 1
ATOM 1452 O O . ASP A 1 183 ? -10.239 -22.119 21.692 1.00 96.44 183 ASP A O 1
ATOM 1456 N N . ARG A 1 184 ? -9.988 -24.277 22.254 1.00 96.19 184 ARG A N 1
ATOM 1457 C CA . ARG A 1 184 ? -11.151 -24.732 21.477 1.00 96.19 184 ARG A CA 1
ATOM 1458 C C . ARG A 1 184 ? -12.461 -24.175 22.024 1.00 96.19 184 ARG A C 1
ATOM 1460 O O . ARG A 1 184 ? -13.315 -23.780 21.233 1.00 96.19 184 ARG A O 1
ATOM 1467 N N . ALA A 1 185 ? -12.632 -24.145 23.346 1.00 97.00 185 ALA A N 1
ATOM 1468 C CA . ALA A 1 185 ? -13.824 -23.580 23.975 1.00 97.00 185 ALA A CA 1
ATOM 1469 C C . ALA A 1 185 ? -13.935 -22.069 23.704 1.00 97.00 185 ALA A C 1
ATOM 1471 O O . ALA A 1 185 ? -14.988 -21.593 23.281 1.00 97.00 185 ALA A O 1
ATOM 1472 N N . ILE A 1 186 ? -12.825 -21.334 23.837 1.00 97.00 186 ILE A N 1
ATOM 1473 C CA . ILE A 1 186 ? -12.742 -19.909 23.494 1.00 97.00 186 ILE A CA 1
ATOM 1474 C C . ILE A 1 186 ? -13.063 -19.687 22.013 1.00 97.00 186 ILE A C 1
ATOM 1476 O O . ILE A 1 186 ? -13.903 -18.847 21.692 1.00 97.00 186 ILE A O 1
ATOM 1480 N N . ALA A 1 187 ? -12.437 -20.446 21.111 1.00 96.12 187 ALA A N 1
ATOM 1481 C CA . ALA A 1 187 ? -12.666 -20.343 19.672 1.00 96.12 187 ALA A CA 1
ATOM 1482 C C . ALA A 1 187 ? -14.120 -20.663 19.295 1.00 96.12 187 ALA A C 1
ATOM 1484 O O . ALA A 1 187 ? -14.674 -20.020 18.405 1.00 96.12 187 ALA A O 1
ATOM 1485 N N . ALA A 1 188 ? -14.760 -21.610 19.990 1.00 97.44 188 ALA A N 1
ATOM 1486 C CA . ALA A 1 188 ? -16.164 -21.943 19.778 1.00 97.44 188 ALA A CA 1
ATOM 1487 C C . ALA A 1 188 ? -17.090 -20.769 20.130 1.00 97.44 188 ALA A C 1
ATOM 1489 O O . ALA A 1 188 ? -17.931 -20.404 19.309 1.00 97.44 188 ALA A O 1
ATOM 1490 N N . VAL A 1 189 ? -16.905 -20.135 21.295 1.00 98.12 189 VAL A N 1
ATOM 1491 C CA . VAL A 1 189 ? -17.709 -18.963 21.688 1.00 98.12 189 VAL A CA 1
ATOM 1492 C C . VAL A 1 189 ? -17.427 -17.781 20.765 1.00 98.12 189 VAL A C 1
ATOM 1494 O O . VAL A 1 189 ? -18.363 -17.205 20.213 1.00 98.12 189 VAL A O 1
ATOM 1497 N N . ARG A 1 190 ? -16.149 -17.480 20.501 1.00 97.75 190 ARG A N 1
ATOM 1498 C CA . ARG A 1 190 ? -15.709 -16.424 19.573 1.00 97.75 190 ARG A CA 1
ATOM 1499 C C . ARG A 1 190 ? -16.238 -16.602 18.150 1.00 97.75 190 ARG A C 1
ATOM 1501 O O . ARG A 1 190 ? -16.539 -15.607 17.498 1.00 97.75 190 ARG A O 1
ATOM 1508 N N . GLY A 1 191 ? -16.402 -17.841 17.692 1.00 97.31 191 GLY A N 1
ATOM 1509 C CA . GLY A 1 191 ? -16.987 -18.178 16.393 1.00 97.31 191 GLY A CA 1
ATOM 1510 C C . GLY A 1 191 ? -18.518 -18.106 16.330 1.00 97.31 191 GLY A C 1
ATOM 1511 O O . GLY A 1 191 ? -19.083 -18.316 15.255 1.00 97.31 191 GLY A O 1
ATOM 1512 N N . THR A 1 192 ? -19.209 -17.821 17.440 1.00 98.38 192 THR A N 1
ATOM 1513 C CA . THR A 1 192 ? -20.674 -17.681 17.453 1.00 98.38 192 THR A CA 1
ATOM 1514 C C . THR A 1 192 ? -21.101 -16.489 16.602 1.00 98.38 192 THR A C 1
ATOM 1516 O O . THR A 1 192 ? -20.577 -15.388 16.753 1.00 98.38 192 THR A O 1
ATOM 1519 N N . ALA A 1 193 ? -22.057 -16.700 15.695 1.00 98.00 193 ALA A N 1
ATOM 1520 C CA . ALA A 1 193 ? -22.551 -15.652 14.808 1.00 98.00 193 ALA A CA 1
ATOM 1521 C C . ALA A 1 193 ? -23.470 -14.664 15.549 1.00 98.00 193 ALA A C 1
ATOM 1523 O O . ALA A 1 193 ? -24.437 -15.069 16.195 1.00 98.00 193 ALA A O 1
ATOM 1524 N N . VAL A 1 194 ? -23.207 -13.369 15.377 1.00 97.62 194 VAL A N 1
ATOM 1525 C CA . VAL A 1 194 ? -23.991 -12.240 15.890 1.00 97.62 194 VAL A CA 1
ATOM 1526 C C . VAL A 1 194 ? -24.353 -11.335 14.709 1.00 97.62 194 VAL A C 1
ATOM 1528 O O . VAL A 1 194 ? -23.617 -10.423 14.334 1.00 97.62 194 VAL A O 1
ATOM 1531 N N . GLY A 1 195 ? -25.494 -11.608 14.073 1.00 95.94 195 GLY A N 1
ATOM 1532 C CA . GLY A 1 195 ? -25.876 -10.925 12.832 1.00 95.94 195 GLY A CA 1
ATOM 1533 C C . GLY A 1 195 ? -24.919 -11.267 11.685 1.00 95.94 195 GLY A C 1
ATOM 1534 O O . GLY A 1 195 ? -24.781 -12.440 11.345 1.00 95.94 195 GLY A O 1
ATOM 1535 N N . ASP A 1 196 ? -24.277 -10.247 11.109 1.00 96.44 196 ASP A N 1
ATOM 1536 C CA . ASP A 1 196 ? -23.266 -10.385 10.044 1.00 96.44 196 ASP A CA 1
ATOM 1537 C C . ASP A 1 196 ? -21.828 -10.510 10.591 1.00 96.44 196 ASP A C 1
ATOM 1539 O O . ASP A 1 196 ? -20.871 -10.575 9.822 1.00 96.44 196 ASP A O 1
ATOM 1543 N N . LEU A 1 197 ? -21.671 -10.517 11.917 1.00 97.00 197 LEU A N 1
ATOM 1544 C CA . LEU A 1 197 ? -20.391 -10.564 12.617 1.00 97.00 197 LEU A CA 1
ATOM 1545 C C . LEU A 1 197 ? -20.236 -11.864 13.410 1.00 97.00 197 LEU A C 1
ATOM 1547 O O . LEU A 1 197 ? -21.188 -12.623 13.602 1.00 97.00 197 LEU A O 1
ATOM 1551 N N . THR A 1 198 ? -19.031 -12.100 13.916 1.00 97.94 198 THR A N 1
ATOM 1552 C CA . THR A 1 198 ? -18.771 -13.099 14.959 1.00 97.94 198 THR A CA 1
ATOM 1553 C C . THR A 1 198 ? -18.734 -12.448 16.343 1.00 97.94 198 THR A C 1
ATOM 1555 O O . THR A 1 198 ? -18.535 -11.237 16.467 1.00 97.94 198 THR A O 1
ATOM 1558 N N . PHE A 1 199 ? -18.883 -13.233 17.411 1.00 98.00 199 PHE A N 1
ATOM 1559 C CA . PHE A 1 199 ? -18.692 -12.721 18.768 1.00 98.00 199 PHE A CA 1
ATOM 1560 C C . PHE A 1 199 ? -17.272 -12.172 18.976 1.00 98.00 199 PHE A C 1
ATOM 1562 O O . PHE A 1 199 ? -17.105 -11.165 19.656 1.00 98.00 199 PHE A O 1
ATOM 1569 N N . HIS A 1 200 ? -16.259 -12.751 18.325 1.00 97.69 200 HIS A N 1
ATOM 1570 C CA . HIS A 1 200 ? -14.901 -12.201 18.331 1.00 97.69 200 HIS A CA 1
ATOM 1571 C C . HIS A 1 200 ? -14.838 -10.775 17.764 1.00 97.69 200 HIS A C 1
ATOM 1573 O O . HIS A 1 200 ? -14.143 -9.915 18.301 1.00 97.69 200 HIS A O 1
ATOM 1579 N N . ASP A 1 201 ? -15.582 -10.489 16.694 1.00 97.69 201 ASP A N 1
ATOM 1580 C CA . ASP A 1 201 ? -15.680 -9.131 16.152 1.00 97.69 201 ASP A CA 1
ATOM 1581 C C . ASP A 1 201 ? -16.368 -8.192 17.148 1.00 97.69 201 ASP A C 1
ATOM 1583 O O . ASP A 1 201 ? -15.903 -7.075 17.364 1.00 97.69 201 ASP A O 1
ATOM 1587 N N . VAL A 1 202 ? -17.442 -8.652 17.797 1.00 98.00 202 VAL A N 1
ATOM 1588 C CA . VAL A 1 202 ? -18.171 -7.893 18.825 1.00 98.00 202 VAL A CA 1
ATOM 1589 C C . VAL A 1 202 ? -17.281 -7.566 20.025 1.00 98.00 202 VAL A C 1
ATOM 1591 O O . VAL A 1 202 ? -17.270 -6.418 20.476 1.00 98.00 202 VAL A O 1
ATOM 1594 N N . GLU A 1 203 ? -16.517 -8.539 20.522 1.00 97.50 203 GLU A N 1
ATOM 1595 C CA . GLU A 1 203 ? -15.521 -8.375 21.587 1.00 97.50 203 GLU A CA 1
ATOM 1596 C C . GLU A 1 203 ? -14.504 -7.290 21.199 1.00 97.50 203 GLU A C 1
ATOM 1598 O O . GLU A 1 203 ? -14.360 -6.293 21.907 1.00 97.50 203 GLU A O 1
ATOM 1603 N N . ARG A 1 204 ? -13.900 -7.399 20.008 1.00 97.12 204 ARG A N 1
ATOM 1604 C CA . ARG A 1 204 ? -12.903 -6.435 19.512 1.00 97.12 204 ARG A CA 1
ATOM 1605 C C . ARG A 1 204 ? -13.479 -5.035 19.298 1.00 97.12 204 ARG A C 1
ATOM 1607 O O . ARG A 1 204 ? -12.828 -4.052 19.647 1.00 97.12 204 ARG A O 1
ATOM 1614 N N . ILE A 1 205 ? -14.700 -4.910 18.768 1.00 97.50 205 ILE A N 1
ATOM 1615 C CA . ILE A 1 205 ? -15.406 -3.619 18.644 1.00 97.50 205 ILE A CA 1
ATOM 1616 C C . ILE A 1 205 ? -15.640 -3.010 20.028 1.00 97.50 205 ILE A C 1
ATOM 1618 O O . ILE A 1 205 ? -15.464 -1.804 20.216 1.00 97.50 205 ILE A O 1
ATOM 1622 N N . THR A 1 206 ? -16.054 -3.833 20.991 1.00 97.06 206 THR A N 1
ATOM 1623 C CA . THR A 1 206 ? -16.318 -3.413 22.368 1.00 97.06 206 THR A CA 1
ATOM 1624 C C . THR A 1 206 ? -15.033 -2.882 23.002 1.00 97.06 206 THR A C 1
ATOM 1626 O O . THR A 1 206 ? -15.017 -1.751 23.489 1.00 97.06 206 THR A O 1
ATOM 1629 N N . ASP A 1 207 ? -13.930 -3.619 22.904 1.00 96.75 207 ASP A N 1
ATOM 1630 C CA . ASP A 1 207 ? -12.627 -3.197 23.426 1.00 96.75 207 ASP A CA 1
ATOM 1631 C C . ASP A 1 207 ? -12.106 -1.932 22.739 1.00 96.75 207 ASP A C 1
ATOM 1633 O O . ASP A 1 207 ? -11.667 -0.988 23.400 1.00 96.75 207 ASP A O 1
ATOM 1637 N N . PHE A 1 208 ? -12.238 -1.848 21.415 1.00 96.06 208 PHE A N 1
ATOM 1638 C CA . PHE A 1 208 ? -11.829 -0.673 20.655 1.00 96.06 208 PHE A CA 1
ATOM 1639 C C . PHE A 1 208 ? -12.633 0.577 21.027 1.00 96.06 208 PHE A C 1
ATOM 1641 O O . PHE A 1 208 ? -12.057 1.660 21.173 1.00 96.06 208 PHE A O 1
ATOM 1648 N N . ARG A 1 209 ? -13.949 0.438 21.246 1.00 96.38 209 ARG A N 1
ATOM 1649 C CA . ARG A 1 209 ? -14.802 1.524 21.749 1.00 96.38 209 ARG A CA 1
ATOM 1650 C C . ARG A 1 209 ? -14.446 1.921 23.178 1.00 96.38 209 ARG A C 1
ATOM 1652 O O . ARG A 1 209 ? -14.515 3.108 23.468 1.00 96.38 209 ARG A O 1
ATOM 1659 N N . ALA A 1 210 ? -14.085 0.980 24.050 1.00 96.31 210 ALA A N 1
ATOM 1660 C CA . ALA A 1 210 ? -13.643 1.304 25.409 1.00 96.31 210 ALA A CA 1
ATOM 1661 C C . ALA A 1 210 ? -12.313 2.061 25.424 1.00 96.31 210 ALA A C 1
ATOM 1663 O O . ALA A 1 210 ? -12.136 2.968 26.231 1.00 96.31 210 ALA A O 1
ATOM 1664 N N . ALA A 1 211 ? -11.381 1.682 24.549 1.00 95.44 211 ALA A N 1
ATOM 1665 C CA . ALA A 1 211 ? -10.057 2.287 24.504 1.00 95.44 211 ALA A CA 1
ATOM 1666 C C . ALA A 1 211 ? -10.059 3.675 23.844 1.00 95.44 211 ALA A C 1
ATOM 1668 O O . ALA A 1 211 ? -9.328 4.557 24.286 1.00 95.44 211 ALA A O 1
ATOM 1669 N N . ASN A 1 212 ? -10.876 3.876 22.803 1.00 94.81 212 ASN A N 1
ATOM 1670 C CA . ASN A 1 212 ? -10.777 5.061 21.940 1.00 94.81 212 ASN A CA 1
ATOM 1671 C C . ASN A 1 212 ? -12.044 5.926 21.890 1.00 94.81 212 ASN A C 1
ATOM 1673 O O . ASN A 1 212 ? -12.034 6.999 21.290 1.00 94.81 212 ASN A O 1
ATOM 1677 N N . GLY A 1 213 ? -13.152 5.463 22.469 1.00 94.50 213 GLY A N 1
ATOM 1678 C CA . GLY A 1 213 ? -14.424 6.175 22.479 1.00 94.50 213 GLY A CA 1
ATOM 1679 C C . GLY A 1 213 ? -14.806 6.615 23.879 1.00 94.50 213 GLY A C 1
ATOM 1680 O O . GLY A 1 213 ? -14.782 5.826 24.819 1.00 94.50 213 GLY A O 1
ATOM 1681 N N . THR A 1 214 ? -15.256 7.856 24.007 1.00 96.19 214 THR A N 1
ATOM 1682 C CA . THR A 1 214 ? -15.904 8.321 25.236 1.00 96.19 214 THR A CA 1
ATOM 1683 C C . THR A 1 214 ? -17.382 8.577 24.988 1.00 96.19 214 THR A C 1
ATOM 1685 O O . THR A 1 214 ? -17.860 8.568 23.854 1.00 96.19 214 THR A O 1
ATOM 1688 N N . ARG A 1 215 ? -18.130 8.810 26.063 1.00 95.12 215 ARG A N 1
ATOM 1689 C CA . ARG A 1 215 ? -19.523 9.246 26.016 1.00 95.12 215 ARG A CA 1
ATOM 1690 C C . ARG A 1 215 ? -19.690 10.513 25.184 1.00 95.12 215 ARG A C 1
ATOM 1692 O O . ARG A 1 215 ? -20.608 10.592 24.377 1.00 95.12 215 ARG A O 1
ATOM 1699 N N . ASP A 1 216 ? -18.794 11.476 25.379 1.00 95.06 216 ASP A N 1
ATOM 1700 C CA . ASP A 1 216 ? -18.894 12.795 24.753 1.00 95.06 216 ASP A CA 1
ATOM 1701 C C . ASP A 1 216 ? -18.233 12.822 23.357 1.00 95.06 216 ASP A C 1
ATOM 1703 O O . ASP A 1 216 ? -18.525 13.703 22.550 1.00 95.06 216 ASP A O 1
ATOM 1707 N N . ASN A 1 217 ? -17.362 11.851 23.056 1.00 95.69 217 ASN A N 1
ATOM 1708 C CA . ASN A 1 217 ? -16.726 11.655 21.753 1.00 95.69 217 ASN A CA 1
ATOM 1709 C C . ASN A 1 217 ? -16.752 10.161 21.365 1.00 95.69 217 ASN A C 1
ATOM 1711 O O . ASN A 1 217 ? -15.732 9.471 21.490 1.00 95.69 217 ASN A O 1
ATOM 1715 N N . PRO A 1 218 ? -17.917 9.625 20.956 1.00 96.25 218 PRO A N 1
ATOM 1716 C CA . PRO A 1 218 ? -18.030 8.226 20.567 1.00 96.25 218 PRO A CA 1
ATOM 1717 C C . PRO A 1 218 ? -17.280 7.966 19.257 1.00 96.25 218 PRO A C 1
ATOM 1719 O O . PRO A 1 218 ? -17.236 8.816 18.368 1.00 96.25 218 PRO A O 1
ATOM 1722 N N . VAL A 1 219 ? -16.730 6.757 19.106 1.00 96.38 219 VAL A N 1
ATOM 1723 C CA . VAL A 1 219 ? -16.108 6.346 17.840 1.00 96.38 219 VAL A CA 1
ATOM 1724 C C . VAL A 1 219 ? -17.182 6.290 16.741 1.00 96.38 219 VAL A C 1
ATOM 1726 O O . VAL A 1 219 ? -18.184 5.580 16.931 1.00 96.38 219 VAL A O 1
ATOM 1729 N N . PRO A 1 220 ? -16.998 6.992 15.603 1.00 97.56 220 PRO A N 1
ATOM 1730 C CA . PRO A 1 220 ? -17.963 6.988 14.507 1.00 97.56 220 PRO A CA 1
ATOM 1731 C C . PRO A 1 220 ? -18.214 5.577 13.959 1.00 97.56 220 PRO A C 1
ATOM 1733 O O . PRO A 1 220 ? -17.288 4.777 13.839 1.00 97.56 220 PRO A O 1
ATOM 1736 N N . SER A 1 221 ? -19.457 5.262 13.582 1.00 96.50 221 SER A N 1
ATOM 1737 C CA . SER A 1 221 ? -19.816 3.914 13.106 1.00 96.50 221 SER A CA 1
ATOM 1738 C C . SER A 1 221 ? -19.064 3.482 11.842 1.00 96.50 221 SER A C 1
ATOM 1740 O O . SER A 1 221 ? -18.802 2.297 11.678 1.00 96.50 221 SER A O 1
ATOM 1742 N N . GLU A 1 222 ? -18.696 4.424 10.971 1.00 97.31 222 GLU A N 1
ATOM 1743 C CA . GLU A 1 222 ? -17.867 4.167 9.781 1.00 97.31 222 GLU A CA 1
ATOM 1744 C C . GLU A 1 222 ? -16.451 3.695 10.143 1.00 97.31 222 GLU A C 1
ATOM 1746 O O . GLU A 1 222 ? -15.982 2.701 9.602 1.00 97.31 222 GLU A O 1
ATOM 1751 N N . ILE A 1 223 ? -15.826 4.311 11.153 1.00 97.69 223 ILE A N 1
ATOM 1752 C CA . ILE A 1 223 ? -14.517 3.899 11.683 1.00 97.69 223 ILE A CA 1
ATOM 1753 C C . ILE A 1 223 ? -14.599 2.503 12.304 1.00 97.69 223 ILE A C 1
ATOM 1755 O O . ILE A 1 223 ? -13.667 1.718 12.177 1.00 97.69 223 ILE A O 1
ATOM 1759 N N . ILE A 1 224 ? -15.715 2.175 12.960 1.00 97.50 224 ILE A N 1
ATOM 1760 C CA . ILE A 1 224 ? -15.941 0.838 13.523 1.00 97.50 224 ILE A CA 1
ATOM 1761 C C . ILE A 1 224 ? -16.081 -0.214 12.424 1.00 97.50 224 ILE A C 1
ATOM 1763 O O . ILE A 1 224 ? -15.481 -1.276 12.540 1.00 97.50 224 ILE A O 1
ATOM 1767 N N . ALA A 1 225 ? -16.831 0.073 11.358 1.00 96.88 225 ALA A N 1
ATOM 1768 C CA . ALA A 1 225 ? -16.974 -0.852 10.236 1.00 96.88 225 ALA A CA 1
ATOM 1769 C C . ALA A 1 225 ? -15.626 -1.123 9.542 1.00 96.88 225 ALA A C 1
ATOM 1771 O O . ALA A 1 225 ? -15.300 -2.281 9.263 1.00 96.88 225 ALA A O 1
ATOM 1772 N N . ASP A 1 226 ? -14.822 -0.078 9.328 1.00 97.62 226 ASP A N 1
ATOM 1773 C CA . ASP A 1 226 ? -13.484 -0.203 8.744 1.00 97.62 226 ASP A CA 1
ATOM 1774 C C . ASP A 1 226 ? -12.521 -0.931 9.694 1.00 97.62 226 ASP A C 1
ATOM 1776 O O . ASP A 1 226 ? -11.781 -1.810 9.259 1.00 97.62 226 ASP A O 1
ATOM 1780 N N . PHE A 1 227 ? -12.576 -0.650 11.001 1.00 96.81 227 PHE A N 1
ATOM 1781 C CA . PHE A 1 227 ? -11.804 -1.368 12.019 1.00 96.81 227 PHE A CA 1
ATOM 1782 C C . PHE A 1 227 ? -12.105 -2.869 12.016 1.00 96.81 227 PHE A C 1
ATOM 1784 O O . PHE A 1 227 ? -11.188 -3.687 11.999 1.00 96.81 227 PHE A O 1
ATOM 1791 N N . THR A 1 228 ? -13.385 -3.244 12.004 1.00 96.69 228 THR A N 1
ATOM 1792 C CA . THR A 1 228 ? -13.800 -4.650 11.955 1.00 96.69 228 THR A CA 1
ATOM 1793 C C . THR A 1 228 ? -13.340 -5.317 10.665 1.00 96.69 228 THR A C 1
ATOM 1795 O O . THR A 1 228 ? -12.776 -6.406 10.711 1.00 96.69 228 THR A O 1
ATOM 1798 N N . SER A 1 229 ? -13.505 -4.644 9.524 1.00 97.31 229 SER A N 1
ATOM 1799 C CA . SER A 1 229 ? -13.059 -5.169 8.229 1.00 97.31 229 SER A CA 1
ATOM 1800 C C . SER A 1 229 ? -11.536 -5.351 8.191 1.00 97.31 229 SER A C 1
ATOM 1802 O O . SER A 1 229 ? -11.051 -6.391 7.752 1.00 97.31 229 SER A O 1
ATOM 1804 N N . ARG A 1 230 ? -10.770 -4.392 8.732 1.00 95.81 230 ARG A N 1
ATOM 1805 C CA . ARG A 1 230 ? -9.314 -4.507 8.898 1.00 95.81 230 ARG A CA 1
ATOM 1806 C C . ARG A 1 230 ? -8.932 -5.723 9.728 1.00 95.81 230 ARG A C 1
ATOM 1808 O O . ARG A 1 230 ? -7.987 -6.424 9.385 1.00 95.81 230 ARG A O 1
ATOM 1815 N N . LEU A 1 231 ? -9.619 -5.940 10.844 1.00 95.81 231 LEU A N 1
ATOM 1816 C CA . LEU A 1 231 ? -9.336 -7.058 11.733 1.00 95.81 231 LEU A CA 1
ATOM 1817 C C . LEU A 1 231 ? -9.607 -8.404 11.065 1.00 95.81 231 LEU A C 1
ATOM 1819 O O . LEU A 1 231 ? -8.815 -9.319 11.237 1.00 95.81 231 LEU A O 1
ATOM 1823 N N . GLN A 1 232 ? -10.657 -8.506 10.255 1.00 95.94 232 GLN A N 1
ATOM 1824 C CA . GLN A 1 232 ? -10.928 -9.707 9.465 1.00 95.94 232 GLN A CA 1
ATOM 1825 C C . GLN A 1 232 ? -9.826 -9.960 8.423 1.00 95.94 232 GLN A C 1
ATOM 1827 O O . GLN A 1 232 ? -9.359 -11.087 8.294 1.00 95.94 232 GLN A O 1
ATOM 1832 N N . VAL A 1 233 ? -9.331 -8.910 7.753 1.00 95.94 233 VAL A N 1
ATOM 1833 C CA . VAL A 1 233 ? -8.148 -9.008 6.873 1.00 95.94 233 VAL A CA 1
ATOM 1834 C C . VAL A 1 233 ? -6.910 -9.447 7.666 1.00 95.94 233 VAL A C 1
ATOM 1836 O O . VAL A 1 233 ? -6.139 -10.284 7.206 1.00 95.94 233 VAL A O 1
ATOM 1839 N N . ALA A 1 234 ? -6.720 -8.920 8.876 1.00 95.50 234 ALA A N 1
ATOM 1840 C CA . ALA A 1 234 ? -5.608 -9.301 9.740 1.00 95.50 234 ALA A CA 1
ATOM 1841 C C . ALA A 1 234 ? -5.728 -10.738 10.275 1.00 95.50 234 ALA A C 1
ATOM 1843 O O . ALA A 1 234 ? -4.700 -11.370 10.493 1.00 95.50 234 ALA A O 1
ATOM 1844 N N . ASP A 1 235 ? -6.938 -11.260 10.472 1.00 94.56 235 ASP A N 1
ATOM 1845 C CA . ASP A 1 235 ? -7.157 -12.656 10.856 1.00 94.56 235 ASP A CA 1
ATOM 1846 C C . ASP A 1 235 ? -6.854 -13.609 9.688 1.00 94.56 235 ASP A C 1
ATOM 1848 O O . ASP A 1 235 ? -6.318 -14.693 9.907 1.00 94.56 235 ASP A O 1
ATOM 1852 N N . GLU A 1 236 ? -7.179 -13.208 8.454 1.00 95.06 236 GLU A N 1
ATOM 1853 C CA . GLU A 1 236 ? -6.953 -14.019 7.250 1.00 95.06 236 GLU A CA 1
ATOM 1854 C C . GLU A 1 236 ? -5.483 -14.018 6.808 1.00 95.06 236 GLU A C 1
ATOM 1856 O O . GLU A 1 236 ? -4.921 -15.078 6.533 1.00 95.06 236 GLU A O 1
ATOM 1861 N N . PHE A 1 237 ? -4.850 -12.843 6.764 1.00 94.44 237 PHE A N 1
ATOM 1862 C CA . PHE A 1 237 ? -3.503 -12.680 6.204 1.00 94.44 237 PHE A CA 1
ATOM 1863 C C . PHE A 1 237 ? -2.439 -12.384 7.267 1.00 94.44 237 PHE A C 1
ATOM 1865 O O . PHE A 1 237 ? -1.269 -12.696 7.080 1.00 94.44 237 PHE A O 1
ATOM 1872 N N . GLY A 1 238 ? -2.818 -11.809 8.409 1.00 94.31 238 GLY A N 1
ATOM 1873 C CA . GLY A 1 238 ? -1.904 -11.279 9.423 1.00 94.31 238 GLY A CA 1
ATOM 1874 C C . GLY A 1 238 ? -1.844 -9.749 9.401 1.00 94.31 238 GLY A C 1
ATOM 1875 O O . GLY A 1 238 ? -1.899 -9.119 8.347 1.00 94.31 238 GLY A O 1
ATOM 1876 N N . SER A 1 239 ? -1.686 -9.119 10.568 1.00 91.44 239 SER A N 1
ATOM 1877 C CA . SER A 1 239 ? -1.726 -7.651 10.716 1.00 91.44 239 SER A CA 1
ATOM 1878 C C . SER A 1 239 ? -0.548 -6.899 10.082 1.00 91.44 239 SER A C 1
ATOM 1880 O O . SER A 1 239 ? -0.667 -5.709 9.803 1.00 91.44 239 SER A O 1
ATOM 1882 N N . GLY A 1 240 ? 0.584 -7.573 9.863 1.00 88.56 240 GLY A N 1
ATOM 1883 C CA . GLY A 1 240 ? 1.800 -6.998 9.272 1.00 88.56 240 GLY A CA 1
ATOM 1884 C C . GLY A 1 240 ? 1.949 -7.223 7.765 1.00 88.56 240 GLY A C 1
ATOM 1885 O O . GLY A 1 240 ? 3.033 -6.994 7.232 1.00 88.56 240 GLY A O 1
ATOM 1886 N N . THR A 1 241 ? 0.914 -7.727 7.092 1.00 93.12 241 THR A N 1
ATOM 1887 C CA . THR A 1 241 ? 0.976 -8.105 5.673 1.00 93.12 241 THR A CA 1
ATOM 1888 C C . THR A 1 241 ? 0.689 -6.950 4.717 1.00 93.12 241 THR A C 1
ATOM 1890 O O . THR A 1 241 ? 0.246 -5.861 5.109 1.00 93.12 241 THR A O 1
ATOM 1893 N N . HIS A 1 242 ? 0.954 -7.183 3.428 1.00 93.94 242 HIS A N 1
ATOM 1894 C CA . HIS A 1 242 ? 0.640 -6.220 2.378 1.00 93.94 242 HIS A CA 1
ATOM 1895 C C . HIS A 1 242 ? -0.876 -6.032 2.229 1.00 93.94 242 HIS A C 1
ATOM 1897 O O . HIS A 1 242 ? -1.299 -4.928 1.916 1.00 93.94 242 HIS A O 1
ATOM 1903 N N . GLU A 1 243 ? -1.691 -7.045 2.521 1.00 95.44 243 GLU A N 1
ATOM 1904 C CA . GLU A 1 243 ? -3.156 -7.022 2.479 1.00 95.44 243 GLU A CA 1
ATOM 1905 C C . GLU A 1 243 ? -3.728 -6.097 3.552 1.00 95.44 243 GLU A C 1
ATOM 1907 O O . GLU A 1 243 ? -4.540 -5.218 3.254 1.00 95.44 243 GLU A O 1
ATOM 1912 N N . ALA A 1 244 ? -3.249 -6.230 4.792 1.00 93.88 244 ALA A N 1
ATOM 1913 C CA . ALA A 1 244 ? -3.606 -5.308 5.865 1.00 93.88 244 ALA A CA 1
ATOM 1914 C C . ALA A 1 244 ? -3.140 -3.876 5.540 1.00 93.88 244 ALA A C 1
ATOM 1916 O O . ALA A 1 244 ? -3.859 -2.908 5.791 1.00 93.88 244 ALA A O 1
ATOM 1917 N N . THR A 1 245 ? -1.962 -3.721 4.934 1.00 91.75 245 THR A N 1
ATOM 1918 C CA . THR A 1 245 ? -1.455 -2.402 4.518 1.00 91.75 245 THR A CA 1
ATOM 1919 C C . THR A 1 245 ? -2.298 -1.795 3.385 1.00 91.75 245 THR A C 1
ATOM 1921 O O . THR A 1 245 ? -2.649 -0.617 3.434 1.00 91.75 245 THR A O 1
ATOM 1924 N N . ASP A 1 246 ? -2.668 -2.588 2.377 1.00 93.62 246 ASP A N 1
ATOM 1925 C CA . ASP A 1 246 ? -3.522 -2.185 1.253 1.00 93.62 246 ASP A CA 1
ATOM 1926 C C . ASP A 1 246 ? -4.928 -1.798 1.725 1.00 93.62 246 ASP A C 1
ATOM 1928 O O . ASP A 1 246 ? -5.517 -0.837 1.221 1.00 93.62 246 ASP A O 1
ATOM 1932 N N . PHE A 1 247 ? -5.449 -2.500 2.738 1.00 94.69 247 PHE A N 1
ATOM 1933 C CA . PHE A 1 247 ? -6.703 -2.137 3.386 1.00 94.69 247 PHE A CA 1
ATOM 1934 C C . PHE A 1 247 ? -6.640 -0.710 3.937 1.00 94.69 247 PHE A C 1
ATOM 1936 O O . PHE A 1 247 ? -7.496 0.107 3.584 1.00 94.69 247 PHE A O 1
ATOM 1943 N N . ASP A 1 248 ? -5.618 -0.377 4.732 1.00 91.81 248 ASP A N 1
ATOM 1944 C CA . ASP A 1 248 ? -5.490 0.974 5.294 1.00 91.81 248 ASP A CA 1
ATOM 1945 C C . ASP A 1 248 ? -5.357 2.027 4.185 1.00 91.81 248 ASP A C 1
ATOM 1947 O O . ASP A 1 248 ? -5.942 3.107 4.263 1.00 91.81 248 ASP A O 1
ATOM 1951 N N . MET A 1 249 ? -4.653 1.687 3.097 1.00 89.88 249 MET A N 1
ATOM 1952 C CA . MET A 1 249 ? -4.495 2.536 1.909 1.00 89.88 249 MET A CA 1
ATOM 1953 C C . MET A 1 249 ? -5.785 2.863 1.178 1.00 89.88 249 MET A C 1
ATOM 1955 O O . MET A 1 249 ? -5.886 3.947 0.590 1.00 89.88 249 MET A O 1
ATOM 1959 N N . LYS A 1 250 ? -6.753 1.950 1.203 1.00 92.94 250 LYS A N 1
ATOM 1960 C CA . LYS A 1 250 ? -8.068 2.128 0.581 1.00 92.94 250 LYS A CA 1
ATOM 1961 C C . LYS A 1 250 ? -9.082 2.790 1.517 1.00 92.94 250 LYS A C 1
ATOM 1963 O O . LYS A 1 250 ? -10.032 3.390 1.017 1.00 92.94 250 LYS A O 1
ATOM 1968 N N . HIS A 1 251 ? -8.851 2.755 2.831 1.00 93.75 251 HIS A N 1
ATOM 1969 C CA . HIS A 1 251 ? -9.726 3.322 3.863 1.00 93.75 251 HIS A CA 1
ATOM 1970 C C . HIS A 1 251 ? -9.054 4.522 4.549 1.00 93.75 251 HIS A C 1
ATOM 1972 O O . HIS A 1 251 ? -8.814 4.543 5.755 1.00 93.75 251 HIS A O 1
ATOM 1978 N N . GLU A 1 252 ? -8.754 5.557 3.756 1.00 91.38 252 GLU A N 1
ATOM 1979 C CA . GLU A 1 252 ? -7.983 6.739 4.182 1.00 91.38 252 GLU A CA 1
ATOM 1980 C C . GLU A 1 252 ? -8.577 7.446 5.412 1.00 91.38 252 GLU A C 1
ATOM 1982 O O . GLU A 1 252 ? -7.833 7.899 6.277 1.00 91.38 252 GLU A O 1
ATOM 1987 N N . ALA A 1 253 ? -9.909 7.504 5.532 1.00 93.06 253 ALA A N 1
ATOM 1988 C CA . ALA A 1 253 ? -10.576 8.104 6.689 1.00 93.06 253 ALA A CA 1
ATOM 1989 C C . ALA A 1 253 ? -10.310 7.323 7.987 1.00 93.06 253 ALA A C 1
ATOM 1991 O O . ALA A 1 253 ? -10.043 7.930 9.024 1.00 93.06 253 ALA A O 1
ATOM 1992 N N . PHE A 1 254 ? -10.341 5.990 7.918 1.00 93.69 254 PHE A N 1
ATOM 1993 C CA . PHE A 1 254 ? -10.015 5.116 9.039 1.00 93.69 254 PHE A CA 1
ATOM 1994 C C . PHE A 1 254 ? -8.547 5.247 9.445 1.00 93.69 254 PHE A C 1
ATOM 1996 O O . PHE A 1 254 ? -8.257 5.498 10.615 1.00 93.69 254 PHE A O 1
ATOM 2003 N N . TYR A 1 255 ? -7.631 5.181 8.478 1.00 90.56 255 TYR A N 1
ATOM 2004 C CA . TYR A 1 255 ? -6.205 5.365 8.736 1.00 90.56 255 TYR A CA 1
ATOM 2005 C C . TYR A 1 255 ? -5.906 6.738 9.362 1.00 90.56 255 TYR A C 1
ATOM 2007 O O . TYR A 1 255 ? -5.213 6.828 10.375 1.00 90.56 255 TYR A O 1
ATOM 2015 N N . GLN A 1 256 ? -6.477 7.815 8.812 1.00 90.00 256 GLN A N 1
ATOM 2016 C CA . GLN A 1 256 ? -6.294 9.162 9.356 1.00 90.00 256 GLN A CA 1
ATOM 2017 C C . GLN A 1 256 ? -6.849 9.272 10.781 1.00 90.00 256 GLN A C 1
ATOM 2019 O O . GLN A 1 256 ? -6.204 9.853 11.653 1.00 90.00 256 GLN A O 1
ATOM 2024 N N . TRP A 1 257 ? -8.006 8.661 11.051 1.00 93.19 257 TRP A N 1
ATOM 2025 C CA . TRP A 1 257 ? -8.553 8.602 12.401 1.00 93.19 257 TRP A CA 1
ATOM 2026 C C . TRP A 1 257 ? -7.604 7.878 13.368 1.00 93.19 257 TRP A C 1
ATOM 2028 O O . TRP A 1 257 ? -7.416 8.362 14.485 1.00 93.19 257 TRP A O 1
ATOM 2038 N N . GLN A 1 258 ? -6.964 6.775 12.956 1.00 91.44 258 GLN A N 1
ATOM 2039 C CA . GLN A 1 258 ? -5.987 6.067 13.793 1.00 91.44 258 GLN A CA 1
ATOM 2040 C C . GLN A 1 258 ? -4.780 6.951 14.114 1.00 91.44 258 GLN A C 1
ATOM 2042 O O . GLN A 1 258 ? -4.396 7.053 15.276 1.00 91.44 258 GLN A O 1
ATOM 2047 N N . VAL A 1 259 ? -4.234 7.647 13.112 1.00 88.00 259 VAL A N 1
ATOM 2048 C CA . VAL A 1 259 ? -3.117 8.594 13.287 1.00 88.00 259 VAL A CA 1
ATOM 2049 C C . VAL A 1 259 ? -3.455 9.701 14.292 1.00 88.00 259 VAL A C 1
ATOM 2051 O O . VAL A 1 259 ? -2.591 10.114 15.070 1.00 88.00 259 VAL A O 1
ATOM 2054 N N . ASP A 1 260 ? -4.697 10.184 14.274 1.00 90.75 260 ASP A N 1
ATOM 2055 C CA . ASP A 1 260 ? -5.135 11.300 15.112 1.00 90.75 260 ASP A CA 1
ATOM 2056 C C . ASP A 1 260 ? -5.525 10.878 16.539 1.00 90.75 260 ASP A C 1
ATOM 2058 O O . ASP A 1 260 ? -5.422 11.695 17.457 1.00 90.75 260 ASP A O 1
ATOM 2062 N N . ASN A 1 261 ? -5.971 9.631 16.741 1.00 90.88 261 ASN A N 1
ATOM 2063 C CA . ASN A 1 261 ? -6.600 9.195 17.997 1.00 90.88 261 ASN A CA 1
ATOM 2064 C C . ASN A 1 261 ? -5.862 8.065 18.736 1.00 90.88 261 ASN A C 1
ATOM 2066 O O . ASN A 1 261 ? -6.128 7.868 19.919 1.00 90.88 261 ASN A O 1
ATOM 2070 N N . VAL A 1 262 ? -4.934 7.343 18.098 1.00 87.81 262 VAL A N 1
ATOM 2071 C CA . VAL A 1 262 ? -4.214 6.214 18.712 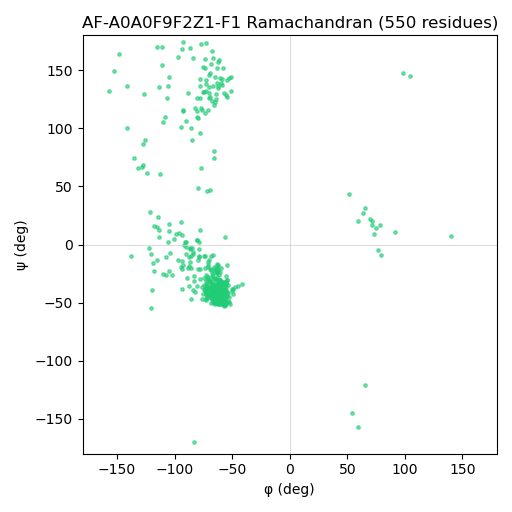1.00 87.81 262 VAL A CA 1
ATOM 2072 C C . VAL A 1 262 ? -2.760 6.616 18.987 1.00 87.81 262 VAL A C 1
ATOM 2074 O O . VAL A 1 262 ? -1.967 6.782 18.064 1.00 87.81 262 VAL A O 1
ATOM 2077 N N . GLU A 1 263 ? -2.402 6.774 20.268 1.00 82.88 263 GLU A N 1
ATOM 2078 C CA . GLU A 1 263 ? -1.112 7.344 20.716 1.00 82.88 263 GLU A CA 1
ATOM 2079 C C . GLU A 1 263 ? 0.118 6.601 20.161 1.00 82.88 263 GLU A C 1
ATOM 2081 O O . GLU A 1 263 ? 1.088 7.236 19.742 1.00 82.88 263 GLU A O 1
ATOM 2086 N N . ASP A 1 264 ? 0.044 5.270 20.077 1.00 81.50 264 ASP A N 1
ATOM 2087 C CA . ASP A 1 264 ? 1.136 4.410 19.605 1.00 81.50 264 ASP A CA 1
ATOM 2088 C C . ASP A 1 264 ? 1.118 4.151 18.093 1.00 81.50 264 ASP A C 1
ATOM 2090 O O . ASP A 1 264 ? 1.994 3.453 17.571 1.00 81.50 264 ASP A O 1
ATOM 2094 N N . PHE A 1 265 ? 0.177 4.750 17.356 1.00 79.50 265 PHE A N 1
ATOM 2095 C CA . PHE A 1 265 ? 0.158 4.695 15.896 1.00 79.50 265 PHE A CA 1
ATOM 2096 C C . PHE A 1 265 ? 1.209 5.666 15.328 1.00 79.50 265 PHE A C 1
ATOM 2098 O O . PHE A 1 265 ? 0.935 6.714 14.741 1.00 79.50 265 PHE A O 1
ATOM 2105 N N . THR A 1 266 ? 2.470 5.330 15.603 1.00 63.84 266 THR A N 1
ATOM 2106 C CA . THR A 1 266 ? 3.670 6.103 15.257 1.00 63.84 266 THR A CA 1
ATOM 2107 C C . THR A 1 266 ? 4.176 5.819 13.851 1.00 63.84 266 THR A C 1
ATOM 2109 O O . THR A 1 266 ? 5.064 6.537 13.387 1.00 63.84 266 THR A O 1
ATOM 2112 N N . ASP A 1 267 ? 3.536 4.891 13.128 1.00 61.12 267 ASP A N 1
ATOM 2113 C CA . ASP A 1 267 ? 3.642 4.717 11.675 1.00 61.12 267 ASP A CA 1
ATOM 2114 C C . ASP A 1 267 ? 2.988 5.892 10.924 1.00 61.12 267 ASP A C 1
ATOM 2116 O O . ASP A 1 267 ? 2.259 5.744 9.947 1.00 61.12 267 ASP A O 1
ATOM 2120 N N . ARG A 1 268 ? 3.302 7.116 11.356 1.00 55.16 268 ARG A N 1
ATOM 2121 C CA . ARG A 1 268 ? 3.103 8.351 10.613 1.00 55.16 268 ARG A CA 1
ATOM 2122 C C . ARG A 1 268 ? 4.023 8.289 9.409 1.00 55.16 268 ARG A C 1
ATOM 2124 O O . ARG A 1 268 ? 5.110 8.854 9.440 1.00 55.16 268 ARG A O 1
ATOM 2131 N N . ARG A 1 269 ? 3.615 7.585 8.358 1.00 61.12 269 ARG A N 1
ATOM 2132 C CA . ARG A 1 269 ? 4.209 7.730 7.029 1.00 61.12 269 ARG A CA 1
ATOM 2133 C C . ARG A 1 269 ? 3.490 8.916 6.378 1.00 61.12 269 ARG A C 1
ATOM 2135 O O . ARG A 1 269 ? 2.420 8.718 5.812 1.00 61.12 269 ARG A O 1
ATOM 2142 N N . PRO A 1 270 ? 3.985 10.161 6.529 1.00 46.34 270 PRO A N 1
ATOM 2143 C CA . PRO A 1 270 ? 3.218 11.378 6.239 1.00 46.34 270 PRO A CA 1
ATOM 2144 C C . PRO A 1 270 ? 3.062 11.615 4.733 1.00 46.34 270 PRO A C 1
ATOM 2146 O O . PRO A 1 270 ? 2.284 12.454 4.297 1.00 46.34 270 PRO A O 1
ATOM 2149 N N . GLU A 1 271 ? 3.782 10.841 3.937 1.00 54.03 271 GLU A N 1
ATOM 2150 C CA . GLU A 1 271 ? 3.663 10.762 2.502 1.00 54.03 271 GLU A CA 1
ATOM 2151 C C . GLU A 1 271 ? 3.493 9.292 2.143 1.00 54.03 271 GLU A C 1
ATOM 2153 O O . GLU A 1 271 ? 4.437 8.566 1.851 1.00 54.03 271 GLU A O 1
ATOM 2158 N N . TRP A 1 272 ? 2.249 8.825 2.175 1.00 62.12 272 TRP A N 1
ATOM 2159 C CA . TRP A 1 272 ? 1.834 7.707 1.336 1.00 62.12 272 TRP A CA 1
ATOM 2160 C C . TRP A 1 272 ? 1.921 8.186 -0.108 1.00 62.12 272 TRP A C 1
ATOM 2162 O O . TRP A 1 272 ? 0.924 8.551 -0.731 1.00 62.12 272 TRP A O 1
ATOM 2172 N N . ILE A 1 273 ? 3.163 8.283 -0.592 1.00 67.19 273 ILE A N 1
ATOM 2173 C CA . ILE A 1 273 ? 3.491 8.665 -1.956 1.00 67.19 273 ILE A CA 1
ATOM 2174 C C . ILE A 1 273 ? 2.642 7.744 -2.836 1.00 67.19 273 ILE A C 1
ATOM 2176 O O . ILE A 1 273 ? 2.621 6.536 -2.575 1.00 67.19 273 ILE A O 1
ATOM 2180 N N . PRO A 1 274 ? 1.929 8.264 -3.850 1.00 82.81 274 PRO A N 1
ATOM 2181 C CA . PRO A 1 274 ? 1.156 7.448 -4.788 1.00 82.81 274 PRO A CA 1
ATOM 2182 C C . PRO A 1 274 ? 1.891 6.169 -5.233 1.00 82.81 274 PRO A C 1
ATOM 2184 O O . PRO A 1 274 ? 1.284 5.108 -5.341 1.00 82.81 274 PRO A O 1
ATOM 2187 N N . ARG A 1 275 ? 3.219 6.264 -5.343 1.00 86.62 275 ARG A N 1
ATOM 2188 C CA . ARG A 1 275 ? 4.190 5.186 -5.528 1.00 86.62 275 ARG A CA 1
ATOM 2189 C C . ARG A 1 275 ? 4.109 4.026 -4.531 1.00 86.62 275 ARG A C 1
ATOM 2191 O O . ARG A 1 275 ? 4.054 2.876 -4.953 1.00 86.62 275 ARG A O 1
ATOM 2198 N N . PHE A 1 276 ? 4.092 4.289 -3.224 1.00 87.81 276 PHE A N 1
ATOM 2199 C CA . PHE A 1 276 ? 4.013 3.226 -2.216 1.00 87.81 276 PHE A CA 1
ATOM 2200 C C . PHE A 1 276 ? 2.646 2.530 -2.252 1.00 87.81 276 PHE A C 1
ATOM 2202 O O . PHE A 1 276 ? 2.577 1.311 -2.120 1.00 87.81 276 PHE A O 1
ATOM 2209 N N . ARG A 1 277 ? 1.567 3.281 -2.522 1.00 89.81 277 ARG A N 1
ATOM 2210 C CA . ARG A 1 277 ? 0.229 2.703 -2.732 1.00 89.81 277 ARG A CA 1
ATOM 2211 C C . ARG A 1 277 ? 0.194 1.777 -3.944 1.00 89.81 277 ARG A C 1
ATOM 2213 O O . ARG A 1 277 ? -0.362 0.686 -3.866 1.00 89.81 277 ARG A O 1
ATOM 2220 N N . GLU A 1 278 ? 0.799 2.197 -5.049 1.00 93.38 278 GLU A N 1
ATOM 2221 C CA . GLU A 1 278 ? 0.920 1.362 -6.242 1.00 93.38 278 GLU A CA 1
ATOM 2222 C C . GLU A 1 278 ? 1.742 0.096 -5.966 1.00 93.38 278 GLU A C 1
ATOM 2224 O O . GLU A 1 278 ? 1.304 -0.999 -6.313 1.00 93.38 278 GLU A O 1
ATOM 2229 N N . TYR A 1 279 ? 2.869 0.218 -5.260 1.00 94.19 279 TYR A N 1
ATOM 2230 C CA . TYR A 1 279 ? 3.702 -0.919 -4.859 1.00 94.19 279 TYR A CA 1
ATOM 2231 C C . TYR A 1 279 ? 2.929 -1.946 -4.019 1.00 94.19 279 TYR A C 1
ATOM 2233 O O . TYR A 1 279 ? 2.929 -3.131 -4.349 1.00 94.19 279 TYR A O 1
ATOM 2241 N N . ILE A 1 280 ? 2.233 -1.501 -2.968 1.00 94.12 280 ILE A N 1
ATOM 2242 C CA . ILE A 1 280 ? 1.447 -2.387 -2.099 1.00 94.12 280 ILE A CA 1
ATOM 2243 C C . ILE A 1 280 ? 0.307 -3.052 -2.878 1.00 94.12 280 ILE A C 1
ATOM 2245 O O . ILE A 1 280 ? 0.113 -4.262 -2.769 1.00 94.12 280 ILE A O 1
ATOM 2249 N N . GLY A 1 281 ? -0.390 -2.303 -3.737 1.00 94.50 281 GLY A N 1
ATOM 2250 C CA . GLY A 1 281 ? -1.432 -2.866 -4.593 1.00 94.50 281 GLY A CA 1
ATOM 2251 C C . GLY A 1 281 ? -0.906 -3.941 -5.554 1.00 94.50 281 GLY A C 1
ATOM 2252 O O . GLY A 1 281 ? -1.593 -4.934 -5.798 1.00 94.50 281 GLY A O 1
ATOM 2253 N N . LEU A 1 282 ? 0.315 -3.781 -6.081 1.00 96.25 282 LEU A N 1
ATOM 2254 C CA . LEU A 1 282 ? 0.977 -4.806 -6.896 1.00 96.25 282 LEU A CA 1
ATOM 2255 C C . LEU A 1 282 ? 1.369 -6.031 -6.065 1.00 96.25 282 LEU A C 1
ATOM 2257 O O . LEU A 1 282 ? 1.137 -7.146 -6.530 1.00 96.25 282 LEU A O 1
ATOM 2261 N N . LYS A 1 283 ? 1.889 -5.833 -4.847 1.00 96.50 283 LYS A N 1
ATOM 2262 C CA . LYS A 1 283 ? 2.230 -6.922 -3.920 1.00 96.50 283 LYS A CA 1
ATOM 2263 C C . LYS A 1 283 ? 1.023 -7.785 -3.573 1.00 96.50 283 LYS A C 1
ATOM 2265 O O . LYS A 1 283 ? 1.114 -8.997 -3.691 1.00 96.50 283 LYS A O 1
ATOM 2270 N N . VAL A 1 284 ? -0.115 -7.175 -3.242 1.00 96.25 284 VAL A N 1
ATOM 2271 C CA . VAL A 1 284 ? -1.362 -7.912 -2.966 1.00 96.25 284 VAL A CA 1
ATOM 2272 C C . VAL A 1 284 ? -1.881 -8.614 -4.220 1.00 96.25 284 VAL A C 1
ATOM 2274 O O . VAL A 1 284 ? -2.267 -9.778 -4.179 1.00 96.25 284 VAL A O 1
ATOM 2277 N N . LYS A 1 285 ? -1.878 -7.930 -5.373 1.00 97.25 285 LYS A N 1
ATOM 2278 C CA . LYS A 1 285 ? -2.368 -8.510 -6.634 1.00 97.25 285 LYS A CA 1
ATOM 2279 C C . LYS A 1 285 ? -1.580 -9.755 -7.056 1.00 97.25 285 LYS A C 1
ATOM 2281 O O . LYS A 1 285 ? -2.167 -10.650 -7.660 1.00 97.25 285 LYS A O 1
ATOM 2286 N N . TRP A 1 286 ? -0.275 -9.768 -6.803 1.00 97.44 286 TRP A N 1
ATOM 2287 C CA . TRP A 1 286 ? 0.650 -10.807 -7.255 1.00 97.44 286 TRP A CA 1
ATOM 2288 C C . TRP A 1 286 ? 1.259 -11.615 -6.101 1.00 97.44 286 TRP A C 1
ATOM 2290 O O . TRP A 1 286 ? 2.337 -12.182 -6.272 1.00 97.44 286 TRP A O 1
ATOM 2300 N N . ALA A 1 287 ? 0.588 -11.672 -4.944 1.00 96.62 287 ALA A N 1
ATOM 2301 C CA . ALA A 1 287 ? 1.106 -12.305 -3.729 1.00 96.62 287 ALA A CA 1
ATOM 2302 C C . ALA A 1 287 ? 1.519 -13.768 -3.963 1.00 96.62 287 ALA A C 1
ATOM 2304 O O . ALA A 1 287 ? 2.663 -14.131 -3.709 1.00 96.62 287 ALA A O 1
ATOM 2305 N N . GLU A 1 288 ? 0.644 -14.579 -4.573 1.00 96.25 288 GLU A N 1
ATOM 2306 C CA . GLU A 1 288 ? 0.934 -15.992 -4.872 1.00 96.25 288 GLU A CA 1
ATOM 2307 C C . GLU A 1 288 ? 2.168 -16.171 -5.775 1.00 96.25 288 GLU A C 1
ATOM 2309 O O . GLU A 1 288 ? 2.954 -17.103 -5.600 1.00 96.25 288 GLU A O 1
ATOM 2314 N N . GLN A 1 289 ? 2.336 -15.299 -6.775 1.00 97.62 289 GLN A N 1
ATOM 2315 C CA . GLN A 1 289 ? 3.468 -15.363 -7.699 1.00 97.62 289 GLN A CA 1
ATOM 2316 C C . GLN A 1 289 ? 4.758 -14.892 -7.021 1.00 97.62 289 GLN A C 1
ATOM 2318 O O . GLN A 1 289 ? 5.808 -15.487 -7.248 1.00 97.62 289 GLN A O 1
ATOM 2323 N N . ASP A 1 290 ? 4.695 -13.867 -6.171 1.00 96.50 290 ASP A N 1
ATOM 2324 C CA . ASP A 1 290 ? 5.843 -13.420 -5.381 1.00 96.50 290 ASP A CA 1
ATOM 2325 C C . ASP A 1 290 ? 6.307 -14.489 -4.386 1.00 96.50 290 ASP A C 1
ATOM 2327 O O . ASP A 1 290 ? 7.503 -14.788 -4.347 1.00 96.50 290 ASP A O 1
ATOM 2331 N N . ASP A 1 291 ? 5.378 -15.127 -3.673 1.00 96.44 291 ASP A N 1
ATOM 2332 C CA . ASP A 1 291 ? 5.685 -16.224 -2.752 1.00 96.44 291 ASP A CA 1
ATOM 2333 C C . ASP A 1 291 ? 6.359 -17.385 -3.488 1.00 96.44 291 ASP A C 1
ATOM 2335 O O . ASP A 1 291 ? 7.397 -17.890 -3.055 1.00 96.44 291 ASP A O 1
ATOM 2339 N N . LEU A 1 292 ? 5.825 -17.780 -4.650 1.00 97.62 292 LEU A N 1
ATOM 2340 C CA . LEU A 1 292 ? 6.410 -18.843 -5.466 1.00 97.62 292 LEU A CA 1
ATOM 2341 C C . LEU A 1 292 ? 7.792 -18.454 -6.024 1.00 97.62 292 LEU A C 1
ATOM 2343 O O . LEU A 1 292 ? 8.711 -19.275 -6.065 1.00 97.62 292 LEU A O 1
ATOM 2347 N N . TRP A 1 293 ? 7.967 -17.196 -6.432 1.00 96.94 293 TRP A N 1
ATOM 2348 C CA . TRP A 1 293 ? 9.245 -16.682 -6.921 1.00 96.94 293 TRP A CA 1
ATOM 2349 C C . TRP A 1 293 ? 10.351 -16.764 -5.862 1.00 96.94 293 TRP A C 1
ATOM 2351 O O . TRP A 1 293 ? 11.499 -17.120 -6.182 1.00 96.94 293 TRP A O 1
ATOM 2361 N N . ASP A 1 294 ? 10.029 -16.391 -4.623 1.00 96.56 294 ASP A N 1
ATOM 2362 C CA . ASP A 1 294 ? 10.956 -16.423 -3.492 1.00 96.56 294 ASP A CA 1
ATOM 2363 C C . ASP A 1 294 ? 11.198 -17.871 -3.033 1.00 96.56 294 ASP A C 1
ATOM 2365 O O . ASP A 1 294 ? 12.350 -18.271 -2.823 1.00 96.56 294 ASP A O 1
ATOM 2369 N N . ALA A 1 295 ? 10.151 -18.699 -3.040 1.00 97.69 295 ALA A N 1
ATOM 2370 C CA . ALA A 1 295 ? 10.207 -20.130 -2.760 1.00 97.69 295 ALA A CA 1
ATOM 2371 C C . ALA A 1 295 ? 11.174 -20.898 -3.681 1.00 97.69 295 ALA A C 1
ATOM 2373 O O . ALA A 1 295 ? 11.830 -21.834 -3.229 1.00 97.69 295 ALA A O 1
ATOM 2374 N N . PHE A 1 296 ? 11.346 -20.485 -4.943 1.00 97.94 296 PHE A N 1
ATOM 2375 C CA . PHE A 1 296 ? 12.325 -21.114 -5.838 1.00 97.94 296 PHE A CA 1
ATOM 2376 C C . PHE A 1 296 ? 13.785 -20.971 -5.368 1.00 97.94 296 PHE A C 1
ATOM 2378 O O . PHE A 1 296 ? 14.630 -21.769 -5.783 1.00 97.94 296 PHE A O 1
ATOM 2385 N N . VAL A 1 297 ? 14.112 -19.958 -4.551 1.00 97.06 297 VAL A N 1
ATOM 2386 C CA . VAL A 1 297 ? 15.476 -19.696 -4.041 1.00 97.06 297 VAL A CA 1
ATOM 2387 C C . VAL A 1 297 ? 15.671 -20.147 -2.597 1.00 97.06 297 VAL A C 1
ATOM 2389 O O . VAL A 1 297 ? 16.808 -20.443 -2.231 1.00 97.06 297 VAL A O 1
ATOM 2392 N N . ASP A 1 298 ? 14.612 -20.211 -1.793 1.00 97.31 298 ASP A N 1
ATOM 2393 C CA . ASP A 1 298 ? 14.699 -20.606 -0.388 1.00 97.31 298 ASP A CA 1
ATOM 2394 C C . ASP A 1 298 ? 14.946 -22.120 -0.232 1.00 97.31 298 ASP A C 1
ATOM 2396 O O . ASP A 1 298 ? 14.052 -22.903 -0.541 1.00 97.31 298 ASP A O 1
ATOM 2400 N N . PRO A 1 299 ? 16.111 -22.566 0.282 1.00 97.62 299 PRO A N 1
ATOM 2401 C CA . PRO A 1 299 ? 16.409 -23.987 0.463 1.00 97.62 299 PRO A CA 1
ATOM 2402 C C . PRO A 1 299 ? 15.478 -24.735 1.427 1.00 97.62 299 PRO A C 1
ATOM 2404 O O . PRO A 1 299 ? 15.490 -25.968 1.419 1.00 97.62 299 PRO A O 1
ATOM 2407 N N . GLU A 1 300 ? 14.733 -24.030 2.284 1.00 97.75 300 GLU A N 1
ATOM 2408 C CA . GLU A 1 300 ? 13.759 -24.629 3.207 1.00 97.75 300 GLU A CA 1
ATOM 2409 C C . GLU A 1 300 ? 12.373 -24.809 2.570 1.00 97.75 300 GLU A C 1
ATOM 2411 O O . GLU A 1 300 ? 11.554 -25.583 3.074 1.00 97.75 300 GLU A O 1
ATOM 2416 N N . SER A 1 301 ? 12.124 -24.151 1.436 1.00 97.25 301 SER A N 1
ATOM 2417 C CA . SER A 1 301 ? 10.863 -24.251 0.715 1.00 97.25 301 SER A CA 1
ATOM 2418 C C . SER A 1 301 ? 10.709 -25.605 0.007 1.00 97.25 301 SER A C 1
ATOM 2420 O O . SER A 1 301 ? 11.662 -26.109 -0.598 1.00 97.25 301 SER A O 1
ATOM 2422 N N . PRO A 1 302 ? 9.499 -26.197 -0.009 1.00 97.19 302 PRO A N 1
ATOM 2423 C CA . PRO A 1 302 ? 9.222 -27.387 -0.813 1.00 97.19 302 PRO A CA 1
ATOM 2424 C C . PRO A 1 302 ? 9.360 -27.152 -2.328 1.00 97.19 302 PRO A C 1
ATOM 2426 O O . PRO A 1 302 ? 9.569 -28.118 -3.060 1.00 97.19 302 PRO A O 1
ATOM 2429 N N . GLU A 1 303 ? 9.278 -25.899 -2.791 1.00 97.94 303 GLU A N 1
ATOM 2430 C CA . GLU A 1 303 ? 9.405 -25.520 -4.208 1.00 97.94 303 GLU A CA 1
ATOM 2431 C C . GLU A 1 303 ? 10.844 -25.127 -4.596 1.00 97.94 303 GLU A C 1
ATOM 2433 O O . GLU A 1 303 ? 11.085 -24.653 -5.706 1.00 97.94 303 GLU A O 1
ATOM 2438 N N . PHE A 1 304 ? 11.824 -25.315 -3.704 1.00 98.19 304 PHE A N 1
ATOM 2439 C CA . PHE A 1 304 ? 13.217 -24.954 -3.960 1.00 98.19 304 PHE A CA 1
ATOM 2440 C C . PHE A 1 304 ? 13.789 -25.640 -5.207 1.00 98.19 304 PHE A C 1
ATOM 2442 O O . PHE A 1 304 ? 13.761 -26.869 -5.337 1.00 98.19 304 PHE A O 1
ATOM 2449 N N . ILE A 1 305 ? 14.418 -24.854 -6.087 1.00 97.75 305 ILE A N 1
ATOM 2450 C CA . ILE A 1 305 ? 15.093 -25.367 -7.282 1.00 97.75 305 ILE A CA 1
ATOM 2451 C C . ILE A 1 305 ? 16.612 -25.207 -7.101 1.00 97.75 305 ILE A C 1
ATOM 2453 O O . ILE A 1 305 ? 17.132 -24.090 -7.209 1.00 97.75 305 ILE A O 1
ATOM 2457 N N . PRO A 1 306 ? 17.360 -26.300 -6.832 1.00 97.38 306 PRO A N 1
ATOM 2458 C CA . PRO A 1 306 ? 18.790 -26.214 -6.533 1.00 97.38 306 PRO A CA 1
ATOM 2459 C C . PRO A 1 306 ? 19.628 -25.796 -7.745 1.00 97.38 306 PRO A C 1
ATOM 2461 O O . PRO A 1 306 ? 20.598 -25.051 -7.591 1.00 97.38 306 PRO A O 1
ATOM 2464 N N . ASP A 1 307 ? 19.261 -26.265 -8.938 1.00 97.88 307 ASP A N 1
ATOM 2465 C CA . ASP A 1 307 ? 19.959 -25.933 -10.177 1.00 97.88 307 ASP A CA 1
ATOM 2466 C C . ASP A 1 307 ? 19.637 -24.500 -10.624 1.00 97.88 307 ASP A C 1
ATOM 2468 O O . ASP A 1 307 ? 18.485 -24.072 -10.636 1.00 97.88 307 ASP A O 1
ATOM 2472 N N . GLU A 1 308 ? 20.673 -23.731 -10.953 1.00 96.25 308 GLU A N 1
ATOM 2473 C CA . GLU A 1 308 ? 20.533 -22.311 -11.278 1.00 96.25 308 GLU A CA 1
ATOM 2474 C C . GLU A 1 308 ? 19.868 -22.071 -12.636 1.00 96.25 308 GLU A C 1
ATOM 2476 O O . GLU A 1 308 ? 19.083 -21.128 -12.759 1.00 96.25 308 GLU A O 1
ATOM 2481 N N . ASP A 1 309 ? 20.129 -22.921 -13.632 1.00 94.88 309 ASP A N 1
ATOM 2482 C CA . ASP A 1 309 ? 19.540 -22.780 -14.963 1.00 94.88 309 ASP A CA 1
ATOM 2483 C C . ASP A 1 309 ? 18.055 -23.169 -14.942 1.00 94.88 309 ASP A C 1
ATOM 2485 O O . ASP A 1 309 ? 17.228 -22.447 -15.507 1.00 94.88 309 ASP A O 1
ATOM 2489 N N . ASP A 1 310 ? 17.702 -24.252 -14.242 1.00 97.25 310 ASP A N 1
ATOM 2490 C CA . ASP A 1 310 ? 16.303 -24.654 -14.048 1.00 97.25 310 ASP A CA 1
ATOM 2491 C C . ASP A 1 310 ? 15.526 -23.602 -13.243 1.00 97.25 310 ASP A C 1
ATOM 2493 O O . ASP A 1 310 ? 14.391 -23.267 -13.586 1.00 97.25 310 ASP A O 1
ATOM 2497 N N . ARG A 1 311 ? 16.148 -23.020 -12.209 1.00 96.94 311 ARG A N 1
ATOM 2498 C CA . ARG A 1 311 ? 15.540 -21.956 -11.402 1.00 96.94 311 ARG A CA 1
ATOM 2499 C C . ARG A 1 311 ? 15.322 -20.679 -12.202 1.00 96.94 311 ARG A C 1
ATOM 2501 O O . ARG A 1 311 ? 14.258 -20.072 -12.102 1.00 96.94 311 ARG A O 1
ATOM 2508 N N . ARG A 1 312 ? 16.315 -20.266 -12.999 1.00 94.06 312 ARG A N 1
ATOM 2509 C CA . ARG A 1 312 ? 16.178 -19.120 -13.907 1.00 94.06 312 ARG A CA 1
ATOM 2510 C C . ARG A 1 312 ? 15.018 -19.351 -14.870 1.00 94.06 312 ARG A C 1
ATOM 2512 O O . ARG A 1 312 ? 14.173 -18.479 -15.009 1.00 94.06 312 ARG A O 1
ATOM 2519 N N . LYS A 1 313 ? 14.927 -20.543 -15.463 1.00 94.75 313 LYS A N 1
ATOM 2520 C CA . LYS A 1 313 ? 13.830 -20.890 -16.367 1.00 94.75 313 LYS A CA 1
ATOM 2521 C C . LYS A 1 313 ? 12.461 -20.860 -15.678 1.00 94.75 313 LYS A C 1
ATOM 2523 O O . LYS A 1 313 ? 11.523 -20.317 -16.244 1.00 94.75 313 LYS A O 1
ATOM 2528 N N . ALA A 1 314 ? 12.339 -21.398 -14.464 1.00 96.56 314 ALA A N 1
ATOM 2529 C CA . ALA A 1 314 ? 11.083 -21.353 -13.708 1.00 96.56 314 ALA A CA 1
ATOM 2530 C C . ALA A 1 314 ? 10.631 -19.910 -13.418 1.00 96.56 314 ALA A C 1
ATOM 2532 O O . ALA A 1 314 ? 9.443 -19.603 -13.474 1.00 96.56 314 ALA A O 1
ATOM 2533 N N . ARG A 1 315 ? 11.588 -19.014 -13.159 1.00 95.94 315 ARG A N 1
ATOM 2534 C CA . ARG A 1 315 ? 11.356 -17.576 -12.987 1.00 95.94 315 ARG A CA 1
ATOM 2535 C C . ARG A 1 315 ? 10.922 -16.887 -14.282 1.00 95.94 315 ARG A C 1
ATOM 2537 O O . ARG A 1 315 ? 9.920 -16.183 -14.264 1.00 95.94 315 ARG A O 1
ATOM 2544 N N . GLU A 1 316 ? 11.601 -17.159 -15.395 1.00 93.19 316 GLU A N 1
ATOM 2545 C CA . GLU A 1 316 ? 11.204 -16.671 -16.727 1.00 93.19 316 GLU A CA 1
ATOM 2546 C C . GLU A 1 316 ? 9.780 -17.137 -17.097 1.00 93.19 316 GLU A C 1
ATOM 2548 O O . GLU A 1 316 ? 8.966 -16.355 -17.594 1.00 93.19 316 GLU A O 1
ATOM 2553 N N . ASP A 1 317 ? 9.456 -18.406 -16.818 1.00 95.38 317 ASP A N 1
ATOM 2554 C CA . ASP A 1 317 ? 8.125 -18.977 -17.047 1.00 95.38 317 ASP A CA 1
ATOM 2555 C C . ASP A 1 317 ? 7.056 -18.283 -16.174 1.00 95.38 317 ASP A C 1
ATOM 2557 O O . ASP A 1 317 ? 5.930 -18.075 -16.636 1.00 95.38 317 ASP A O 1
ATOM 2561 N N . LEU A 1 318 ? 7.400 -17.886 -14.941 1.00 96.00 318 LEU A N 1
ATOM 2562 C CA . LEU A 1 318 ? 6.508 -17.152 -14.037 1.00 96.00 318 LEU A CA 1
ATOM 2563 C C . LEU A 1 318 ? 6.297 -15.699 -14.490 1.00 96.00 318 LEU A C 1
ATOM 2565 O O . LEU A 1 318 ? 5.165 -15.219 -14.515 1.00 96.00 318 LEU A O 1
ATOM 2569 N N . GLU A 1 319 ? 7.356 -15.004 -14.909 1.00 94.69 319 GLU A N 1
ATOM 2570 C CA . GLU A 1 319 ? 7.288 -13.632 -15.442 1.00 94.69 319 GLU A CA 1
ATOM 2571 C C . GLU A 1 319 ? 6.423 -13.528 -16.700 1.00 94.69 319 GLU A C 1
ATOM 2573 O O . GLU A 1 319 ? 5.752 -12.512 -16.912 1.00 94.69 319 GLU A O 1
ATOM 2578 N N . ALA A 1 320 ? 6.372 -14.595 -17.501 1.00 94.19 320 ALA A N 1
ATOM 2579 C CA . ALA A 1 320 ? 5.517 -14.685 -18.679 1.00 94.19 320 ALA A CA 1
ATOM 2580 C C . ALA A 1 320 ? 4.006 -14.748 -18.355 1.00 94.19 320 ALA A C 1
ATOM 2582 O O . ALA A 1 320 ? 3.175 -14.622 -19.263 1.00 94.19 320 ALA A O 1
ATOM 2583 N N . ILE A 1 321 ? 3.613 -14.924 -17.086 1.00 94.75 321 ILE A N 1
ATOM 2584 C CA . ILE A 1 321 ? 2.208 -15.002 -16.671 1.00 94.75 321 ILE A CA 1
ATOM 2585 C C . ILE A 1 321 ? 1.600 -13.602 -16.567 1.00 94.75 321 ILE A C 1
ATOM 2587 O O . ILE A 1 321 ? 1.857 -12.857 -15.629 1.00 94.75 321 ILE A O 1
ATOM 2591 N N . GLY A 1 322 ? 0.710 -13.261 -17.502 1.00 88.00 322 GLY A N 1
ATOM 2592 C CA . GLY A 1 322 ? -0.326 -12.238 -17.294 1.00 88.00 322 GLY A CA 1
ATOM 2593 C C . GLY A 1 322 ? 0.148 -10.821 -16.934 1.00 88.00 322 GLY A C 1
ATOM 2594 O O . GLY A 1 322 ? -0.650 -10.056 -16.394 1.00 88.00 322 GLY A O 1
ATOM 2595 N N . GLY A 1 323 ? 1.404 -10.464 -17.222 1.00 93.88 323 GLY A N 1
ATOM 2596 C CA . GLY A 1 323 ? 1.998 -9.169 -16.859 1.00 93.88 323 GLY A CA 1
ATOM 2597 C C . GLY A 1 323 ? 2.715 -9.146 -15.503 1.00 93.88 323 GLY A C 1
ATOM 2598 O O . GLY A 1 323 ? 3.074 -8.068 -15.035 1.00 93.88 323 GLY A O 1
ATOM 2599 N N . TYR A 1 324 ? 2.936 -10.303 -14.870 1.00 95.88 324 TYR A N 1
ATOM 2600 C CA . TYR A 1 324 ? 3.672 -10.407 -13.609 1.00 95.88 324 TYR A CA 1
ATOM 2601 C C . TYR A 1 324 ? 5.117 -9.896 -13.729 1.00 95.88 324 TYR A C 1
ATOM 2603 O O . TYR A 1 324 ? 5.547 -9.128 -12.876 1.00 95.88 324 TYR A O 1
ATOM 2611 N N . GLY A 1 325 ? 5.843 -10.225 -14.807 1.00 94.69 325 GLY A N 1
ATOM 2612 C CA . GLY A 1 325 ? 7.216 -9.733 -14.995 1.00 94.69 325 GLY A CA 1
ATOM 2613 C C . GLY A 1 325 ? 7.314 -8.205 -15.037 1.00 94.69 325 GLY A C 1
ATOM 2614 O O . GLY A 1 325 ? 8.100 -7.610 -14.303 1.00 94.69 325 GLY A O 1
ATOM 2615 N N . GLU A 1 326 ? 6.440 -7.546 -15.805 1.00 94.94 326 GLU A N 1
ATOM 2616 C CA . GLU A 1 326 ? 6.348 -6.078 -15.829 1.00 94.94 326 GLU A CA 1
ATOM 2617 C C . GLU A 1 326 ? 6.026 -5.511 -14.440 1.00 94.94 326 GLU A C 1
ATOM 2619 O O . GLU A 1 326 ? 6.689 -4.578 -13.984 1.00 94.94 326 GLU A O 1
ATOM 2624 N N . ALA A 1 327 ? 5.064 -6.111 -13.731 1.00 96.56 327 ALA A N 1
ATOM 2625 C CA . ALA A 1 327 ? 4.727 -5.718 -12.368 1.00 96.56 327 ALA A CA 1
ATOM 2626 C C . ALA A 1 327 ? 5.903 -5.892 -11.397 1.00 96.56 327 ALA A C 1
ATOM 2628 O O . ALA A 1 327 ? 6.086 -5.053 -10.521 1.00 96.56 327 ALA A O 1
ATOM 2629 N N . ARG A 1 328 ? 6.724 -6.935 -11.554 1.00 95.69 328 ARG A N 1
ATOM 2630 C CA . ARG A 1 328 ? 7.897 -7.181 -10.711 1.00 95.69 328 ARG A CA 1
ATOM 2631 C C . ARG A 1 328 ? 8.995 -6.150 -10.941 1.00 95.69 328 ARG A C 1
ATOM 2633 O O . ARG A 1 328 ? 9.536 -5.619 -9.969 1.00 95.69 328 ARG A O 1
ATOM 2640 N N . HIS A 1 329 ? 9.283 -5.808 -12.197 1.00 94.81 329 HIS A N 1
ATOM 2641 C CA . HIS A 1 329 ? 10.189 -4.701 -12.502 1.00 94.81 329 HIS A CA 1
ATOM 2642 C C . HIS A 1 329 ? 9.652 -3.385 -11.945 1.00 94.81 329 HIS A C 1
ATOM 2644 O O . HIS A 1 329 ? 10.408 -2.647 -11.317 1.00 94.81 329 HIS A O 1
ATOM 2650 N N . LEU A 1 330 ? 8.351 -3.125 -12.103 1.00 95.88 330 LEU A N 1
ATOM 2651 C CA . LEU A 1 330 ? 7.704 -1.948 -11.534 1.00 95.88 330 LEU A CA 1
ATOM 2652 C C . LEU A 1 330 ? 7.817 -1.923 -10.011 1.00 95.88 330 LEU A C 1
ATOM 2654 O O . LEU A 1 330 ? 8.237 -0.907 -9.480 1.00 95.88 330 LEU A O 1
ATOM 2658 N N . MET A 1 331 ? 7.555 -3.024 -9.306 1.00 95.81 331 MET A N 1
ATOM 2659 C CA . MET A 1 331 ? 7.744 -3.104 -7.854 1.00 95.81 331 MET A CA 1
ATOM 2660 C C . MET A 1 331 ? 9.184 -2.775 -7.449 1.00 95.81 331 MET A C 1
ATOM 2662 O O . MET A 1 331 ? 9.380 -1.959 -6.552 1.00 95.81 331 MET A O 1
ATOM 2666 N N . GLY A 1 332 ? 10.177 -3.347 -8.140 1.00 94.06 332 GLY A N 1
ATOM 2667 C CA . GLY A 1 332 ? 11.590 -3.060 -7.885 1.00 94.06 332 GLY A CA 1
ATOM 2668 C C . GLY A 1 332 ? 11.937 -1.588 -8.101 1.00 94.06 332 GLY A C 1
ATOM 2669 O O . GLY A 1 332 ? 12.582 -0.979 -7.250 1.00 94.06 332 GLY A O 1
ATOM 2670 N N . MET A 1 333 ? 11.446 -0.997 -9.195 1.00 94.81 333 MET A N 1
ATOM 2671 C CA . MET A 1 333 ? 11.635 0.428 -9.454 1.00 94.81 333 MET A CA 1
ATOM 2672 C C . MET A 1 333 ? 10.884 1.274 -8.425 1.00 94.81 333 MET A C 1
ATOM 2674 O O . MET A 1 333 ? 11.444 2.248 -7.958 1.00 94.81 333 MET A O 1
ATOM 2678 N N . LEU A 1 334 ? 9.664 0.918 -8.003 1.00 92.38 334 LEU A N 1
ATOM 2679 C CA . LEU A 1 334 ? 8.877 1.687 -7.032 1.00 92.38 334 LEU A CA 1
ATOM 2680 C C . LEU A 1 334 ? 9.511 1.707 -5.628 1.00 92.38 334 LEU A C 1
ATOM 2682 O O . LEU A 1 334 ? 9.266 2.654 -4.885 1.00 92.38 334 LEU A O 1
ATOM 2686 N N . THR A 1 335 ? 10.334 0.721 -5.271 1.00 91.25 335 THR A N 1
ATOM 2687 C CA . THR A 1 335 ? 11.064 0.695 -3.989 1.00 91.25 335 THR A CA 1
ATOM 2688 C C . THR A 1 335 ? 12.419 1.401 -4.017 1.00 91.25 335 THR A C 1
ATOM 2690 O O . THR A 1 335 ? 13.017 1.591 -2.962 1.00 91.25 335 THR A O 1
ATOM 2693 N N . ASP A 1 336 ? 12.915 1.774 -5.197 1.00 91.31 336 ASP A N 1
ATOM 2694 C CA . ASP A 1 336 ? 14.225 2.408 -5.355 1.00 91.31 336 ASP A CA 1
ATOM 2695 C C . ASP A 1 336 ? 14.146 3.932 -5.150 1.00 91.31 336 ASP A C 1
ATOM 2697 O O . ASP A 1 336 ? 13.727 4.678 -6.040 1.00 91.31 336 ASP A O 1
ATOM 2701 N N . GLU A 1 337 ? 14.527 4.406 -3.962 1.00 89.88 337 GLU A N 1
ATOM 2702 C CA . GLU A 1 337 ? 14.471 5.829 -3.592 1.00 89.88 337 GLU A CA 1
ATOM 2703 C C . GLU A 1 337 ? 15.319 6.736 -4.505 1.00 89.88 337 GLU A C 1
ATOM 2705 O O . GLU A 1 337 ? 15.034 7.933 -4.596 1.00 89.88 337 GLU A O 1
ATOM 2710 N N . ASP A 1 338 ? 16.306 6.183 -5.221 1.00 91.88 338 ASP A N 1
ATOM 2711 C CA . ASP A 1 338 ? 17.175 6.938 -6.127 1.00 91.88 338 ASP A CA 1
ATOM 2712 C C . ASP A 1 338 ? 16.514 7.216 -7.491 1.00 91.88 338 ASP A C 1
ATOM 2714 O O . ASP A 1 338 ? 16.976 8.081 -8.241 1.00 91.88 338 ASP A O 1
ATOM 2718 N N . ILE A 1 339 ? 15.402 6.541 -7.817 1.00 91.94 339 ILE A N 1
ATOM 2719 C CA . ILE A 1 339 ? 14.667 6.737 -9.074 1.00 91.94 339 ILE A CA 1
ATOM 2720 C C . ILE A 1 339 ? 13.561 7.783 -8.879 1.00 91.94 339 ILE A C 1
ATOM 2722 O O . ILE A 1 339 ? 12.602 7.520 -8.156 1.00 91.94 339 ILE A O 1
ATOM 2726 N N . PRO A 1 340 ? 13.601 8.946 -9.556 1.00 92.81 340 PRO A N 1
ATOM 2727 C CA . PRO A 1 340 ? 12.508 9.916 -9.524 1.00 92.81 340 PRO A CA 1
ATOM 2728 C C . PRO A 1 340 ? 11.191 9.337 -10.058 1.00 92.81 340 PRO A C 1
ATOM 2730 O O . PRO A 1 340 ? 11.187 8.622 -11.060 1.00 92.81 340 PRO A O 1
ATOM 2733 N N . ASP A 1 341 ? 10.055 9.717 -9.464 1.00 90.88 341 ASP A N 1
ATOM 2734 C CA . ASP A 1 341 ? 8.726 9.202 -9.847 1.00 90.88 341 ASP A CA 1
ATOM 2735 C C . ASP A 1 341 ? 8.418 9.365 -11.347 1.00 90.88 341 ASP A C 1
ATOM 2737 O O . ASP A 1 341 ? 7.799 8.500 -11.964 1.00 90.88 341 ASP A O 1
ATOM 2741 N N . ASN A 1 342 ? 8.893 10.447 -11.975 1.00 94.00 342 ASN A N 1
ATOM 2742 C CA . ASN A 1 342 ? 8.695 10.694 -13.406 1.00 94.00 342 ASN A CA 1
ATOM 2743 C C . ASN A 1 342 ? 9.557 9.808 -14.325 1.00 94.00 342 ASN A C 1
ATOM 2745 O O . ASN A 1 342 ? 9.351 9.838 -15.538 1.00 94.00 342 ASN A O 1
ATOM 2749 N N . LEU A 1 343 ? 10.522 9.064 -13.777 1.00 95.81 343 LEU A N 1
ATOM 2750 C CA . LEU A 1 343 ? 11.412 8.159 -14.507 1.00 95.81 343 LEU A CA 1
ATOM 2751 C C . LEU A 1 343 ? 11.090 6.678 -14.274 1.00 95.81 343 LEU A C 1
ATOM 2753 O O . LEU A 1 343 ? 11.584 5.846 -15.030 1.00 95.81 343 LEU A O 1
ATOM 2757 N N . VAL A 1 344 ? 10.225 6.337 -13.309 1.00 94.31 344 VAL A N 1
ATOM 2758 C CA . VAL A 1 344 ? 9.871 4.943 -12.978 1.00 94.31 344 VAL A CA 1
ATOM 2759 C C . VAL A 1 344 ? 9.413 4.159 -14.212 1.00 94.31 344 VAL A C 1
ATOM 2761 O O . VAL A 1 344 ? 9.951 3.092 -14.485 1.00 94.31 344 VAL A O 1
ATOM 2764 N N . ALA A 1 345 ? 8.483 4.696 -15.009 1.00 94.62 345 ALA A N 1
ATOM 2765 C CA . ALA A 1 345 ? 7.980 4.000 -16.199 1.00 94.62 345 ALA A CA 1
ATOM 2766 C C . ALA A 1 345 ? 9.085 3.725 -17.239 1.00 94.62 345 ALA A C 1
ATOM 2768 O O . ALA A 1 345 ? 9.165 2.625 -17.782 1.00 94.62 345 ALA A O 1
ATOM 2769 N N . ALA A 1 346 ? 9.970 4.699 -17.473 1.00 95.25 346 ALA A N 1
ATOM 2770 C CA . ALA A 1 346 ? 11.098 4.547 -18.391 1.00 95.25 346 ALA A CA 1
ATOM 2771 C C . ALA A 1 346 ? 12.139 3.544 -17.867 1.00 95.25 346 ALA A C 1
ATOM 2773 O O . ALA A 1 346 ? 12.703 2.776 -18.642 1.00 95.25 346 ALA A O 1
ATOM 2774 N N . ALA A 1 347 ? 12.370 3.522 -16.553 1.00 94.38 347 ALA A N 1
ATOM 2775 C CA . ALA A 1 347 ? 13.258 2.570 -15.897 1.00 94.38 347 ALA A CA 1
ATOM 2776 C C . ALA A 1 347 ? 12.724 1.129 -15.979 1.00 94.38 347 ALA A C 1
ATOM 2778 O O . ALA A 1 347 ? 13.490 0.204 -16.254 1.00 94.38 347 ALA A O 1
ATOM 2779 N N . VAL A 1 348 ? 11.410 0.940 -15.815 1.00 94.44 348 VAL A N 1
ATOM 2780 C CA . VAL A 1 348 ? 10.741 -0.356 -16.019 1.00 94.44 348 VAL A CA 1
ATOM 2781 C C . VAL A 1 348 ? 10.875 -0.813 -17.466 1.00 94.44 348 VAL A C 1
ATOM 2783 O O . VAL A 1 348 ? 11.315 -1.935 -17.707 1.00 94.44 348 VAL A O 1
ATOM 2786 N N . GLU A 1 349 ? 10.557 0.054 -18.430 1.00 94.25 349 GLU A N 1
ATOM 2787 C CA . GLU A 1 349 ? 10.688 -0.270 -19.853 1.00 94.25 349 GLU A CA 1
ATOM 2788 C C . GLU A 1 349 ? 12.135 -0.634 -20.212 1.00 94.25 349 GLU A C 1
ATOM 2790 O O . GLU A 1 349 ? 12.364 -1.636 -20.890 1.00 94.25 349 GLU A O 1
ATOM 2795 N N . TYR A 1 350 ? 13.114 0.117 -19.695 1.00 94.00 350 TYR A N 1
ATOM 2796 C CA . TYR A 1 350 ? 14.533 -0.171 -19.891 1.00 94.00 350 TYR A CA 1
ATOM 2797 C C . TYR A 1 350 ? 14.900 -1.566 -19.373 1.00 94.00 350 TYR A C 1
ATOM 2799 O O . TYR A 1 350 ? 15.585 -2.316 -20.065 1.00 94.00 350 TYR A O 1
ATOM 2807 N N . ARG A 1 351 ? 14.431 -1.945 -18.176 1.00 92.19 351 ARG A N 1
ATOM 2808 C CA . ARG A 1 351 ? 14.696 -3.271 -17.592 1.00 92.19 351 ARG A CA 1
ATOM 2809 C C . ARG A 1 351 ? 14.064 -4.394 -18.402 1.00 92.19 351 ARG A C 1
ATOM 2811 O O . ARG A 1 351 ? 14.759 -5.345 -18.738 1.00 92.19 351 ARG A O 1
ATOM 2818 N N . ILE A 1 352 ? 12.803 -4.235 -18.799 1.00 90.56 352 ILE A N 1
ATOM 2819 C CA . ILE A 1 352 ? 12.109 -5.214 -19.644 1.00 90.56 352 ILE A CA 1
ATOM 2820 C C . ILE A 1 352 ? 12.854 -5.400 -20.970 1.00 90.56 352 ILE A C 1
ATOM 2822 O O . ILE A 1 352 ? 13.084 -6.533 -21.398 1.00 90.56 352 ILE A O 1
ATOM 2826 N N . GLN A 1 353 ? 13.263 -4.308 -21.624 1.00 88.25 353 GLN A N 1
ATOM 2827 C CA . GLN A 1 353 ? 14.049 -4.388 -22.859 1.00 88.25 353 GLN A CA 1
ATOM 2828 C C . GLN A 1 353 ? 15.418 -5.034 -22.614 1.00 88.25 353 GLN A C 1
ATOM 2830 O O . GLN A 1 353 ? 15.850 -5.864 -23.408 1.00 88.25 353 GLN A O 1
ATOM 2835 N N . ALA A 1 354 ? 16.087 -4.721 -21.502 1.00 88.50 354 ALA A N 1
ATOM 2836 C CA . ALA A 1 354 ? 17.384 -5.301 -21.170 1.00 88.50 354 ALA A CA 1
ATOM 2837 C C . ALA A 1 354 ? 17.294 -6.822 -20.997 1.00 88.50 354 ALA A C 1
ATOM 2839 O O . ALA A 1 354 ? 18.087 -7.553 -21.592 1.00 88.50 354 ALA A O 1
ATOM 2840 N N . ASP A 1 355 ? 16.291 -7.301 -20.266 1.00 84.50 355 ASP A N 1
ATOM 2841 C CA . ASP A 1 355 ? 16.117 -8.726 -19.991 1.00 84.50 355 ASP A CA 1
ATOM 2842 C C . ASP A 1 355 ? 15.643 -9.504 -21.230 1.00 84.50 355 ASP A C 1
ATOM 2844 O O . ASP A 1 355 ? 16.025 -10.658 -21.437 1.00 84.50 355 ASP A O 1
ATOM 2848 N N . THR A 1 356 ? 14.868 -8.869 -22.116 1.00 82.62 356 THR A N 1
ATOM 2849 C CA . THR A 1 356 ? 14.374 -9.509 -23.347 1.00 82.62 356 THR A CA 1
ATOM 2850 C C . THR A 1 356 ? 15.386 -9.501 -24.496 1.00 82.62 356 THR A C 1
ATOM 2852 O O . THR A 1 356 ? 15.516 -10.515 -25.197 1.00 82.62 356 THR A O 1
ATOM 2855 N N . ASP A 1 357 ? 16.118 -8.400 -24.691 1.00 76.50 357 ASP A N 1
ATOM 2856 C CA . ASP A 1 357 ? 16.962 -8.193 -25.869 1.00 76.50 357 ASP A CA 1
ATOM 2857 C C . ASP A 1 357 ? 18.429 -8.623 -25.648 1.00 76.50 357 ASP A C 1
ATOM 2859 O O . ASP A 1 357 ? 19.026 -9.219 -26.556 1.00 76.50 357 ASP A O 1
ATOM 2863 N N . LEU A 1 358 ? 19.027 -8.396 -24.464 1.00 70.31 358 LEU A N 1
ATOM 2864 C CA . LEU A 1 358 ? 20.454 -8.698 -24.219 1.00 70.31 358 LEU A CA 1
ATOM 2865 C C . LEU A 1 358 ? 20.812 -10.186 -24.400 1.00 70.31 358 LEU A C 1
ATOM 2867 O O . LEU A 1 358 ? 21.825 -10.471 -25.048 1.00 70.31 358 LEU A O 1
ATOM 2871 N N . PRO A 1 359 ? 20.010 -11.164 -23.926 1.00 63.12 359 PRO A N 1
ATOM 2872 C CA . PRO A 1 359 ? 20.350 -12.580 -24.086 1.00 63.12 359 PRO A CA 1
ATOM 2873 C C . PRO A 1 359 ? 20.262 -13.070 -25.538 1.00 63.12 359 PRO A C 1
ATOM 2875 O O . PRO A 1 359 ? 20.838 -14.105 -25.879 1.00 63.12 359 PRO A O 1
ATOM 2878 N N . ARG A 1 360 ? 19.515 -12.364 -26.400 1.00 58.56 360 ARG A N 1
ATOM 2879 C CA . ARG A 1 360 ? 19.145 -12.846 -27.741 1.00 58.56 360 ARG A CA 1
ATOM 2880 C C . ARG A 1 360 ? 19.916 -12.181 -28.876 1.00 58.56 360 ARG A C 1
ATOM 2882 O O . ARG A 1 360 ? 19.994 -12.776 -29.951 1.00 58.56 360 ARG A O 1
ATOM 2889 N N . ALA A 1 361 ? 20.462 -10.980 -28.677 1.00 53.84 361 ALA A N 1
ATOM 2890 C CA . ALA A 1 361 ? 20.742 -10.106 -29.816 1.00 53.84 361 ALA A CA 1
ATOM 2891 C C . ALA A 1 361 ? 22.202 -9.645 -30.017 1.00 53.84 361 ALA A C 1
ATOM 2893 O O . ALA A 1 361 ? 22.478 -8.984 -31.024 1.00 53.84 361 ALA A O 1
ATOM 2894 N N . GLY A 1 362 ? 23.148 -9.990 -29.132 1.00 61.75 362 GLY A N 1
ATOM 2895 C CA . GLY A 1 362 ? 24.512 -9.423 -29.187 1.00 61.75 362 GLY A CA 1
ATOM 2896 C C . GLY A 1 362 ? 24.477 -7.884 -29.181 1.00 61.75 362 GLY A C 1
ATOM 2897 O O . GLY A 1 362 ? 23.549 -7.310 -28.617 1.00 61.75 362 GLY A O 1
ATOM 2898 N N . ASP A 1 363 ? 25.398 -7.215 -29.889 1.00 63.41 363 ASP A N 1
ATOM 2899 C CA . ASP A 1 363 ? 25.510 -5.742 -30.015 1.00 63.41 363 ASP A CA 1
ATOM 2900 C C . ASP A 1 363 ? 24.235 -5.010 -30.546 1.00 63.41 363 ASP A C 1
ATOM 2902 O O . ASP A 1 363 ? 24.298 -3.850 -30.954 1.00 63.41 363 ASP A O 1
ATOM 2906 N N . PHE A 1 364 ? 23.084 -5.675 -30.736 1.00 63.91 364 PHE A N 1
ATOM 2907 C CA . PHE A 1 364 ? 21.825 -5.063 -31.208 1.00 63.91 364 PHE A CA 1
ATOM 2908 C C . PHE A 1 364 ? 20.984 -4.459 -30.100 1.00 63.91 364 PHE A C 1
ATOM 2910 O O . PHE A 1 364 ? 20.528 -3.327 -30.248 1.00 63.91 364 PHE A O 1
ATOM 2917 N N . ALA A 1 365 ? 20.808 -5.207 -29.016 1.00 71.31 365 ALA A N 1
ATOM 2918 C CA . ALA A 1 365 ? 20.053 -4.774 -27.849 1.00 71.31 365 ALA A CA 1
ATOM 2919 C C . ALA A 1 365 ? 20.658 -3.506 -27.235 1.00 71.31 365 ALA A C 1
ATOM 2921 O O . ALA A 1 365 ? 19.939 -2.595 -26.833 1.00 71.31 365 ALA A O 1
ATOM 2922 N N . GLU A 1 366 ? 21.992 -3.432 -27.249 1.00 80.12 366 GLU A N 1
ATOM 2923 C CA . GLU A 1 366 ? 22.766 -2.355 -26.637 1.00 80.12 366 GLU A CA 1
ATOM 2924 C C . GLU A 1 366 ? 22.362 -0.978 -27.175 1.00 80.12 366 GLU A C 1
ATOM 2926 O O . GLU A 1 366 ? 22.107 -0.086 -26.383 1.00 80.12 366 GLU A O 1
ATOM 2931 N N . PHE A 1 367 ? 22.168 -0.797 -28.490 1.00 87.44 367 PHE A N 1
ATOM 2932 C CA . PHE A 1 367 ? 21.860 0.537 -29.029 1.00 87.44 367 PHE A CA 1
ATOM 2933 C C . PHE A 1 367 ? 20.452 1.050 -28.707 1.00 87.44 367 PHE A C 1
ATOM 2935 O O . PHE A 1 367 ? 20.262 2.265 -28.640 1.00 87.44 367 PHE A O 1
ATOM 2942 N N . ARG A 1 368 ? 19.464 0.164 -28.522 1.00 87.12 368 ARG A N 1
ATOM 2943 C CA . ARG A 1 368 ? 18.107 0.572 -28.114 1.00 87.12 368 ARG A CA 1
ATOM 2944 C C . ARG A 1 368 ? 18.102 1.023 -26.659 1.00 87.12 368 ARG A C 1
ATOM 2946 O O . ARG A 1 368 ? 17.601 2.104 -26.358 1.00 87.12 368 ARG A O 1
ATOM 2953 N N . LEU A 1 369 ? 18.748 0.238 -25.801 1.00 91.12 369 LEU A N 1
ATOM 2954 C CA . LEU A 1 369 ? 18.946 0.545 -24.387 1.00 91.12 369 LEU A CA 1
ATOM 2955 C C . LEU A 1 369 ? 19.760 1.828 -24.211 1.00 91.12 369 LEU A C 1
ATOM 2957 O O . LEU A 1 369 ? 19.313 2.758 -23.543 1.00 91.12 369 LEU A O 1
ATOM 2961 N N . ASP A 1 370 ? 20.890 1.933 -24.908 1.00 92.81 370 ASP A N 1
ATOM 2962 C CA . ASP A 1 370 ? 21.726 3.130 -24.951 1.00 92.81 370 ASP A CA 1
ATOM 2963 C C . ASP A 1 370 ? 20.925 4.355 -25.401 1.00 92.81 370 ASP A C 1
ATOM 2965 O O . ASP A 1 370 ? 21.098 5.446 -24.855 1.00 92.81 370 ASP A O 1
ATOM 2969 N N . ARG A 1 371 ? 20.009 4.196 -26.369 1.00 93.12 371 ARG A N 1
ATOM 2970 C CA . ARG A 1 371 ? 19.134 5.293 -26.790 1.00 93.12 371 ARG A CA 1
ATOM 2971 C C . ARG A 1 371 ? 18.234 5.766 -25.667 1.00 93.12 371 ARG A C 1
ATOM 2973 O O . ARG A 1 371 ? 18.131 6.972 -25.487 1.00 93.12 371 ARG A O 1
ATOM 2980 N N . MET A 1 372 ? 17.612 4.861 -24.916 1.00 94.56 372 MET A N 1
ATOM 2981 C CA . MET A 1 372 ? 16.785 5.253 -23.773 1.00 94.56 372 MET A CA 1
ATOM 2982 C C . MET A 1 372 ? 17.609 6.043 -22.752 1.00 94.56 372 MET A C 1
ATOM 2984 O O . MET A 1 372 ? 17.184 7.117 -22.334 1.00 94.56 372 MET A O 1
ATOM 2988 N N . LEU A 1 373 ? 18.814 5.565 -22.422 1.00 95.31 373 LEU A N 1
ATOM 2989 C CA . LEU A 1 373 ? 19.737 6.251 -21.508 1.00 95.31 373 LEU A CA 1
ATOM 2990 C C . LEU A 1 373 ? 20.190 7.624 -22.027 1.00 95.31 373 LEU A C 1
ATOM 2992 O O . LEU A 1 373 ? 20.467 8.522 -21.235 1.00 95.31 373 LEU A O 1
ATOM 2996 N N . PHE A 1 374 ? 20.288 7.785 -23.348 1.00 94.50 374 PHE A N 1
ATOM 2997 C CA . PHE A 1 374 ? 20.712 9.024 -23.997 1.00 94.50 374 PHE A CA 1
ATOM 2998 C C . PHE A 1 374 ? 19.576 10.040 -24.190 1.00 94.50 374 PHE A C 1
ATOM 3000 O O . PHE A 1 374 ? 19.800 11.243 -24.066 1.00 94.50 374 PHE A O 1
ATOM 3007 N N . GLU A 1 375 ? 18.374 9.584 -24.547 1.00 94.12 375 GLU A N 1
ATOM 3008 C CA . GLU A 1 375 ? 17.239 10.443 -24.907 1.00 94.12 375 GLU A CA 1
ATOM 3009 C C . GLU A 1 375 ? 16.369 10.826 -23.704 1.00 94.12 375 GLU A C 1
ATOM 3011 O O . GLU A 1 375 ? 15.762 11.901 -23.716 1.00 94.12 375 GLU A O 1
ATOM 3016 N N . ILE A 1 376 ? 16.307 9.980 -22.670 1.00 95.94 376 ILE A N 1
ATOM 3017 C CA . ILE A 1 376 ? 15.512 10.227 -21.464 1.00 95.94 376 ILE A CA 1
ATOM 3018 C C . ILE A 1 376 ? 16.411 10.865 -20.400 1.00 95.94 376 ILE A C 1
ATOM 3020 O O . ILE A 1 376 ? 17.197 10.192 -19.732 1.00 95.94 376 ILE A O 1
ATOM 3024 N N . ASP A 1 377 ? 16.286 12.186 -20.253 1.00 96.81 377 ASP A N 1
ATOM 3025 C CA . ASP A 1 377 ? 17.091 12.985 -19.323 1.00 96.81 377 ASP A CA 1
ATOM 3026 C C . ASP A 1 377 ? 16.997 12.452 -17.882 1.00 96.81 377 ASP A C 1
ATOM 3028 O O . ASP A 1 377 ? 15.904 12.228 -17.357 1.00 96.81 377 ASP A O 1
ATOM 3032 N N . GLY A 1 378 ? 18.152 12.228 -17.252 1.00 95.25 378 GLY A N 1
ATOM 3033 C CA . GLY A 1 378 ? 18.272 11.693 -15.892 1.00 95.25 378 GLY A CA 1
ATOM 3034 C C . GLY A 1 378 ? 18.107 10.174 -15.739 1.00 95.25 378 GLY A C 1
ATOM 3035 O O . GLY A 1 378 ? 18.414 9.662 -14.665 1.00 95.25 378 GLY A O 1
ATOM 3036 N N . LEU A 1 379 ? 17.687 9.424 -16.770 1.00 96.31 379 LEU A N 1
ATOM 3037 C CA . LEU A 1 379 ? 17.459 7.974 -16.642 1.00 96.31 379 LEU A CA 1
ATOM 3038 C C . LEU A 1 379 ? 18.744 7.198 -16.324 1.00 96.31 379 LEU A C 1
ATOM 3040 O O . LEU A 1 379 ? 18.737 6.330 -15.456 1.00 96.31 379 LEU A O 1
ATOM 3044 N N . ALA A 1 380 ? 19.847 7.516 -17.004 1.00 96.06 380 ALA A N 1
ATOM 3045 C CA . ALA A 1 380 ? 21.127 6.855 -16.757 1.00 96.06 380 ALA A CA 1
ATOM 3046 C C . ALA A 1 380 ? 21.630 7.096 -15.327 1.00 96.06 380 ALA A C 1
ATOM 3048 O O . ALA A 1 380 ? 22.014 6.148 -14.650 1.00 96.06 380 ALA A O 1
ATOM 3049 N N . GLU A 1 381 ? 21.543 8.339 -14.843 1.00 96.62 381 GLU A N 1
ATOM 3050 C CA . GLU A 1 381 ? 21.912 8.694 -13.468 1.00 96.62 381 GLU A CA 1
ATOM 3051 C C . GLU A 1 381 ? 21.039 7.951 -12.447 1.00 96.62 381 GLU A C 1
ATOM 3053 O O . GLU A 1 381 ? 21.584 7.327 -11.540 1.00 96.62 381 GLU A O 1
ATOM 3058 N N . ALA A 1 382 ? 19.716 7.930 -12.651 1.00 93.88 382 ALA A N 1
ATOM 3059 C CA . ALA A 1 382 ? 18.766 7.222 -11.789 1.00 93.88 382 ALA A CA 1
ATOM 3060 C C . ALA A 1 382 ? 19.019 5.705 -11.728 1.00 93.88 382 ALA A C 1
ATOM 3062 O O . ALA A 1 382 ? 18.777 5.078 -10.705 1.00 93.88 382 ALA A O 1
ATOM 3063 N N . LEU A 1 383 ? 19.522 5.105 -12.811 1.00 94.38 383 LEU A N 1
ATOM 3064 C CA . LEU A 1 383 ? 19.862 3.679 -12.869 1.00 94.38 383 LEU A CA 1
ATOM 3065 C C . LEU A 1 383 ? 21.311 3.370 -12.450 1.00 94.38 383 LEU A C 1
ATOM 3067 O O . LEU A 1 383 ? 21.707 2.202 -12.462 1.00 94.38 383 LEU A O 1
ATOM 3071 N N . GLY A 1 384 ? 22.121 4.384 -12.124 1.00 94.88 384 GLY A N 1
ATOM 3072 C CA . GLY A 1 384 ? 23.549 4.219 -11.837 1.00 94.88 384 GLY A CA 1
ATOM 3073 C C . GLY A 1 384 ? 24.374 3.760 -13.047 1.00 94.88 384 GLY A C 1
ATOM 3074 O O . GLY A 1 384 ? 25.355 3.032 -12.887 1.00 94.88 384 GLY A O 1
ATOM 3075 N N . LEU A 1 385 ? 23.965 4.149 -14.257 1.00 94.81 385 LEU A N 1
ATOM 3076 C CA . LEU A 1 385 ? 24.593 3.803 -15.532 1.00 94.81 385 LEU A CA 1
ATOM 3077 C C . LEU A 1 385 ? 25.248 5.031 -16.183 1.00 94.81 385 LEU A C 1
ATOM 3079 O O . LEU A 1 385 ? 24.839 6.172 -15.971 1.00 94.81 385 LEU A O 1
ATOM 3083 N N . ASP A 1 386 ? 26.259 4.793 -17.018 1.00 96.38 386 ASP A N 1
ATOM 3084 C CA . ASP A 1 386 ? 26.893 5.853 -17.802 1.00 96.38 386 ASP A CA 1
ATOM 3085 C C . ASP A 1 386 ? 26.032 6.216 -19.019 1.00 96.38 386 ASP A C 1
ATOM 3087 O O . ASP A 1 386 ? 25.554 5.342 -19.744 1.00 96.38 386 ASP A O 1
ATOM 3091 N N . VAL A 1 387 ? 25.879 7.516 -19.293 1.00 95.06 387 VAL A N 1
ATOM 3092 C CA . VAL A 1 387 ? 25.262 7.972 -20.546 1.00 95.06 387 VAL A CA 1
ATOM 3093 C C . VAL A 1 387 ? 26.200 7.614 -21.705 1.00 95.06 387 VAL A C 1
ATOM 3095 O O . VAL A 1 387 ? 27.357 8.056 -21.706 1.00 95.06 387 VAL A O 1
ATOM 3098 N N . PRO A 1 388 ? 25.738 6.863 -22.718 1.00 93.12 388 PRO A N 1
ATOM 3099 C CA . PRO A 1 388 ? 26.579 6.495 -23.846 1.00 93.12 388 PRO A CA 1
ATOM 3100 C C . PRO A 1 388 ? 27.029 7.747 -24.607 1.00 93.12 388 PRO A C 1
ATOM 3102 O O . PRO A 1 388 ? 26.244 8.649 -24.901 1.00 93.12 388 PRO A O 1
ATOM 3105 N N . GLU A 1 389 ? 28.310 7.804 -24.985 1.00 92.06 389 GLU A N 1
ATOM 3106 C CA . GLU A 1 389 ? 28.855 8.953 -25.730 1.00 92.06 389 GLU A CA 1
ATOM 3107 C C . GLU A 1 389 ? 28.197 9.145 -27.106 1.00 92.06 389 GLU A C 1
ATOM 3109 O O . GLU A 1 389 ? 28.308 10.210 -27.726 1.00 92.06 389 GLU A O 1
ATOM 3114 N N . PHE A 1 390 ? 27.618 8.074 -27.648 1.00 90.06 390 PHE A N 1
ATOM 3115 C CA . PHE A 1 390 ? 27.053 8.049 -28.982 1.00 90.06 390 PHE A CA 1
ATOM 3116 C C . PHE A 1 390 ? 26.009 6.946 -29.117 1.00 90.06 390 PHE A C 1
ATOM 3118 O O . PHE A 1 390 ? 26.301 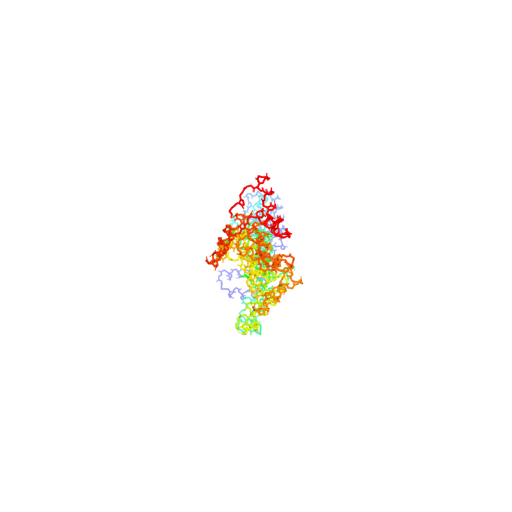5.786 -28.846 1.00 90.06 390 PHE A O 1
ATOM 3125 N N . VAL A 1 391 ? 24.857 7.315 -29.672 1.00 91.75 391 VAL A N 1
ATOM 3126 C CA . VAL A 1 391 ? 23.798 6.386 -30.056 1.00 91.75 391 VAL A CA 1
ATOM 3127 C C . VAL A 1 391 ? 23.430 6.629 -31.524 1.00 91.75 391 VAL A C 1
ATOM 3129 O O . VAL A 1 391 ? 23.198 7.781 -31.911 1.00 91.75 391 VAL A O 1
ATOM 3132 N N . PRO A 1 392 ? 23.380 5.587 -32.374 1.00 92.06 392 PRO A N 1
ATOM 3133 C CA . PRO A 1 392 ? 22.845 5.700 -33.727 1.00 92.06 392 PRO A CA 1
ATOM 3134 C C . PRO A 1 392 ? 21.384 6.196 -33.734 1.00 92.06 392 PRO A C 1
ATOM 3136 O O . PRO A 1 392 ? 20.637 5.926 -32.790 1.00 92.06 392 PRO A O 1
ATOM 3139 N N . PRO A 1 393 ? 20.928 6.879 -34.799 1.00 93.38 393 PRO A N 1
ATOM 3140 C CA . PRO A 1 393 ? 19.533 7.303 -34.912 1.00 93.38 393 PRO A CA 1
ATOM 3141 C C . PRO A 1 393 ? 18.587 6.102 -35.053 1.00 93.38 393 PRO A C 1
ATOM 3143 O O . PRO A 1 393 ? 19.007 5.045 -35.515 1.00 93.38 393 PRO A O 1
ATOM 3146 N N . VAL A 1 394 ? 17.294 6.296 -34.761 1.00 92.81 394 VAL A N 1
ATOM 3147 C CA . VAL A 1 394 ? 16.233 5.261 -34.846 1.00 92.81 394 VAL A CA 1
ATOM 3148 C C . VAL A 1 394 ? 16.253 4.480 -36.159 1.00 92.81 394 VAL A C 1
ATOM 3150 O O . VAL A 1 394 ? 16.087 3.263 -36.171 1.00 92.81 394 VAL A O 1
ATOM 3153 N N . ARG A 1 395 ? 16.566 5.162 -37.264 1.00 94.38 395 ARG A N 1
ATOM 3154 C CA . ARG A 1 395 ? 16.694 4.550 -38.587 1.00 94.38 395 ARG A CA 1
ATOM 3155 C C . ARG A 1 395 ? 17.699 3.391 -38.636 1.00 94.38 395 AR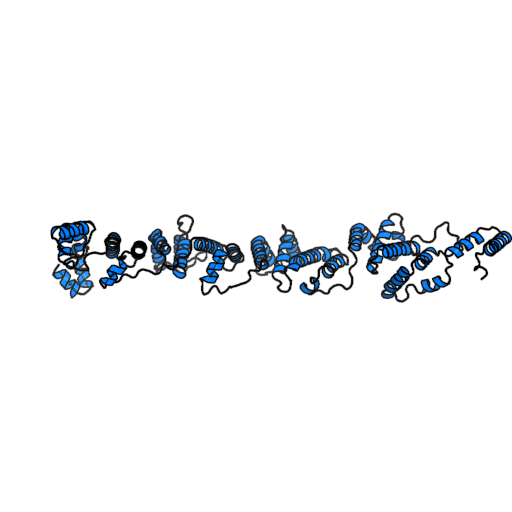G A C 1
ATOM 3157 O O . ARG A 1 395 ? 17.495 2.445 -39.391 1.00 94.38 395 ARG A O 1
ATOM 3164 N N . TYR A 1 396 ? 18.769 3.440 -37.843 1.00 93.38 396 TYR A N 1
ATOM 3165 C CA . TYR A 1 396 ? 19.731 2.344 -37.730 1.00 93.38 396 TYR A CA 1
ATOM 3166 C C . TYR A 1 396 ? 19.061 1.060 -37.223 1.00 93.38 396 TYR A C 1
ATOM 3168 O O . TYR A 1 396 ? 19.266 -0.006 -37.805 1.00 93.38 396 TYR A O 1
ATOM 3176 N N . ASP A 1 397 ? 18.213 1.168 -36.199 1.00 90.69 397 ASP A N 1
ATOM 3177 C CA . ASP A 1 397 ? 17.518 0.011 -35.631 1.00 90.69 397 ASP A CA 1
ATOM 3178 C C . ASP A 1 397 ? 16.451 -0.521 -36.579 1.00 90.69 397 ASP A C 1
ATOM 3180 O O . ASP A 1 397 ? 16.338 -1.734 -36.728 1.00 90.69 397 ASP A O 1
ATOM 3184 N N . GLU A 1 398 ? 15.724 0.366 -37.268 1.00 92.62 398 GLU A N 1
ATOM 3185 C CA . GLU A 1 398 ? 14.752 -0.027 -38.295 1.00 92.62 398 GLU A CA 1
ATOM 3186 C C . GLU A 1 398 ? 15.411 -0.858 -39.400 1.00 92.62 398 GLU A C 1
ATOM 3188 O O . GLU A 1 398 ? 14.889 -1.899 -39.796 1.00 92.62 398 GLU A O 1
ATOM 3193 N N . LEU A 1 399 ? 16.571 -0.417 -39.902 1.00 94.12 399 LEU A N 1
ATOM 3194 C CA . LEU A 1 399 ? 17.314 -1.145 -40.930 1.00 94.12 399 LEU A CA 1
ATOM 3195 C C . LEU A 1 399 ? 17.830 -2.480 -40.402 1.00 94.12 399 LEU A C 1
ATOM 3197 O O . LEU A 1 399 ? 17.772 -3.487 -41.107 1.00 94.12 399 LEU A O 1
ATOM 3201 N N . ARG A 1 400 ? 18.345 -2.502 -39.174 1.00 91.00 400 ARG A N 1
ATOM 3202 C CA . ARG A 1 400 ? 18.899 -3.716 -38.580 1.00 91.00 400 ARG A CA 1
ATOM 3203 C C . ARG A 1 400 ? 17.815 -4.750 -38.283 1.00 91.00 400 ARG A C 1
ATOM 3205 O O . ARG A 1 400 ? 18.046 -5.927 -38.537 1.00 91.00 400 ARG A O 1
ATOM 3212 N N . GLU A 1 401 ? 16.637 -4.320 -37.838 1.00 90.19 401 GLU A N 1
ATOM 3213 C CA . GLU A 1 401 ? 15.457 -5.173 -37.674 1.00 90.19 401 GLU A CA 1
ATOM 3214 C C . GLU A 1 401 ? 14.941 -5.673 -39.029 1.00 90.19 401 GLU A C 1
ATOM 3216 O O . GLU A 1 401 ? 14.790 -6.879 -39.226 1.00 90.19 401 GLU A O 1
ATOM 3221 N N . GLN A 1 402 ? 14.768 -4.769 -40.003 1.00 94.62 402 GLN A N 1
ATOM 3222 C CA . GLN A 1 402 ? 14.328 -5.110 -41.359 1.00 94.62 402 GLN A CA 1
ATOM 3223 C C . GLN A 1 402 ? 15.228 -6.171 -42.007 1.00 94.62 402 GLN A C 1
ATOM 3225 O O . GLN A 1 402 ? 14.735 -7.072 -42.688 1.00 94.62 402 GLN A O 1
ATOM 3230 N N . TRP A 1 403 ? 16.543 -6.059 -41.818 1.00 94.81 403 TRP A N 1
ATOM 3231 C CA . TRP A 1 403 ? 17.541 -6.922 -42.448 1.00 94.81 403 TRP A CA 1
ATOM 3232 C C . TRP A 1 403 ? 18.147 -7.958 -41.496 1.00 94.81 403 TRP A C 1
ATOM 3234 O O . TRP A 1 403 ? 19.188 -8.532 -41.815 1.00 94.81 403 TRP A O 1
ATOM 3244 N N . HIS A 1 404 ? 17.509 -8.233 -40.353 1.00 90.69 404 HIS A N 1
ATOM 3245 C CA . HIS A 1 404 ? 18.074 -9.085 -39.303 1.00 90.69 404 HIS A CA 1
ATOM 3246 C C . HIS A 1 404 ? 18.479 -10.478 -39.812 1.00 90.69 404 HIS A C 1
ATOM 3248 O O . HIS A 1 404 ? 19.621 -10.900 -39.633 1.00 90.69 404 HIS A O 1
ATOM 3254 N N . SER A 1 405 ? 17.586 -11.178 -40.518 1.00 91.75 405 SER A N 1
ATOM 3255 C CA . SER A 1 405 ? 17.880 -12.511 -41.069 1.00 91.75 405 SER A CA 1
ATOM 3256 C C . SER A 1 405 ? 19.045 -12.487 -42.064 1.00 91.75 405 SER A C 1
ATOM 3258 O O . SER A 1 405 ? 19.923 -13.345 -42.023 1.00 91.75 405 SER A O 1
ATOM 3260 N N . THR A 1 406 ? 19.097 -11.466 -42.921 1.00 94.50 406 THR A N 1
ATOM 3261 C CA . THR A 1 406 ? 20.163 -11.283 -43.913 1.00 94.50 406 THR A CA 1
ATOM 3262 C C . THR A 1 406 ? 21.502 -10.919 -43.266 1.00 94.50 406 THR A C 1
ATOM 3264 O O . THR A 1 406 ? 22.543 -11.328 -43.772 1.00 94.50 406 THR A O 1
ATOM 3267 N N . LEU A 1 407 ? 21.499 -10.200 -42.137 1.00 92.88 407 LEU A N 1
ATOM 3268 C CA . LEU A 1 407 ? 22.701 -9.948 -41.336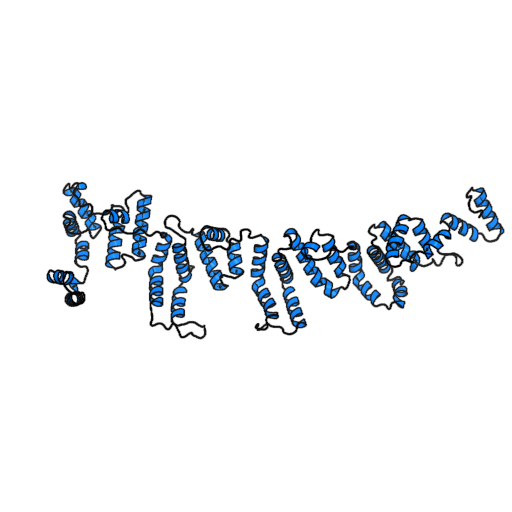 1.00 92.88 407 LEU A CA 1
ATOM 3269 C C . LEU A 1 407 ? 23.258 -11.246 -40.749 1.00 92.88 407 LEU A C 1
ATOM 3271 O O . LEU A 1 407 ? 24.450 -11.501 -40.893 1.00 92.88 407 LEU A O 1
ATOM 3275 N N . VAL A 1 408 ? 22.400 -12.097 -40.173 1.00 90.56 408 VAL A N 1
ATOM 3276 C CA . VAL A 1 408 ? 22.804 -13.412 -39.644 1.00 90.56 408 VAL A CA 1
ATOM 3277 C C . VAL A 1 408 ? 23.405 -14.286 -40.748 1.00 90.56 408 VAL A C 1
ATOM 3279 O O . VAL A 1 408 ? 24.467 -14.882 -40.561 1.00 90.56 408 VAL A O 1
ATOM 3282 N N . GLU A 1 409 ? 22.771 -14.329 -41.924 1.00 94.31 409 GLU A N 1
ATOM 3283 C CA . GLU A 1 409 ? 23.315 -15.031 -43.091 1.00 94.31 409 GLU A CA 1
ATOM 3284 C C . GLU A 1 409 ? 24.666 -14.455 -43.521 1.00 94.31 409 GLU A C 1
ATOM 3286 O O . GLU A 1 409 ? 25.623 -15.209 -43.706 1.00 94.31 409 GLU A O 1
ATOM 3291 N N . TYR A 1 410 ? 24.762 -13.128 -43.646 1.00 94.25 410 TYR A N 1
ATOM 3292 C CA . TYR A 1 410 ? 25.987 -12.433 -44.030 1.00 94.25 410 TYR A CA 1
ATOM 3293 C C . TYR A 1 410 ? 27.133 -12.710 -43.053 1.00 94.25 410 TYR A C 1
ATOM 3295 O O . TYR A 1 410 ? 28.264 -12.939 -43.485 1.00 94.25 410 TYR A O 1
ATOM 3303 N N . ASP A 1 411 ? 26.863 -12.730 -41.749 1.00 92.00 411 ASP A N 1
ATOM 3304 C CA . ASP A 1 411 ? 27.873 -12.992 -40.725 1.00 92.00 411 ASP A CA 1
ATOM 3305 C C . ASP A 1 411 ? 28.316 -14.451 -40.670 1.00 92.00 411 ASP A C 1
ATOM 3307 O O . ASP A 1 411 ? 29.480 -14.718 -40.359 1.00 92.00 411 ASP A O 1
ATOM 3311 N N . ALA A 1 412 ? 27.454 -15.381 -41.086 1.00 93.62 412 ALA A N 1
ATOM 3312 C CA . ALA A 1 412 ? 27.827 -16.775 -41.298 1.00 93.62 412 ALA A CA 1
ATOM 3313 C C . ALA A 1 412 ? 28.724 -16.980 -42.539 1.00 93.62 412 ALA A C 1
ATOM 3315 O O . ALA A 1 412 ? 29.415 -18.001 -42.642 1.00 93.62 412 ALA A O 1
ATOM 3316 N N . VAL A 1 413 ? 28.762 -16.030 -43.485 1.00 95.75 413 VAL A N 1
ATOM 3317 C CA . VAL A 1 413 ? 29.675 -16.097 -44.635 1.00 95.75 413 VAL A CA 1
ATOM 3318 C C . VAL A 1 413 ? 31.114 -15.896 -44.161 1.00 95.75 413 VAL A C 1
ATOM 3320 O O . VAL A 1 413 ? 31.460 -14.897 -43.532 1.00 95.75 413 VAL A O 1
ATOM 3323 N N . ALA A 1 414 ? 32.002 -16.824 -44.528 1.00 94.62 414 ALA A N 1
ATOM 3324 C CA . ALA A 1 414 ? 33.428 -16.692 -44.245 1.00 94.62 414 ALA A CA 1
ATOM 3325 C C . ALA A 1 414 ? 33.982 -15.363 -44.789 1.00 94.62 414 ALA A C 1
ATOM 3327 O O . ALA A 1 414 ? 33.660 -14.967 -45.907 1.00 94.62 414 ALA A O 1
ATOM 3328 N N . GLU A 1 415 ? 34.895 -14.722 -44.056 1.00 92.94 415 GLU A N 1
ATOM 3329 C CA . GLU A 1 415 ? 35.402 -13.373 -44.371 1.00 92.94 415 GLU A CA 1
ATOM 3330 C C . GLU A 1 415 ? 35.871 -13.204 -45.831 1.00 92.94 415 GLU A C 1
ATOM 3332 O O . GLU A 1 415 ? 35.595 -12.200 -46.483 1.00 92.94 415 GLU A O 1
ATOM 3337 N N . ARG A 1 416 ? 36.516 -14.231 -46.406 1.00 92.50 416 ARG A N 1
ATOM 3338 C CA . ARG A 1 416 ? 36.965 -14.221 -47.815 1.00 92.50 416 ARG A CA 1
ATOM 3339 C C . ARG A 1 416 ? 35.818 -14.228 -48.835 1.00 92.50 416 ARG A C 1
ATOM 3341 O O . ARG A 1 416 ? 36.029 -13.823 -49.973 1.00 92.50 416 ARG A O 1
ATOM 3348 N N . GLY A 1 417 ? 34.647 -14.728 -48.452 1.00 94.56 417 GLY A N 1
ATOM 3349 C CA . GLY A 1 417 ? 33.448 -14.835 -49.284 1.00 94.56 417 GLY A CA 1
ATOM 3350 C C . GLY A 1 417 ? 32.493 -13.648 -49.157 1.00 94.56 417 GLY A C 1
ATOM 3351 O O . GLY A 1 417 ? 31.736 -13.403 -50.093 1.00 94.56 417 GLY A O 1
ATOM 3352 N N . LYS A 1 418 ? 32.562 -12.871 -48.066 1.00 93.56 418 LYS A N 1
ATOM 3353 C CA . LYS A 1 418 ? 31.638 -11.756 -47.784 1.00 93.56 418 LYS A CA 1
ATOM 3354 C C . LYS A 1 418 ? 31.542 -10.742 -48.931 1.00 93.56 418 LYS A C 1
ATOM 3356 O O . LYS A 1 418 ? 30.447 -10.331 -49.303 1.00 93.56 418 LYS A O 1
ATOM 3361 N N . SER A 1 419 ? 32.674 -10.391 -49.553 1.00 91.31 419 SER A N 1
ATOM 3362 C CA . SER A 1 419 ? 32.700 -9.459 -50.694 1.00 91.31 419 SER A CA 1
ATOM 3363 C C . SER A 1 419 ? 32.031 -10.019 -51.955 1.00 91.31 419 SER A C 1
ATOM 3365 O O . SER A 1 419 ? 31.396 -9.264 -52.686 1.00 91.31 419 SER A O 1
ATOM 3367 N N . ALA A 1 420 ? 32.161 -11.322 -52.223 1.00 93.19 420 ALA A N 1
ATOM 3368 C CA . ALA A 1 420 ? 31.507 -11.949 -53.370 1.00 93.19 420 ALA A CA 1
ATOM 3369 C C . ALA A 1 420 ? 29.997 -12.065 -53.137 1.00 93.19 420 ALA A C 1
ATOM 3371 O O . ALA A 1 420 ? 29.222 -11.676 -54.003 1.00 93.19 420 ALA A O 1
ATOM 3372 N N . TRP A 1 421 ? 29.612 -12.510 -51.939 1.00 94.81 421 TRP A N 1
ATOM 3373 C CA . TRP A 1 421 ? 28.222 -12.678 -51.533 1.00 94.81 421 TRP A CA 1
ATOM 3374 C C . TRP A 1 421 ? 27.446 -11.362 -51.630 1.00 94.81 421 TRP A C 1
ATOM 3376 O O . TRP A 1 421 ? 26.446 -11.272 -52.331 1.00 94.81 421 TRP A O 1
ATOM 3386 N N . ILE A 1 422 ? 27.961 -10.279 -51.041 1.00 94.12 422 ILE A N 1
ATOM 3387 C CA . ILE A 1 422 ? 27.230 -9.003 -51.002 1.00 94.12 422 ILE A CA 1
ATOM 3388 C C . ILE A 1 422 ? 27.122 -8.310 -52.375 1.00 94.12 422 ILE A C 1
ATOM 3390 O O . ILE A 1 422 ? 26.343 -7.374 -52.541 1.00 94.12 422 ILE A O 1
ATOM 3394 N N . ARG A 1 423 ? 27.907 -8.754 -53.368 1.00 90.62 423 ARG A N 1
ATOM 3395 C CA . ARG A 1 423 ? 27.847 -8.263 -54.754 1.00 90.62 423 ARG A CA 1
ATOM 3396 C C . ARG A 1 423 ? 26.809 -8.987 -55.605 1.00 90.62 423 ARG A C 1
ATOM 3398 O O . ARG A 1 423 ? 26.557 -8.550 -56.729 1.00 90.62 423 ARG A O 1
ATOM 3405 N N . GLU A 1 424 ? 26.220 -10.077 -55.121 1.00 93.62 424 GLU A N 1
ATOM 3406 C CA . GLU A 1 424 ? 25.160 -10.747 -55.864 1.00 93.62 424 GLU A CA 1
ATOM 3407 C C . GLU A 1 424 ? 23.950 -9.807 -56.017 1.00 93.62 424 GLU A C 1
ATOM 3409 O O . GLU A 1 424 ? 23.582 -9.113 -55.064 1.00 93.62 424 GLU A O 1
ATOM 3414 N N . PRO A 1 425 ? 23.290 -9.768 -57.192 1.00 93.06 425 PRO A N 1
ATOM 3415 C CA . PRO A 1 425 ? 22.168 -8.857 -57.427 1.00 93.06 425 PRO A CA 1
ATOM 3416 C C . PRO A 1 425 ? 21.039 -8.975 -56.396 1.00 93.06 425 PRO A C 1
ATOM 3418 O O . PRO A 1 425 ? 20.391 -7.975 -56.093 1.00 93.06 425 PRO A O 1
ATOM 3421 N N . ALA A 1 426 ? 20.837 -10.174 -55.837 1.00 94.62 426 ALA A N 1
ATOM 3422 C CA . ALA A 1 426 ? 19.839 -10.447 -54.806 1.00 94.62 426 ALA A CA 1
ATOM 3423 C C . ALA A 1 426 ? 20.091 -9.683 -53.492 1.00 94.62 426 ALA A C 1
ATOM 3425 O O . ALA A 1 426 ? 19.147 -9.416 -52.756 1.00 94.62 426 ALA A O 1
ATOM 3426 N N . HIS A 1 427 ? 21.335 -9.279 -53.216 1.00 96.12 427 HIS A N 1
ATOM 3427 C CA . HIS A 1 427 ? 21.728 -8.615 -51.971 1.00 96.12 427 HIS A CA 1
ATOM 3428 C C . HIS A 1 427 ? 21.958 -7.107 -52.137 1.00 96.12 427 HIS A C 1
ATOM 3430 O O . HIS A 1 427 ? 22.477 -6.455 -51.234 1.00 96.12 427 HIS A O 1
ATOM 3436 N N . ARG A 1 428 ? 21.568 -6.510 -53.272 1.00 93.94 428 ARG A N 1
ATOM 3437 C CA . ARG A 1 428 ? 21.860 -5.094 -53.555 1.00 93.94 428 ARG A CA 1
ATOM 3438 C C . ARG A 1 428 ? 21.122 -4.117 -52.636 1.00 93.94 428 ARG A C 1
ATOM 3440 O O . ARG A 1 428 ? 21.681 -3.080 -52.279 1.00 93.94 428 ARG A O 1
ATOM 3447 N N . GLU A 1 429 ? 19.884 -4.427 -52.263 1.00 96.19 429 GLU A N 1
ATOM 3448 C CA . GLU A 1 429 ? 19.118 -3.618 -51.305 1.00 96.19 429 GLU A CA 1
ATOM 3449 C C . GLU A 1 429 ? 19.692 -3.748 -49.892 1.00 96.19 429 GLU A C 1
ATOM 3451 O O . GLU A 1 429 ? 19.928 -2.735 -49.235 1.00 96.19 429 GLU A O 1
ATOM 3456 N N . PHE A 1 430 ? 20.045 -4.970 -49.484 1.00 96.50 430 PHE A N 1
ATOM 3457 C CA . PHE A 1 430 ? 20.758 -5.221 -48.234 1.00 96.50 430 PHE A CA 1
ATOM 3458 C C . PHE A 1 430 ? 22.097 -4.475 -48.171 1.00 96.50 430 PHE A C 1
ATOM 3460 O O . PHE A 1 430 ? 22.401 -3.837 -47.170 1.00 96.50 430 PHE A O 1
ATOM 3467 N N . LEU A 1 431 ? 22.890 -4.496 -49.247 1.00 95.62 431 LEU A N 1
ATOM 3468 C CA . LEU A 1 431 ? 24.154 -3.764 -49.326 1.00 95.62 431 LEU A CA 1
ATOM 3469 C C . LEU A 1 431 ? 23.948 -2.267 -49.076 1.00 95.62 431 LEU A C 1
ATOM 3471 O O . LEU A 1 431 ? 24.705 -1.666 -48.320 1.00 95.62 431 LEU A O 1
ATOM 3475 N N . ARG A 1 432 ? 22.922 -1.665 -49.690 1.00 96.44 432 ARG A N 1
ATOM 3476 C CA . ARG A 1 432 ? 22.571 -0.257 -49.455 1.00 96.44 432 ARG A CA 1
ATOM 3477 C C . ARG A 1 432 ? 22.229 -0.009 -47.990 1.00 96.44 432 ARG A C 1
ATOM 3479 O O . ARG A 1 432 ? 22.830 0.877 -47.394 1.00 96.44 432 ARG A O 1
ATOM 3486 N N . ALA A 1 433 ? 21.342 -0.820 -47.417 1.00 97.12 433 ALA A N 1
ATOM 3487 C CA . ALA A 1 433 ? 20.953 -0.724 -46.012 1.00 97.12 433 ALA A CA 1
ATOM 3488 C C . ALA A 1 433 ? 22.146 -0.898 -45.061 1.00 97.12 433 ALA A C 1
ATOM 3490 O O . ALA A 1 433 ? 22.289 -0.165 -44.091 1.00 97.12 433 ALA A O 1
ATOM 3491 N N . ARG A 1 434 ? 23.060 -1.823 -45.362 1.00 95.81 434 ARG A N 1
ATOM 3492 C CA . ARG A 1 434 ? 24.274 -2.035 -44.572 1.00 95.81 434 ARG A CA 1
ATOM 3493 C C . ARG A 1 434 ? 25.240 -0.862 -44.650 1.00 95.81 434 ARG A C 1
ATOM 3495 O O . ARG A 1 434 ? 25.810 -0.480 -43.638 1.00 95.81 434 ARG A O 1
ATOM 3502 N N . LEU A 1 435 ? 25.408 -0.265 -45.826 1.00 95.56 435 LEU A N 1
ATOM 3503 C CA . LEU A 1 435 ? 26.205 0.952 -45.963 1.00 95.56 435 LEU A CA 1
ATOM 3504 C C . LEU A 1 435 ? 25.548 2.141 -45.246 1.00 95.56 435 LEU A C 1
ATOM 3506 O O . LEU A 1 435 ? 26.253 2.989 -44.711 1.00 95.56 435 LEU A O 1
ATOM 3510 N N . GLU A 1 436 ? 24.219 2.199 -45.203 1.00 96.56 436 GLU A N 1
ATOM 3511 C CA . GLU A 1 436 ? 23.474 3.186 -44.415 1.00 96.56 436 GLU A CA 1
ATOM 3512 C C . GLU A 1 436 ? 23.728 2.978 -42.909 1.00 96.56 436 GLU A C 1
ATOM 3514 O O . GLU A 1 436 ? 24.109 3.919 -42.215 1.00 96.56 436 GLU A O 1
ATOM 3519 N N . MET A 1 437 ? 23.671 1.729 -42.431 1.00 95.31 437 MET A N 1
ATOM 3520 C CA . MET A 1 437 ? 24.045 1.353 -41.061 1.00 95.31 437 MET A CA 1
ATOM 3521 C C . MET A 1 437 ? 25.499 1.729 -40.722 1.00 95.31 437 MET A C 1
ATOM 3523 O O . MET A 1 437 ? 25.751 2.360 -39.695 1.00 95.31 437 MET A O 1
ATOM 3527 N N . ASP A 1 438 ? 26.456 1.430 -41.606 1.00 93.94 438 ASP A N 1
ATOM 3528 C CA . ASP A 1 438 ? 27.862 1.822 -41.440 1.00 93.94 438 ASP A CA 1
ATOM 3529 C C . ASP A 1 438 ? 28.028 3.351 -41.364 1.00 93.94 438 ASP A C 1
ATOM 3531 O O . ASP A 1 438 ? 28.883 3.850 -40.627 1.00 93.94 438 ASP A O 1
ATOM 3535 N N . ALA A 1 439 ? 27.235 4.108 -42.132 1.00 94.50 439 ALA A N 1
ATOM 3536 C CA . ALA A 1 439 ? 27.262 5.566 -42.089 1.00 94.50 439 ALA A CA 1
ATOM 3537 C C . ALA A 1 439 ? 26.847 6.075 -40.703 1.00 94.50 439 ALA A C 1
ATOM 3539 O O . ALA A 1 439 ? 27.522 6.937 -40.133 1.00 94.50 439 ALA A O 1
ATOM 3540 N N . TYR A 1 440 ? 25.784 5.502 -40.135 1.00 94.62 440 TYR A N 1
ATOM 3541 C CA . TYR A 1 440 ? 25.333 5.846 -38.792 1.00 94.62 440 TYR A CA 1
ATOM 3542 C C . TYR A 1 440 ? 26.390 5.527 -37.735 1.00 94.62 440 TYR A C 1
ATOM 3544 O O . TYR A 1 440 ? 26.701 6.396 -36.927 1.00 94.62 440 TYR A O 1
ATOM 3552 N N . ILE A 1 441 ? 27.044 4.363 -37.798 1.00 91.88 441 ILE A N 1
ATOM 3553 C CA . ILE A 1 441 ? 28.146 4.009 -36.880 1.00 91.88 441 ILE A CA 1
ATOM 3554 C C . ILE A 1 441 ? 29.336 4.975 -36.999 1.00 91.88 441 ILE A C 1
ATOM 3556 O O . ILE A 1 441 ? 29.999 5.295 -36.012 1.00 91.88 441 ILE A O 1
ATOM 3560 N N . LEU A 1 442 ? 29.585 5.518 -38.193 1.00 90.69 442 LEU A N 1
ATOM 3561 C CA . LEU A 1 442 ? 30.576 6.576 -38.418 1.00 90.69 442 LEU A CA 1
ATOM 3562 C C . LEU A 1 442 ? 30.094 7.972 -37.991 1.00 90.69 442 LEU A C 1
ATOM 3564 O O . LEU A 1 442 ? 30.758 8.959 -38.303 1.00 90.69 442 LEU A O 1
ATOM 3568 N N . ARG A 1 443 ? 28.982 8.065 -37.255 1.00 91.88 443 ARG A N 1
ATOM 3569 C CA . ARG A 1 443 ? 28.393 9.299 -36.717 1.00 91.88 443 ARG A CA 1
ATOM 3570 C C . ARG A 1 443 ? 27.913 10.278 -37.795 1.00 91.88 443 ARG A C 1
ATOM 3572 O O . ARG A 1 443 ? 27.864 11.488 -37.560 1.00 91.88 443 ARG A O 1
ATOM 3579 N N . PHE A 1 444 ? 27.551 9.783 -38.980 1.00 90.88 444 PHE A N 1
ATOM 3580 C CA . PHE A 1 444 ? 26.822 10.590 -39.957 1.00 90.88 444 PHE A CA 1
ATOM 3581 C C . PHE A 1 444 ? 25.342 10.625 -39.587 1.00 90.88 444 PHE A C 1
ATOM 3583 O O . PHE A 1 444 ? 24.676 9.599 -39.617 1.00 90.88 444 PHE A O 1
ATOM 3590 N N . VAL A 1 445 ? 24.831 11.809 -39.244 1.00 85.12 445 VAL A N 1
ATOM 3591 C CA . VAL A 1 445 ? 23.427 11.987 -38.823 1.00 85.12 445 VAL A CA 1
ATOM 3592 C C . VAL A 1 445 ? 22.590 12.688 -39.896 1.00 85.12 445 VAL A C 1
ATOM 3594 O O . VAL A 1 445 ? 21.386 12.490 -39.970 1.00 85.12 445 VAL A O 1
ATOM 3597 N N . ALA A 1 446 ? 23.208 13.498 -40.761 1.00 89.56 446 ALA A N 1
ATOM 3598 C CA . ALA A 1 446 ? 22.483 14.182 -41.826 1.00 89.56 446 ALA A CA 1
ATOM 3599 C C . ALA A 1 446 ? 22.179 13.220 -42.984 1.00 89.56 446 ALA A C 1
ATOM 3601 O O . ALA A 1 446 ? 23.112 12.677 -43.578 1.00 89.56 446 ALA A O 1
ATOM 3602 N N . ASP A 1 447 ? 20.907 13.104 -43.381 1.00 91.19 447 ASP A N 1
ATOM 3603 C CA . ASP A 1 447 ? 20.452 12.240 -44.489 1.00 91.19 447 ASP A CA 1
ATOM 3604 C C . ASP A 1 447 ? 21.282 12.418 -45.764 1.00 91.19 447 ASP A C 1
ATOM 3606 O O . ASP A 1 447 ? 21.615 11.459 -46.460 1.00 91.19 447 ASP A O 1
ATOM 3610 N N . LYS A 1 448 ? 21.678 13.664 -46.055 1.00 93.94 448 LYS A N 1
ATOM 3611 C CA . LYS A 1 448 ? 22.543 13.981 -47.193 1.00 93.94 448 LYS A CA 1
ATOM 3612 C C . LYS A 1 448 ? 23.910 13.300 -47.085 1.00 93.94 448 LYS A C 1
ATOM 3614 O O . LYS A 1 448 ? 24.394 12.771 -48.081 1.00 93.94 448 LYS A O 1
ATOM 3619 N N . ASP A 1 449 ? 24.543 13.338 -45.918 1.00 93.25 449 ASP A N 1
ATOM 3620 C CA . ASP A 1 449 ? 25.873 12.757 -45.717 1.00 93.25 449 ASP A CA 1
ATOM 3621 C C . ASP A 1 449 ? 25.812 11.226 -45.702 1.00 93.25 449 ASP A C 1
ATOM 3623 O O . ASP A 1 449 ? 26.704 10.575 -46.242 1.00 93.25 449 ASP A O 1
ATOM 3627 N N . VAL A 1 450 ? 24.727 10.655 -45.171 1.00 95.06 450 VAL A N 1
ATOM 3628 C CA . VAL A 1 450 ? 24.444 9.215 -45.233 1.00 95.06 450 VAL A CA 1
ATOM 3629 C C . VAL A 1 450 ? 24.277 8.760 -46.686 1.00 95.06 450 VAL A C 1
ATOM 3631 O O . VAL A 1 450 ? 24.965 7.840 -47.125 1.00 95.06 450 VAL A O 1
ATOM 3634 N N . ALA A 1 451 ? 23.451 9.450 -47.479 1.00 95.44 451 ALA A N 1
ATOM 3635 C CA . ALA A 1 451 ? 23.270 9.139 -48.898 1.00 95.44 451 ALA A CA 1
ATOM 3636 C C . ALA A 1 451 ? 24.581 9.272 -49.695 1.00 95.44 451 ALA A C 1
ATOM 3638 O O . ALA A 1 451 ? 24.914 8.397 -50.495 1.00 95.44 451 ALA A O 1
ATOM 3639 N N . LEU A 1 452 ? 25.364 10.329 -49.440 1.00 95.25 452 LEU A N 1
ATOM 3640 C CA . LEU A 1 452 ? 26.681 10.517 -50.056 1.00 95.25 452 LEU A CA 1
ATOM 3641 C C . LEU A 1 452 ? 27.666 9.412 -49.666 1.00 95.25 452 LEU A C 1
ATOM 3643 O O . LEU A 1 452 ? 28.461 8.985 -50.505 1.00 95.25 452 LEU A O 1
ATOM 3647 N N . TYR A 1 453 ? 27.616 8.934 -48.422 1.00 95.31 453 TYR A N 1
ATOM 3648 C CA . TYR A 1 453 ? 28.415 7.803 -47.971 1.00 95.31 453 TYR A CA 1
ATOM 3649 C C . TYR A 1 453 ? 28.033 6.515 -48.694 1.00 95.31 453 TYR A C 1
ATOM 3651 O O . TYR A 1 453 ? 28.915 5.848 -49.239 1.00 95.31 453 TYR A O 1
ATOM 3659 N N . VAL A 1 454 ? 26.740 6.192 -48.761 1.00 95.44 454 VAL A N 1
ATOM 3660 C CA . VAL A 1 454 ? 26.245 5.007 -49.473 1.00 95.44 454 VAL A CA 1
ATOM 3661 C C . VAL A 1 454 ? 26.660 5.061 -50.945 1.00 95.44 454 VAL A C 1
ATOM 3663 O O . VAL A 1 454 ? 27.262 4.110 -51.442 1.00 95.44 454 VAL A O 1
ATOM 3666 N N . ASP A 1 455 ? 26.441 6.188 -51.627 1.00 94.56 455 ASP A N 1
ATOM 3667 C CA . ASP A 1 455 ? 26.834 6.375 -53.029 1.00 94.56 455 ASP A CA 1
ATOM 3668 C C . ASP A 1 455 ? 28.350 6.261 -53.232 1.00 94.56 455 ASP A C 1
ATOM 3670 O O . ASP A 1 455 ? 28.811 5.653 -54.202 1.00 94.56 455 ASP A O 1
ATOM 3674 N N . TYR A 1 456 ? 29.143 6.832 -52.321 1.00 93.50 456 TYR A N 1
ATOM 3675 C CA . TYR A 1 456 ? 30.598 6.729 -52.360 1.00 93.50 456 TYR A CA 1
ATOM 3676 C C . TYR A 1 456 ? 31.054 5.275 -52.232 1.00 93.50 456 TYR A C 1
ATOM 3678 O O . TYR A 1 456 ? 31.874 4.816 -53.031 1.00 93.50 456 TYR A O 1
ATOM 3686 N N . MET A 1 457 ? 30.524 4.544 -51.252 1.00 93.06 457 MET A N 1
ATOM 3687 C CA . MET A 1 457 ? 30.901 3.158 -50.987 1.00 93.06 457 MET A CA 1
ATOM 3688 C C . MET A 1 457 ? 30.461 2.236 -52.127 1.00 93.06 457 MET A C 1
ATOM 3690 O O . MET A 1 457 ? 31.274 1.456 -52.621 1.00 93.06 457 MET A O 1
ATOM 3694 N N . LEU A 1 458 ? 29.231 2.390 -52.634 1.00 91.88 458 LEU A N 1
ATOM 3695 C CA . LEU A 1 458 ? 28.749 1.654 -53.805 1.00 91.88 458 LEU A CA 1
ATOM 3696 C C . LEU A 1 458 ? 29.666 1.860 -55.011 1.00 91.88 458 LEU A C 1
ATOM 3698 O O . LEU A 1 458 ? 30.165 0.886 -55.570 1.00 91.88 458 LEU A O 1
ATOM 3702 N N . LYS A 1 459 ? 29.968 3.114 -55.366 1.00 89.62 459 LYS A N 1
ATOM 3703 C CA . LYS A 1 459 ? 30.821 3.414 -56.523 1.00 89.62 459 LYS A CA 1
ATOM 3704 C C . LYS A 1 459 ? 32.266 2.960 -56.319 1.00 89.62 459 LYS A C 1
ATOM 3706 O O . LYS A 1 459 ? 32.910 2.554 -57.280 1.00 89.62 459 LYS A O 1
ATOM 3711 N N . SER A 1 460 ? 32.818 3.074 -55.113 1.00 86.19 460 SER A N 1
ATOM 3712 C CA . SER A 1 460 ? 34.239 2.779 -54.874 1.00 86.19 460 SER A CA 1
ATOM 3713 C C . SER A 1 460 ? 34.543 1.292 -54.719 1.00 86.19 460 SER A C 1
ATOM 3715 O O . SER A 1 460 ? 35.595 0.852 -55.184 1.00 86.19 460 SER A O 1
ATOM 3717 N N . GLU A 1 461 ? 33.648 0.521 -54.099 1.00 84.44 461 GLU A N 1
ATOM 3718 C CA . GLU A 1 461 ? 33.942 -0.852 -53.675 1.00 84.44 461 GLU A CA 1
ATOM 3719 C C . GLU A 1 461 ? 33.066 -1.921 -54.345 1.00 84.44 461 GLU A C 1
ATOM 3721 O O . GLU A 1 461 ? 33.500 -3.076 -54.436 1.00 84.44 461 GLU A O 1
ATOM 3726 N N . TYR A 1 462 ? 31.872 -1.572 -54.845 1.00 85.06 462 TYR A N 1
ATOM 3727 C CA . TYR A 1 462 ? 30.862 -2.571 -55.231 1.00 85.06 462 TYR A CA 1
ATOM 3728 C C . TYR A 1 462 ? 30.431 -2.519 -56.694 1.00 85.06 462 TYR A C 1
ATOM 3730 O O . TYR A 1 462 ? 30.559 -3.528 -57.381 1.00 85.06 462 TYR A O 1
ATOM 3738 N N . ASP A 1 463 ? 29.977 -1.367 -57.190 1.00 85.44 463 ASP A N 1
ATOM 3739 C CA . ASP A 1 463 ? 29.575 -1.193 -58.593 1.00 85.44 463 ASP A CA 1
ATOM 3740 C C . ASP A 1 463 ? 30.775 -1.341 -59.538 1.00 85.44 463 ASP A C 1
ATOM 3742 O O . ASP A 1 463 ? 30.625 -1.650 -60.720 1.00 85.44 463 ASP A O 1
ATOM 3746 N N . GLY A 1 464 ? 31.982 -1.151 -58.997 1.00 77.62 464 GLY A N 1
ATOM 3747 C CA . GLY A 1 464 ? 33.214 -1.219 -59.752 1.00 77.62 464 GLY A CA 1
ATOM 3748 C C . GLY A 1 464 ? 33.219 -0.202 -60.887 1.00 77.62 464 GLY A C 1
ATOM 3749 O O . GLY A 1 464 ? 32.551 0.832 -60.862 1.00 77.62 464 GLY A O 1
ATOM 3750 N N . ARG A 1 465 ? 34.036 -0.496 -61.888 1.00 81.06 465 ARG A N 1
ATOM 3751 C CA . ARG A 1 465 ? 34.112 0.310 -63.093 1.00 81.06 465 ARG A CA 1
ATOM 3752 C C . ARG A 1 465 ? 33.064 -0.202 -64.095 1.00 81.06 465 ARG A C 1
ATOM 3754 O O . ARG A 1 465 ? 33.067 -1.408 -64.341 1.00 81.06 465 ARG A O 1
ATOM 3761 N N . PRO A 1 466 ? 32.224 0.670 -64.691 1.00 83.00 466 PRO A N 1
ATOM 3762 C CA . PRO A 1 466 ? 31.254 0.257 -65.706 1.00 83.00 466 PRO A CA 1
ATOM 3763 C C . PRO A 1 466 ? 31.912 -0.525 -66.853 1.00 83.00 466 PRO A C 1
ATOM 3765 O O . PRO A 1 466 ? 33.038 -0.205 -67.246 1.00 83.00 466 PRO A O 1
ATOM 3768 N N . GLU A 1 467 ? 31.222 -1.538 -67.390 1.00 81.06 467 GLU A N 1
ATOM 3769 C CA . GLU A 1 467 ? 31.744 -2.395 -68.474 1.00 81.06 467 GLU A CA 1
ATOM 3770 C C . GLU A 1 467 ? 32.075 -1.602 -69.749 1.00 81.06 467 GLU A C 1
ATOM 3772 O O . GLU A 1 467 ? 32.993 -1.955 -70.485 1.00 81.06 467 GLU A O 1
ATOM 3777 N N . ASP A 1 468 ? 31.353 -0.509 -69.993 1.00 78.25 468 ASP A N 1
ATOM 3778 C CA . ASP A 1 468 ? 31.521 0.398 -71.128 1.00 78.25 468 ASP A CA 1
ATOM 3779 C C . ASP A 1 468 ? 32.564 1.505 -70.890 1.00 78.25 468 ASP A C 1
ATOM 3781 O O . ASP A 1 468 ? 32.868 2.287 -71.794 1.00 78.25 468 ASP A O 1
ATOM 3785 N N . TRP A 1 469 ? 33.159 1.571 -69.697 1.00 78.56 469 TRP A N 1
ATOM 3786 C CA . TRP A 1 469 ? 34.232 2.518 -69.406 1.00 78.56 469 TRP A CA 1
ATOM 3787 C C . TRP A 1 469 ? 35.510 2.130 -70.167 1.00 78.56 469 TRP A C 1
ATOM 3789 O O . TRP A 1 469 ? 35.820 0.949 -70.317 1.00 78.56 469 TRP A O 1
ATOM 3799 N N . LEU A 1 470 ? 36.310 3.103 -70.612 1.00 76.81 470 LEU A N 1
ATOM 3800 C CA . LEU A 1 470 ? 37.504 2.869 -71.445 1.00 76.81 470 LEU A CA 1
ATOM 3801 C C . LEU A 1 470 ? 38.605 2.103 -70.692 1.00 76.81 470 LEU A C 1
ATOM 3803 O O . LEU A 1 470 ? 39.082 2.590 -69.673 1.00 76.81 470 LEU A O 1
ATOM 3807 N N . GLU A 1 471 ? 39.030 0.906 -71.155 1.00 74.19 471 GLU A N 1
ATOM 3808 C CA . GLU A 1 471 ? 40.038 0.010 -70.502 1.00 74.19 471 GLU A CA 1
ATOM 3809 C C . GLU A 1 471 ? 41.278 0.734 -69.987 1.00 74.19 471 GLU A C 1
ATOM 3811 O O . GLU A 1 471 ? 41.756 0.430 -68.898 1.00 74.19 471 GLU A O 1
ATOM 3816 N N . GLN A 1 472 ? 41.714 1.759 -70.707 1.00 74.12 472 GLN A N 1
ATOM 3817 C CA . GLN A 1 472 ? 42.935 2.505 -70.427 1.00 74.12 472 GLN A CA 1
ATOM 3818 C C . GLN A 1 472 ? 42.761 3.623 -69.387 1.00 74.12 472 GLN A C 1
ATOM 3820 O O . GLN A 1 472 ? 43.754 4.199 -68.951 1.00 74.12 472 GLN A O 1
ATOM 3825 N N . GLU A 1 473 ? 41.530 3.916 -68.964 1.00 75.06 473 GLU A N 1
ATOM 3826 C CA . GLU A 1 473 ? 41.218 5.054 -68.106 1.00 75.06 473 GLU A CA 1
ATOM 3827 C C . GLU A 1 473 ? 40.923 4.655 -66.655 1.00 75.06 473 GLU A C 1
ATOM 3829 O O . GLU A 1 473 ? 40.295 3.630 -66.354 1.00 75.06 473 GLU A O 1
ATOM 3834 N N . SER A 1 474 ? 41.359 5.517 -65.736 1.00 78.56 474 SER A N 1
ATOM 3835 C CA . SER A 1 474 ? 41.062 5.384 -64.311 1.00 78.56 474 SER A CA 1
ATOM 3836 C C . SER A 1 474 ? 39.596 5.730 -64.036 1.00 78.56 474 SER A C 1
ATOM 3838 O O . SER A 1 474 ? 39.052 6.690 -64.576 1.00 78.56 474 SER A O 1
ATOM 3840 N N . TYR A 1 475 ? 38.937 4.950 -63.178 1.00 83.88 475 TYR A N 1
ATOM 3841 C CA . TYR A 1 475 ? 37.577 5.250 -62.733 1.00 83.88 475 TYR A CA 1
ATOM 3842 C C . TYR A 1 475 ? 37.623 6.304 -61.616 1.00 83.88 475 TYR A C 1
ATOM 3844 O O . TYR A 1 475 ? 38.121 6.041 -60.515 1.00 83.88 475 TYR A O 1
ATOM 3852 N N . HIS A 1 476 ? 37.165 7.518 -61.932 1.00 87.25 476 HIS A N 1
ATOM 3853 C CA . HIS A 1 476 ? 37.289 8.699 -61.068 1.00 87.25 476 HIS A CA 1
ATOM 3854 C C . HIS A 1 476 ? 35.990 9.101 -60.354 1.00 87.25 476 HIS A C 1
ATOM 3856 O O . HIS A 1 476 ? 36.046 9.953 -59.471 1.00 87.25 476 HIS A O 1
ATOM 3862 N N . GLU A 1 477 ? 34.843 8.485 -60.663 1.00 88.44 477 GLU A N 1
ATOM 3863 C CA . GLU A 1 477 ? 33.537 8.861 -60.090 1.00 88.44 477 GLU A CA 1
ATOM 3864 C C . GLU A 1 477 ? 33.499 8.919 -58.552 1.00 88.44 477 GLU A C 1
ATOM 3866 O O . GLU A 1 477 ? 33.012 9.921 -58.022 1.00 88.44 477 GLU A O 1
ATOM 3871 N N . PRO A 1 478 ? 34.056 7.943 -57.799 1.00 89.44 478 PRO A N 1
ATOM 3872 C CA . PRO A 1 478 ? 34.099 8.052 -56.342 1.00 89.44 478 PRO A CA 1
ATOM 3873 C C . PRO A 1 478 ? 34.894 9.268 -55.857 1.00 89.44 478 PRO A C 1
ATOM 3875 O O . PRO A 1 478 ? 34.548 9.869 -54.848 1.00 89.44 478 PRO A O 1
ATOM 3878 N N . ILE A 1 479 ? 35.954 9.655 -56.575 1.00 90.38 479 ILE A N 1
ATOM 3879 C CA . ILE A 1 479 ? 36.786 10.811 -56.217 1.00 90.38 479 ILE A CA 1
ATOM 3880 C C . ILE A 1 479 ? 36.067 12.110 -56.561 1.00 90.38 479 ILE A C 1
ATOM 3882 O O . ILE A 1 479 ? 36.065 13.028 -55.746 1.00 90.38 479 ILE A O 1
ATOM 3886 N N . TRP A 1 480 ? 35.425 12.193 -57.729 1.00 92.44 480 TRP A N 1
ATOM 3887 C CA . TRP A 1 480 ? 34.622 13.363 -58.080 1.00 92.44 480 TRP A CA 1
ATOM 3888 C C . TRP A 1 480 ? 33.498 13.591 -57.083 1.00 92.44 480 TRP A C 1
ATOM 3890 O O . TRP A 1 480 ? 33.303 14.725 -56.675 1.00 92.44 480 TRP A O 1
ATOM 3900 N N . LEU A 1 481 ? 32.832 12.532 -56.612 1.00 92.69 481 LEU A N 1
ATOM 3901 C CA . LEU A 1 481 ? 31.815 12.655 -55.567 1.00 92.69 481 LEU A CA 1
ATOM 3902 C C . LEU A 1 481 ? 32.361 13.351 -54.308 1.00 92.69 481 LEU A C 1
ATOM 3904 O O . LEU A 1 481 ? 31.684 14.207 -53.742 1.00 92.69 481 LEU A O 1
ATOM 3908 N N . LEU A 1 482 ? 33.590 13.025 -53.893 1.00 92.81 482 LEU A N 1
ATOM 3909 C CA . LEU A 1 482 ? 34.238 13.659 -52.743 1.00 92.81 482 LEU A CA 1
ATOM 3910 C C . LEU A 1 482 ? 34.691 15.101 -53.032 1.00 92.81 482 LEU A C 1
ATOM 3912 O O . LEU A 1 482 ? 34.574 15.957 -52.157 1.00 92.81 482 LEU A O 1
ATOM 3916 N N . ILE A 1 483 ? 35.193 15.382 -54.240 1.00 90.75 483 ILE A N 1
ATOM 3917 C CA . ILE A 1 483 ? 35.581 16.738 -54.674 1.00 90.75 483 ILE A CA 1
ATOM 3918 C C . ILE A 1 483 ? 34.356 17.658 -54.731 1.00 90.75 483 ILE A C 1
ATOM 3920 O O . ILE A 1 483 ? 34.414 18.789 -54.253 1.00 90.75 483 ILE A O 1
ATOM 3924 N N . ASP A 1 484 ? 33.246 17.154 -55.269 1.00 92.75 484 ASP A N 1
ATOM 3925 C CA . ASP A 1 484 ? 31.985 17.881 -55.422 1.00 92.75 484 ASP A CA 1
ATOM 3926 C C . ASP A 1 484 ? 31.287 18.102 -54.061 1.00 92.75 484 ASP A C 1
ATOM 3928 O O . ASP A 1 484 ? 30.445 18.991 -53.927 1.00 92.75 484 ASP A O 1
ATOM 3932 N N . ASN A 1 485 ? 31.666 17.341 -53.023 1.00 94.75 485 ASN A N 1
ATOM 3933 C CA . ASN A 1 485 ? 31.121 17.436 -51.665 1.00 94.75 485 ASN A CA 1
ATOM 3934 C C . ASN A 1 485 ? 32.238 17.603 -50.607 1.00 94.75 485 ASN A C 1
ATOM 3936 O O . ASN A 1 485 ? 32.454 16.719 -49.771 1.00 94.75 485 ASN A O 1
ATOM 3940 N N . PRO A 1 486 ? 32.940 18.754 -50.576 1.00 93.50 486 PRO A N 1
ATOM 3941 C CA . PRO A 1 486 ? 34.126 18.945 -49.733 1.00 93.50 486 PRO A CA 1
ATOM 3942 C C . PRO A 1 486 ? 33.831 18.901 -48.223 1.00 93.50 486 PRO A C 1
ATOM 3944 O O . PRO A 1 486 ? 34.687 18.489 -47.433 1.00 93.50 486 PRO A O 1
ATOM 3947 N N . ALA A 1 487 ? 32.620 19.295 -47.810 1.00 93.62 487 ALA A N 1
ATOM 3948 C CA . ALA A 1 487 ? 32.169 19.186 -46.421 1.00 93.62 487 ALA A CA 1
ATOM 3949 C C . ALA A 1 487 ? 32.042 17.715 -45.988 1.00 93.62 487 ALA A C 1
ATOM 3951 O O . ALA A 1 487 ? 32.640 17.321 -44.985 1.00 93.62 487 ALA A O 1
ATOM 3952 N N . PHE A 1 488 ? 31.366 16.896 -46.803 1.00 93.88 488 PHE A N 1
ATOM 3953 C CA . PHE A 1 488 ? 31.249 15.452 -46.593 1.00 93.88 488 PHE A CA 1
ATOM 3954 C C . PHE A 1 488 ? 32.625 14.780 -46.564 1.00 93.88 488 PHE A C 1
ATOM 3956 O O . PHE A 1 488 ? 32.925 14.035 -45.638 1.00 93.88 488 PHE A O 1
ATOM 3963 N N . TRP A 1 489 ? 33.514 15.102 -47.511 1.00 93.19 489 TRP A N 1
ATOM 3964 C CA . TRP A 1 489 ? 34.882 14.572 -47.516 1.00 93.19 489 TRP A CA 1
ATOM 3965 C C . TRP A 1 489 ? 35.640 14.881 -46.217 1.00 93.19 489 TRP A C 1
ATOM 3967 O O . TRP A 1 489 ? 36.329 14.021 -45.662 1.00 93.19 489 TRP A O 1
ATOM 3977 N N . THR A 1 490 ? 35.506 16.108 -45.712 1.00 93.12 490 THR A N 1
ATOM 3978 C CA . THR A 1 490 ? 36.146 16.522 -44.459 1.00 93.12 490 THR A CA 1
ATOM 3979 C C . THR A 1 490 ? 35.605 15.723 -43.272 1.00 93.12 490 THR A C 1
ATOM 3981 O O . THR A 1 490 ? 36.401 15.236 -42.465 1.00 93.12 490 THR A O 1
ATOM 3984 N N . ALA A 1 491 ? 34.284 15.534 -43.195 1.00 91.50 491 ALA A N 1
ATOM 3985 C CA . ALA A 1 491 ? 33.638 14.718 -42.169 1.00 91.50 491 ALA A CA 1
ATOM 3986 C C . ALA A 1 491 ? 34.060 13.241 -42.269 1.00 91.50 491 ALA A C 1
ATOM 3988 O O . ALA A 1 491 ? 34.571 12.685 -41.301 1.00 91.50 491 ALA A O 1
ATOM 3989 N N . LEU A 1 492 ? 33.982 12.639 -43.458 1.00 92.00 492 LEU A N 1
ATOM 3990 C CA . LEU A 1 492 ? 34.376 11.253 -43.711 1.00 92.00 492 LEU A CA 1
ATOM 3991 C C . LEU A 1 492 ? 35.819 10.970 -43.317 1.00 92.00 492 LEU A C 1
ATOM 3993 O O . LEU A 1 492 ? 36.102 9.976 -42.652 1.00 92.00 492 LEU A O 1
ATOM 3997 N N . LYS A 1 493 ? 36.734 11.869 -43.673 1.00 92.12 493 LYS A N 1
ATOM 3998 C CA . LYS A 1 493 ? 38.131 11.770 -43.267 1.00 92.12 493 LYS A CA 1
ATOM 3999 C C . LYS A 1 493 ? 38.299 11.864 -41.753 1.00 92.12 493 LYS A C 1
ATOM 4001 O O . LYS A 1 493 ? 39.087 11.099 -41.203 1.00 92.12 493 LYS A O 1
ATOM 4006 N N . ARG A 1 494 ? 37.594 12.785 -41.086 1.00 92.31 494 ARG A N 1
ATOM 4007 C CA . ARG A 1 494 ? 37.644 12.929 -39.624 1.00 92.31 494 ARG A CA 1
ATOM 4008 C C . ARG A 1 494 ? 37.201 11.641 -38.939 1.00 92.31 494 ARG A C 1
ATOM 4010 O O . ARG A 1 494 ? 37.926 11.152 -38.082 1.00 92.31 494 ARG A O 1
ATOM 4017 N N . GLU A 1 495 ? 36.066 11.081 -39.344 1.00 90.56 495 GLU A N 1
ATOM 4018 C CA . GLU A 1 495 ? 35.484 9.903 -38.694 1.00 90.56 495 GLU A CA 1
ATOM 4019 C C . GLU A 1 495 ? 36.268 8.623 -39.017 1.00 90.56 495 GLU A C 1
ATOM 4021 O O . GLU A 1 495 ? 36.688 7.904 -38.111 1.00 90.56 495 GLU A O 1
ATOM 4026 N N . ARG A 1 496 ? 36.613 8.372 -40.287 1.00 87.69 496 ARG A N 1
ATOM 4027 C CA . ARG A 1 496 ? 37.391 7.178 -40.672 1.00 87.69 496 ARG A CA 1
ATOM 4028 C C . ARG A 1 496 ? 38.829 7.182 -40.146 1.00 87.69 496 ARG A C 1
ATOM 4030 O O . ARG A 1 496 ? 39.396 6.113 -39.934 1.00 87.69 496 ARG A O 1
ATOM 4037 N N . ARG A 1 497 ? 39.445 8.349 -39.915 1.00 89.81 497 ARG A N 1
ATOM 4038 C CA . ARG A 1 497 ? 40.795 8.408 -39.324 1.00 89.81 497 ARG A CA 1
ATOM 4039 C C . ARG A 1 497 ? 40.825 8.072 -37.838 1.00 89.81 497 ARG A C 1
ATOM 4041 O O . ARG A 1 497 ? 41.890 7.677 -37.370 1.00 89.81 497 ARG A O 1
ATOM 4048 N N . LYS A 1 498 ? 39.694 8.165 -37.126 1.00 87.44 498 LYS A N 1
ATOM 4049 C CA . LYS A 1 498 ? 39.587 7.679 -35.741 1.00 87.44 498 LYS A CA 1
ATOM 4050 C C . LYS A 1 498 ? 39.796 6.166 -35.671 1.00 87.44 498 LYS A C 1
ATOM 4052 O O . LYS A 1 498 ? 40.486 5.695 -34.778 1.00 87.44 498 LYS A O 1
ATOM 4057 N N . THR A 1 499 ? 39.266 5.418 -36.643 1.00 84.12 499 THR A N 1
ATOM 4058 C CA . THR A 1 499 ? 39.401 3.951 -36.697 1.00 84.12 499 THR A CA 1
ATOM 4059 C C . THR A 1 499 ? 40.667 3.499 -37.422 1.00 84.12 499 THR A C 1
ATOM 4061 O O . THR A 1 499 ? 41.302 2.524 -37.027 1.00 84.12 499 THR A O 1
ATOM 4064 N N . LYS A 1 500 ? 41.084 4.213 -38.473 1.00 88.75 500 LYS A N 1
ATOM 4065 C CA . LYS A 1 500 ? 42.307 3.909 -39.225 1.00 88.75 500 LYS A CA 1
ATOM 4066 C C . LYS A 1 500 ? 43.026 5.194 -39.621 1.00 88.75 500 LYS A C 1
ATOM 4068 O O . LYS A 1 500 ? 42.698 5.811 -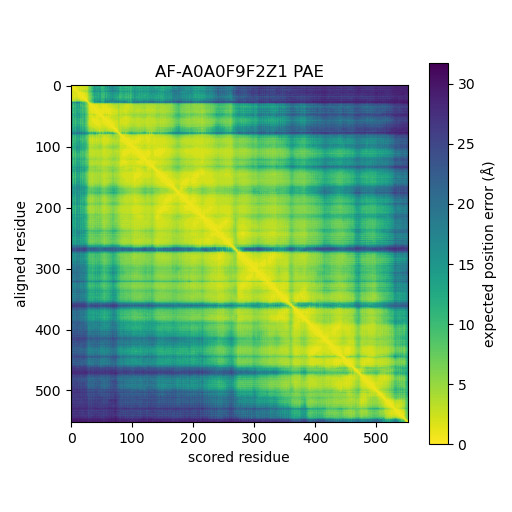40.629 1.00 88.75 500 LYS A O 1
ATOM 4073 N N . ALA A 1 501 ? 44.074 5.557 -38.880 1.00 86.75 501 ALA A N 1
ATOM 4074 C CA . ALA A 1 501 ? 44.810 6.818 -39.060 1.00 86.75 501 ALA A CA 1
ATOM 4075 C C . ALA A 1 501 ? 45.336 7.058 -40.492 1.00 86.75 501 ALA A C 1
ATOM 4077 O O . ALA A 1 501 ? 45.432 8.200 -40.940 1.00 86.75 501 ALA A O 1
ATOM 4078 N N . THR A 1 502 ? 45.653 5.992 -41.233 1.00 88.12 502 THR A N 1
ATOM 4079 C CA . THR A 1 502 ? 46.136 6.069 -42.622 1.00 88.12 502 THR A CA 1
ATOM 4080 C C . THR A 1 502 ? 45.020 6.108 -43.669 1.00 88.12 502 THR A C 1
ATOM 4082 O O . THR A 1 502 ? 45.301 6.239 -44.863 1.00 88.12 502 THR A O 1
ATOM 4085 N N . TRP A 1 503 ? 43.753 6.000 -43.258 1.00 88.25 503 TRP A N 1
ATOM 4086 C CA . TRP A 1 503 ? 42.616 5.994 -44.169 1.00 88.25 503 TRP A CA 1
ATOM 4087 C C . TRP A 1 503 ? 42.525 7.317 -44.937 1.00 88.25 503 TRP A C 1
ATOM 4089 O O . TRP A 1 503 ? 42.704 8.415 -44.398 1.00 88.25 503 TRP A O 1
ATOM 4099 N N . GLY A 1 504 ? 42.293 7.193 -46.242 1.00 80.25 504 GLY A N 1
ATOM 4100 C CA . GLY A 1 504 ? 42.172 8.322 -47.153 1.00 80.25 504 GLY A CA 1
ATOM 4101 C C . GLY A 1 504 ? 43.486 9.000 -47.556 1.00 80.25 504 GLY A C 1
ATOM 4102 O O . GLY A 1 504 ? 43.432 9.850 -48.433 1.00 80.25 504 GLY A O 1
ATOM 4103 N N . LEU A 1 505 ? 44.660 8.633 -47.015 1.00 85.12 505 LEU A N 1
ATOM 4104 C CA . LEU A 1 505 ? 45.938 9.240 -47.444 1.00 85.12 505 LEU A CA 1
ATOM 4105 C C . LEU A 1 505 ? 46.235 8.989 -48.929 1.00 85.12 505 LEU A C 1
ATOM 4107 O O . LEU A 1 505 ? 46.693 9.882 -49.638 1.00 85.12 505 LEU A O 1
ATOM 4111 N N . ASP A 1 506 ? 45.948 7.786 -49.424 1.00 83.94 506 ASP A N 1
ATOM 4112 C CA . ASP A 1 506 ? 46.120 7.487 -50.848 1.00 83.94 506 ASP A CA 1
ATOM 4113 C C . ASP A 1 506 ? 45.032 8.136 -51.709 1.00 83.94 506 ASP A C 1
ATOM 4115 O O . ASP A 1 506 ? 45.307 8.518 -52.845 1.00 83.94 506 ASP A O 1
ATOM 4119 N N . LEU A 1 507 ? 43.828 8.348 -51.163 1.00 85.81 507 LEU A N 1
ATOM 4120 C CA . LEU A 1 507 ? 42.804 9.151 -51.834 1.00 85.81 507 LEU A CA 1
ATOM 4121 C C . LEU A 1 507 ? 43.275 10.600 -51.971 1.00 85.81 507 LEU A C 1
ATOM 4123 O O . LEU A 1 507 ? 43.226 11.132 -53.069 1.00 85.81 507 LEU A O 1
ATOM 4127 N N . GLU A 1 508 ? 43.837 11.208 -50.924 1.00 85.00 508 GLU A N 1
ATOM 4128 C CA . GLU A 1 508 ? 44.384 12.574 -50.982 1.00 85.00 508 GLU A CA 1
ATOM 4129 C C . GLU A 1 508 ? 45.461 12.722 -52.064 1.00 85.00 508 GLU A C 1
ATOM 4131 O O . GLU A 1 508 ? 45.434 13.683 -52.832 1.00 85.00 508 GLU A O 1
ATOM 4136 N N . LYS A 1 509 ? 46.360 11.737 -52.205 1.00 86.44 509 LYS A N 1
ATOM 4137 C CA . LYS A 1 509 ? 47.335 11.715 -53.312 1.00 86.44 509 LYS A CA 1
ATOM 4138 C C . LYS A 1 509 ? 46.654 11.621 -54.679 1.00 86.44 509 LYS A C 1
ATOM 4140 O O . LYS A 1 509 ? 47.123 12.224 -55.640 1.00 86.44 509 LYS A O 1
ATOM 4145 N N . ARG A 1 510 ? 45.555 10.865 -54.784 1.00 84.19 510 ARG A N 1
ATOM 4146 C CA . ARG A 1 510 ? 44.780 10.738 -56.026 1.00 84.19 510 ARG A CA 1
ATOM 4147 C C . ARG A 1 510 ? 44.006 12.009 -56.369 1.00 84.19 510 ARG A C 1
ATOM 4149 O O . ARG A 1 510 ? 43.815 12.241 -57.556 1.00 84.19 510 ARG A O 1
ATOM 4156 N N . PHE A 1 511 ? 43.603 12.839 -55.402 1.00 85.25 511 PHE A N 1
ATOM 4157 C CA . PHE A 1 511 ? 42.893 14.099 -55.683 1.00 85.25 511 PHE A CA 1
ATOM 4158 C C . PHE A 1 511 ? 43.751 15.036 -56.538 1.00 85.25 511 PHE A C 1
ATOM 4160 O O . PHE A 1 511 ? 43.255 15.572 -57.521 1.00 85.25 511 PHE A O 1
ATOM 4167 N N . ALA A 1 512 ? 45.045 15.164 -56.222 1.00 82.62 512 ALA A N 1
ATOM 4168 C CA . ALA A 1 512 ? 45.975 16.001 -56.986 1.00 82.62 512 ALA A CA 1
ATOM 4169 C C . ALA A 1 512 ? 46.138 15.555 -58.451 1.00 82.62 512 ALA A C 1
ATOM 4171 O O . ALA A 1 512 ? 46.433 16.375 -59.313 1.00 82.62 512 ALA A O 1
ATOM 4172 N N . ASN A 1 513 ? 45.918 14.266 -58.727 1.00 85.38 513 ASN A N 1
ATOM 4173 C CA . ASN A 1 513 ? 46.066 13.668 -60.054 1.00 85.38 513 ASN A CA 1
ATOM 4174 C C . ASN A 1 513 ? 44.719 13.363 -60.731 1.00 85.38 513 ASN A C 1
ATOM 4176 O O . ASN A 1 513 ? 44.701 12.774 -61.809 1.00 85.38 513 ASN A O 1
ATOM 4180 N N . THR A 1 514 ? 43.590 13.691 -60.095 1.00 86.19 514 THR A N 1
ATOM 4181 C CA . THR A 1 514 ? 42.263 13.429 -60.659 1.00 86.19 514 THR A CA 1
ATOM 4182 C C . THR A 1 514 ? 41.805 14.664 -61.431 1.00 86.19 514 THR A C 1
ATOM 4184 O O . THR A 1 514 ? 41.591 15.708 -60.812 1.00 86.19 514 THR A O 1
ATOM 4187 N N . PRO A 1 515 ? 41.640 14.583 -62.765 1.00 87.00 515 PRO A N 1
ATOM 4188 C CA . PRO A 1 515 ? 41.144 15.710 -63.546 1.00 87.00 515 PRO A CA 1
ATOM 4189 C C . PRO A 1 515 ? 39.720 16.065 -63.109 1.00 87.00 515 PRO A C 1
ATOM 4191 O O . PRO A 1 515 ? 38.963 15.198 -62.674 1.00 87.00 515 PRO A O 1
ATOM 4194 N N . SER A 1 516 ? 39.319 17.331 -63.246 1.00 85.81 516 SER A N 1
ATOM 4195 C CA . SER A 1 516 ? 37.919 17.716 -63.017 1.00 85.81 516 SER A CA 1
ATOM 4196 C C . SER A 1 516 ? 36.990 17.019 -64.020 1.00 85.81 516 SER A C 1
ATOM 4198 O O . SER A 1 516 ? 37.426 16.671 -65.119 1.00 85.81 516 SER A O 1
ATOM 4200 N N . ARG A 1 517 ? 35.692 16.872 -63.697 1.00 85.69 517 ARG A N 1
ATOM 4201 C CA . ARG A 1 517 ? 34.687 16.311 -64.630 1.00 85.69 517 ARG A CA 1
ATOM 4202 C C . ARG A 1 517 ? 34.741 16.987 -66.007 1.00 85.69 517 ARG A C 1
ATOM 4204 O O . ARG A 1 517 ? 34.661 16.314 -67.030 1.00 85.69 517 ARG A O 1
ATOM 4211 N N . LYS A 1 518 ? 34.936 18.313 -66.035 1.00 84.88 518 LYS A N 1
ATOM 4212 C CA . LYS A 1 518 ? 35.073 19.094 -67.273 1.00 84.88 518 LYS A CA 1
ATOM 4213 C C . LYS A 1 518 ? 36.328 18.699 -68.055 1.00 84.88 518 LYS A C 1
ATOM 4215 O O . LYS A 1 518 ? 36.225 18.397 -69.235 1.00 84.88 518 LYS A O 1
ATOM 4220 N N . VAL A 1 519 ? 37.493 18.667 -67.405 1.00 84.25 519 VAL A N 1
ATOM 4221 C CA . VAL A 1 519 ? 38.758 18.279 -68.056 1.00 84.25 519 VAL A CA 1
ATOM 4222 C C . VAL A 1 519 ? 38.689 16.837 -68.560 1.00 84.25 519 VAL A C 1
ATOM 4224 O O . VAL A 1 519 ? 39.122 16.551 -69.671 1.00 84.25 519 VAL A O 1
ATOM 4227 N N . TYR A 1 520 ? 38.078 15.939 -67.789 1.00 84.56 520 TYR A N 1
ATOM 4228 C CA . TYR A 1 520 ? 37.910 14.548 -68.187 1.00 84.56 520 TYR A CA 1
ATOM 4229 C C . TYR A 1 520 ? 36.957 14.375 -69.378 1.00 84.56 520 TYR A C 1
ATOM 4231 O O . TYR A 1 520 ? 37.257 13.614 -70.291 1.00 84.56 520 TYR A O 1
ATOM 4239 N N . ALA A 1 521 ? 35.849 15.122 -69.431 1.00 83.88 521 ALA A N 1
ATOM 4240 C CA . ALA A 1 521 ? 34.950 15.112 -70.587 1.00 83.88 521 ALA A CA 1
ATOM 4241 C C . ALA A 1 521 ? 35.665 15.557 -71.876 1.00 83.88 521 ALA A C 1
ATOM 4243 O O . ALA A 1 521 ? 35.463 14.969 -72.940 1.00 83.88 521 ALA A O 1
ATOM 4244 N N . LEU A 1 522 ? 36.552 16.551 -71.774 1.00 85.44 522 LEU A N 1
ATOM 4245 C CA . LEU A 1 522 ? 37.3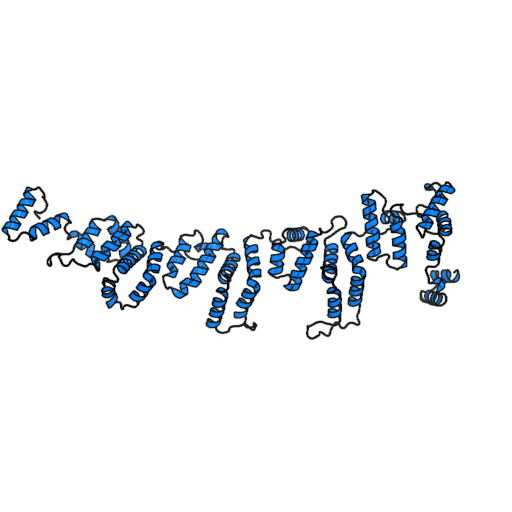99 16.984 -72.887 1.00 85.44 522 LEU A CA 1
ATOM 4246 C C . LEU A 1 522 ? 38.436 15.914 -73.254 1.00 85.44 522 LEU A C 1
ATOM 4248 O O . LEU A 1 522 ? 38.678 15.666 -74.432 1.00 85.44 522 LEU A O 1
ATOM 4252 N N . LEU A 1 523 ? 39.003 15.212 -72.273 1.00 83.69 523 LEU A N 1
ATOM 4253 C CA . LEU A 1 523 ? 39.914 14.094 -72.518 1.00 83.69 523 LEU A CA 1
ATOM 4254 C C . LEU A 1 523 ? 39.226 12.934 -73.262 1.00 83.69 523 LEU A C 1
ATOM 4256 O O . LEU A 1 523 ? 39.796 12.407 -74.218 1.00 83.69 523 LEU A O 1
ATOM 4260 N N . ILE A 1 524 ? 37.988 12.581 -72.895 1.00 82.75 524 ILE A N 1
ATOM 4261 C CA . ILE A 1 524 ? 37.181 11.587 -73.627 1.00 82.75 524 ILE A CA 1
ATOM 4262 C C . ILE A 1 524 ? 36.945 12.057 -75.065 1.00 82.75 524 ILE A C 1
ATOM 4264 O O . ILE A 1 524 ? 37.258 11.330 -76.008 1.00 82.75 524 ILE A O 1
ATOM 4268 N N . GLY A 1 525 ? 36.476 13.298 -75.250 1.00 84.25 525 GLY A N 1
ATOM 4269 C CA . GLY A 1 525 ? 36.239 13.869 -76.580 1.00 84.25 525 GLY A CA 1
ATOM 4270 C C . GLY A 1 525 ? 37.493 13.878 -77.461 1.00 84.25 525 GLY A C 1
ATOM 4271 O O . GLY A 1 525 ? 37.410 13.689 -78.678 1.00 84.25 525 GLY A O 1
ATOM 4272 N N . TYR A 1 526 ? 38.669 14.030 -76.847 1.00 85.12 526 TYR A N 1
ATOM 4273 C CA . TYR A 1 526 ? 39.955 13.875 -77.513 1.00 85.12 526 TYR A CA 1
ATOM 4274 C C . TYR A 1 526 ? 40.212 12.415 -77.911 1.00 85.12 526 TYR A C 1
ATOM 4276 O O . TYR A 1 526 ? 40.530 12.144 -79.069 1.00 85.12 526 TYR A O 1
ATOM 4284 N N . TYR A 1 527 ? 40.051 11.449 -77.006 1.00 82.69 527 TYR A N 1
ATOM 4285 C CA . TYR A 1 527 ? 40.335 10.045 -77.312 1.00 82.69 527 TYR A CA 1
ATOM 4286 C C . TYR A 1 527 ? 39.385 9.417 -78.336 1.00 82.69 527 TYR A C 1
ATOM 4288 O O . TYR A 1 527 ? 39.862 8.642 -79.177 1.00 82.69 527 TYR A O 1
ATOM 4296 N N . ASP A 1 528 ? 38.113 9.815 -78.339 1.00 82.56 528 ASP A N 1
ATOM 4297 C CA . ASP A 1 528 ? 37.089 9.353 -79.285 1.00 82.56 528 ASP A CA 1
ATOM 4298 C C . ASP A 1 528 ? 37.399 9.740 -80.739 1.00 82.56 528 ASP A C 1
ATOM 4300 O O . ASP A 1 528 ? 36.982 9.072 -81.694 1.00 82.56 528 ASP A O 1
ATOM 4304 N N . ARG A 1 529 ? 38.191 10.800 -80.946 1.00 86.69 529 ARG A N 1
ATOM 4305 C CA . ARG A 1 529 ? 38.641 11.209 -82.279 1.00 86.69 529 ARG A CA 1
ATOM 4306 C C . ARG A 1 529 ? 39.667 10.193 -82.798 1.00 86.69 529 ARG A C 1
ATOM 4308 O O . ARG A 1 529 ? 40.774 10.051 -82.269 1.00 86.69 529 ARG A O 1
ATOM 4315 N N . ARG A 1 530 ? 39.322 9.488 -83.882 1.00 85.75 530 ARG A N 1
ATOM 4316 C CA . ARG A 1 530 ? 40.218 8.519 -84.537 1.00 85.75 530 ARG A CA 1
ATOM 4317 C C . ARG A 1 530 ? 41.295 9.228 -85.365 1.00 85.75 530 ARG A C 1
ATOM 4319 O O . ARG A 1 530 ? 41.002 9.848 -86.384 1.00 85.75 530 ARG A O 1
ATOM 4326 N N . GLY A 1 531 ? 42.554 9.057 -84.961 1.00 85.25 531 GLY A N 1
ATOM 4327 C CA . GLY A 1 531 ? 43.737 9.538 -85.679 1.00 85.25 531 GLY A CA 1
ATOM 4328 C C . GLY A 1 531 ? 44.304 10.854 -85.137 1.00 85.25 531 GLY A C 1
ATOM 4329 O O . GLY A 1 531 ? 43.573 11.723 -84.669 1.00 85.25 531 GLY A O 1
ATOM 4330 N N . ILE A 1 532 ? 45.630 11.000 -85.235 1.00 85.69 532 ILE A N 1
ATOM 4331 C CA . ILE A 1 532 ? 46.402 12.122 -84.663 1.00 85.69 532 ILE A CA 1
ATOM 4332 C C . ILE A 1 532 ? 45.864 13.477 -85.144 1.00 85.69 532 ILE A C 1
ATOM 4334 O O . ILE A 1 532 ? 45.622 14.367 -84.342 1.00 85.69 532 ILE A O 1
ATOM 4338 N N . LYS A 1 533 ? 45.561 13.609 -86.440 1.00 87.88 533 LYS A N 1
ATOM 4339 C CA . LYS A 1 533 ? 45.059 14.867 -87.011 1.00 87.88 533 LYS A CA 1
ATOM 4340 C C . LYS A 1 533 ? 43.682 15.277 -86.469 1.00 87.88 533 LYS A C 1
ATOM 4342 O O . LYS A 1 533 ? 43.428 16.460 -86.286 1.00 87.88 533 LYS A O 1
ATOM 4347 N N . ALA A 1 534 ? 42.784 14.320 -86.223 1.00 85.62 534 ALA A N 1
ATOM 4348 C CA . ALA A 1 534 ? 41.455 14.615 -85.680 1.00 85.62 534 ALA A CA 1
ATOM 4349 C C . ALA A 1 534 ? 41.539 15.066 -84.213 1.00 85.62 534 ALA A C 1
ATOM 4351 O O . ALA A 1 534 ? 40.815 15.968 -83.799 1.00 85.62 534 ALA A O 1
ATOM 4352 N N . ARG A 1 535 ? 42.466 14.462 -83.466 1.00 87.19 535 ARG A N 1
ATOM 4353 C CA . ARG A 1 535 ? 42.839 14.822 -82.097 1.00 87.19 535 ARG A CA 1
ATOM 4354 C C . ARG A 1 535 ? 43.468 16.211 -82.003 1.00 87.19 535 ARG A C 1
ATOM 4356 O O . ARG A 1 535 ? 43.035 17.016 -81.185 1.00 87.19 535 ARG A O 1
ATOM 4363 N N . ASP A 1 536 ? 44.415 16.521 -82.886 1.00 85.81 536 ASP A N 1
ATOM 4364 C CA . ASP A 1 536 ? 45.036 17.847 -82.969 1.00 85.81 536 ASP A CA 1
ATOM 4365 C C . ASP A 1 536 ? 44.015 18.926 -83.339 1.00 85.81 536 ASP A C 1
ATOM 4367 O O . ASP A 1 536 ? 43.978 19.979 -82.709 1.00 85.81 536 ASP A O 1
ATOM 4371 N N . ASN A 1 537 ? 43.135 18.658 -84.309 1.00 87.94 537 ASN A N 1
ATOM 4372 C CA . ASN A 1 537 ? 42.058 19.586 -84.655 1.00 87.94 537 ASN A CA 1
ATOM 4373 C C . ASN A 1 537 ? 41.144 19.863 -83.456 1.00 87.94 537 ASN A C 1
ATOM 4375 O O . ASN A 1 537 ? 40.801 21.014 -83.219 1.00 87.94 537 ASN A O 1
ATOM 4379 N N . TYR A 1 538 ? 40.789 18.833 -82.682 1.00 87.56 538 TYR A N 1
ATOM 4380 C CA . TYR A 1 538 ? 39.980 19.008 -81.478 1.00 87.56 538 TYR A CA 1
ATOM 4381 C C . TYR A 1 538 ? 40.693 19.856 -80.418 1.00 87.56 538 TYR A C 1
ATOM 4383 O O . TYR A 1 538 ? 40.082 20.758 -79.860 1.00 87.56 538 TYR A O 1
ATOM 4391 N N . ARG A 1 539 ? 42.000 19.650 -80.197 1.00 83.00 539 ARG A N 1
ATOM 4392 C CA . ARG A 1 539 ? 42.799 20.518 -79.311 1.00 83.00 539 ARG A CA 1
ATOM 4393 C C . ARG A 1 539 ? 42.729 21.985 -79.742 1.00 83.00 539 ARG A C 1
ATOM 4395 O O . ARG A 1 539 ? 42.457 22.847 -78.912 1.00 83.00 539 ARG A O 1
ATOM 4402 N N . TRP A 1 540 ? 42.906 22.264 -81.035 1.00 83.94 540 TRP A N 1
ATOM 4403 C CA . TRP A 1 540 ? 42.797 23.626 -81.569 1.00 83.94 540 TRP A CA 1
ATOM 4404 C C . TRP A 1 540 ? 41.373 24.189 -81.490 1.00 83.94 540 TRP A C 1
ATOM 4406 O O . TRP A 1 540 ? 41.213 25.381 -81.245 1.00 83.94 540 TRP A O 1
ATOM 4416 N N . GLU A 1 541 ? 40.338 23.360 -81.663 1.00 85.31 541 GLU A N 1
ATOM 4417 C CA . GLU A 1 541 ? 38.936 23.751 -81.450 1.00 85.31 541 GLU A CA 1
ATOM 4418 C C . GLU A 1 541 ? 38.708 24.221 -80.002 1.00 85.31 541 GLU A C 1
ATOM 4420 O O . GLU A 1 541 ? 38.122 25.282 -79.802 1.00 85.31 541 GLU A O 1
ATOM 4425 N N . LEU A 1 542 ? 39.217 23.492 -79.001 1.00 83.88 542 LEU A N 1
ATOM 4426 C CA . LEU A 1 542 ? 39.086 23.870 -77.586 1.00 83.88 542 LEU A CA 1
ATOM 4427 C C . LEU A 1 542 ? 39.800 25.190 -77.266 1.00 83.88 542 LEU A C 1
ATOM 4429 O O . LEU A 1 542 ? 39.214 26.069 -76.631 1.00 83.88 542 LEU A O 1
ATOM 4433 N N . VAL A 1 543 ? 41.028 25.362 -77.770 1.00 80.94 543 VAL A N 1
ATOM 4434 C CA . VAL A 1 543 ? 41.804 26.607 -77.618 1.00 80.94 543 VAL A CA 1
ATOM 4435 C C . VAL A 1 543 ? 41.064 27.791 -78.250 1.00 80.94 543 VAL A C 1
ATOM 4437 O O . VAL A 1 543 ? 40.891 28.829 -77.614 1.00 80.94 543 VAL A O 1
ATOM 4440 N N . ASN A 1 544 ? 40.562 27.628 -79.477 1.00 83.19 544 ASN A N 1
ATOM 4441 C CA . ASN A 1 544 ? 39.844 28.684 -80.197 1.00 83.19 544 ASN A CA 1
ATOM 4442 C C . ASN A 1 544 ? 38.506 29.059 -79.543 1.00 83.19 544 ASN A C 1
ATOM 4444 O O . ASN A 1 544 ? 38.069 30.203 -79.663 1.00 83.19 544 ASN A O 1
ATOM 4448 N N . ASN A 1 545 ? 37.868 28.124 -78.837 1.00 82.62 545 ASN A N 1
ATOM 4449 C CA . ASN A 1 545 ? 36.616 28.361 -78.118 1.00 82.62 545 ASN A CA 1
ATOM 4450 C C . ASN A 1 545 ? 36.814 29.042 -76.752 1.00 82.62 545 ASN A C 1
ATOM 4452 O O . ASN A 1 545 ? 35.843 29.238 -76.022 1.00 82.62 545 ASN A O 1
ATOM 4456 N N . GLY A 1 546 ? 38.047 29.418 -76.393 1.00 73.25 546 GLY A N 1
ATOM 4457 C CA . GLY A 1 546 ? 38.335 30.060 -75.111 1.00 73.25 546 GLY A CA 1
ATOM 4458 C C . GLY A 1 546 ? 38.226 29.107 -73.920 1.00 73.25 546 GLY A C 1
ATOM 4459 O O . GLY A 1 546 ? 38.171 29.559 -72.777 1.00 73.25 546 GLY A O 1
ATOM 4460 N N . GLU A 1 547 ? 38.231 27.791 -74.152 1.00 73.12 547 GLU A N 1
ATOM 4461 C CA . GLU A 1 547 ? 38.370 26.783 -73.095 1.00 73.12 547 GLU A CA 1
ATOM 4462 C C . GLU A 1 547 ? 39.848 26.641 -72.690 1.00 73.12 547 GLU A C 1
ATOM 4464 O O . GLU A 1 547 ? 40.417 25.552 -72.652 1.00 73.12 547 GLU A O 1
ATOM 4469 N N . THR A 1 548 ? 40.499 27.780 -72.437 1.00 57.25 548 THR A N 1
ATOM 4470 C CA . THR A 1 548 ? 41.935 27.882 -72.162 1.00 57.25 548 THR A CA 1
ATOM 4471 C C . THR A 1 548 ? 42.268 27.354 -70.768 1.00 57.25 548 THR A C 1
ATOM 4473 O O . THR A 1 548 ? 41.614 27.722 -69.790 1.00 57.25 548 THR A O 1
ATOM 4476 N N . GLY A 1 549 ? 43.299 26.505 -70.699 1.00 54.75 549 GLY A N 1
ATOM 4477 C CA . GLY A 1 549 ? 43.729 25.772 -69.499 1.00 54.75 549 GLY A CA 1
ATOM 4478 C C . GLY A 1 549 ? 44.164 24.316 -69.747 1.00 54.75 549 GLY A C 1
ATOM 4479 O O . GLY A 1 549 ? 44.378 23.596 -68.783 1.00 54.75 549 GLY A O 1
ATOM 4480 N N . LEU A 1 550 ? 44.263 23.879 -71.012 1.00 50.09 550 LEU A N 1
ATOM 4481 C CA . LEU A 1 550 ? 44.648 22.517 -71.443 1.00 50.09 550 LEU A CA 1
ATOM 4482 C C . LEU A 1 550 ? 45.992 22.479 -72.197 1.00 50.09 550 LEU A C 1
ATOM 4484 O O . LEU A 1 550 ? 46.277 21.520 -72.916 1.00 50.09 550 LEU A O 1
ATOM 4488 N N . GLU A 1 551 ? 46.752 23.574 -72.144 1.00 45.00 551 GLU A N 1
ATOM 4489 C CA . GLU A 1 551 ? 48.052 23.695 -72.822 1.00 45.00 551 GLU A CA 1
ATOM 4490 C C . GLU A 1 551 ? 49.184 22.998 -72.043 1.00 45.00 551 GLU A C 1
ATOM 4492 O O . GLU A 1 551 ? 50.177 22.609 -72.658 1.00 45.00 551 GLU A O 1
ATOM 4497 N N . ASP A 1 552 ? 48.974 22.779 -70.739 1.00 39.50 552 ASP A N 1
ATOM 4498 C CA . ASP A 1 552 ? 49.756 21.925 -69.830 1.00 39.50 552 ASP A CA 1
ATOM 4499 C C . ASP A 1 552 ? 48.952 20.660 -69.478 1.00 39.50 552 ASP A C 1
ATOM 4501 O O . ASP A 1 552 ? 49.588 19.608 -69.223 1.00 39.50 552 ASP A O 1
#

pLDDT: mean 90.26, std 9.25, range [39.5, 98.38]

Radius of gyration: 50.89 Å; Cα contacts (8 Å, |Δi|>4): 497; chains: 1; bounding box: 104×62×154 Å

Organism: NCBI:txid412755

Sequence (552 aa):
LIEYHIIKNTGTDEQLDAFLELHPELAQVARREWLIANPQENANLALWGHAPLASQEAVTVFNALVERLDISEDWLPRQTLPPVSSLDTHFDYLELVADGKASGAEAKLLILKDSLDAEQSGNVSYSTWRSEQGNPLTVTDNSLEYWTLRVENLDLFEEFDAIVADETLDDVVEDENGLTERDRAIAAVRGTAVGDLTFHDVERITDFRAANGTRDNPVPSEIIADFTSRLQVADEFGSGTHEATDFDMKHEAFYQWQVDNVEDFTDRRPEWIPRFREYIGLKVKWAEQDDLWDAFVDPESPEFIPDEDDRRKAREDLEAIGGYGEARHLMGMLTDEDIPDNLVAAAVEYRIQADTDLPRAGDFAEFRLDRMLFEIDGLAEALGLDVPEFVPPVRYDELREQWHSTLVEYDAVAERGKSAWIREPAHREFLRARLEMDAYILRFVADKDVALYVDYMLKSEYDGRPEDWLEQESYHEPIWLLIDNPAFWTALKRERRKTKATWGLDLEKRFANTPSRKVYALLIGYYDRRGIKARDNYRWELVNNGETGLED